Protein AF-A0A3Q0GU83-F1 (afdb_monomer_lite)

Secondary structure (DSSP, 8-state):
-------------------TT--B--GGGS----B-HHHHHHTT-S--BHHHHHHHHHHHHHHHHTTHHHHHHHHHHHTB-HHHHHHHHHHHHTTTTTS-TTSB-TTS-EETTTTEETTT--S--SSTTSHHHHHHHHHHHHHHHHHHHHH-TTS-HHHHHHHHHHHHHH-TTT--SSTTTTTTSGGG-HHHHHHHHHHHHHHTT----TT--GGGS----B-HHHHHHTT-S--BHHHHHHHHHHHHHHHHTTHHHHHHHHHHHT--HHHHHHHHHHHHTTTTT-BTTEEGGGTEETTTTEETTTS---S-TTSHHHHHHHHHHHHHHHHHHHHH-TTS-HHHHHHHHHHHHHH-TTT---STTTTTTSGGG-HHHHHHHHHHHHHHTT-

Foldseek 3Di:
DDDDDDPPPPPPPPPPPPPPPQAQADLVPADFQAADPVVLVVVVHPDTGLVSLLVLLVVLVVLLVVLLVLLLVLCVVLRYQSLLLSLQLSVPDSSPVQADPQAAHPVRQFGASNGDGCVVPVDADDDRSGSVNSNVLVVQLVVLLVLLCVVCVPDDSSLSSLLSQLCSFVNNVQQDDSVQSQPVGDNSRRSNNSSSSSVSVLLVPSRNLQQDDLVPADFQAADCVQLVVVVHNDTGLVSLLVLLVQLVVLCPVCQVLLVVLCSVPVHQSLLLSLLLSVPDSSPPNDDQQADPVRQFGASNGDGVVVDDADDGRRDSGRSNVSVVQLVVLLVLLCVVCVVDDSSLSNLLSQLCSFQNNVQQDDSVQSQPRGDNSRRSNSSSSSSVSVVVVPD

Structure (mmCIF, N/CA/C/O backbone):
data_AF-A0A3Q0GU83-F1
#
_entry.id   AF-A0A3Q0GU83-F1
#
loop_
_atom_site.group_PDB
_atom_site.id
_atom_site.type_symbol
_atom_site.label_atom_id
_atom_site.label_alt_id
_atom_site.label_comp_id
_atom_site.label_asym_id
_atom_site.label_entity_id
_atom_site.label_seq_id
_atom_site.pdbx_PDB_ins_code
_atom_site.Cartn_x
_atom_site.Cartn_y
_atom_site.Cartn_z
_atom_site.occupancy
_atom_site.B_iso_or_equiv
_atom_site.auth_seq_id
_atom_site.auth_comp_id
_atom_site.auth_asym_id
_atom_site.auth_atom_id
_atom_site.pdbx_PDB_model_num
ATOM 1 N N . MET A 1 1 ? 33.804 28.900 49.757 1.00 36.62 1 MET A N 1
ATOM 2 C CA . MET A 1 1 ? 33.780 28.721 48.289 1.00 36.62 1 MET A CA 1
ATOM 3 C C . MET A 1 1 ? 32.614 27.814 47.942 1.00 36.62 1 MET A C 1
ATOM 5 O O . MET A 1 1 ? 32.689 26.617 48.173 1.00 36.62 1 MET A O 1
ATOM 9 N N . HIS A 1 2 ? 31.513 28.407 47.489 1.00 36.62 2 HIS A N 1
ATOM 10 C CA . HIS A 1 2 ? 30.357 27.683 46.972 1.00 36.62 2 HIS A CA 1
ATOM 11 C C . HIS A 1 2 ? 30.648 27.256 45.532 1.00 36.62 2 HIS A C 1
ATOM 13 O O . HIS A 1 2 ? 30.889 28.121 44.693 1.00 36.62 2 HIS A O 1
ATOM 19 N N . LEU A 1 3 ? 30.616 25.952 45.252 1.00 28.83 3 LEU A N 1
ATOM 20 C CA . LEU A 1 3 ? 30.495 25.428 43.891 1.00 28.83 3 LEU A CA 1
ATOM 21 C C . LEU A 1 3 ? 29.237 24.549 43.795 1.00 28.83 3 LEU A C 1
ATOM 23 O O . LEU A 1 3 ? 28.904 23.871 44.769 1.00 28.83 3 LEU A O 1
ATOM 27 N N . PRO A 1 4 ? 28.505 24.608 42.671 1.00 35.31 4 PRO A N 1
ATOM 28 C CA . PRO A 1 4 ? 27.084 24.314 42.632 1.00 35.31 4 PRO A CA 1
ATOM 29 C C . PRO A 1 4 ? 26.775 22.853 42.298 1.00 35.31 4 PRO A C 1
ATOM 31 O O . PRO A 1 4 ? 27.493 22.172 41.569 1.00 35.31 4 PRO A O 1
ATOM 34 N N . LEU A 1 5 ? 25.634 22.421 42.829 1.00 29.20 5 LEU A N 1
ATOM 35 C CA . LEU A 1 5 ? 24.945 21.168 42.563 1.00 29.20 5 LEU A CA 1
ATOM 36 C C . LEU A 1 5 ? 24.522 21.120 41.079 1.00 29.20 5 LEU A C 1
ATOM 38 O O . LEU A 1 5 ? 23.601 21.829 40.673 1.00 29.20 5 LEU A O 1
ATOM 42 N N . ILE A 1 6 ? 25.182 20.297 40.260 1.00 32.16 6 ILE A N 1
ATOM 43 C CA . ILE A 1 6 ? 24.704 19.972 38.909 1.00 32.16 6 ILE A CA 1
ATOM 44 C C . ILE A 1 6 ? 23.710 18.821 39.046 1.00 32.16 6 ILE A C 1
ATOM 46 O O . ILE A 1 6 ? 24.081 17.666 39.247 1.00 32.16 6 ILE A O 1
ATOM 50 N N . ILE A 1 7 ? 22.426 19.159 38.958 1.00 33.97 7 ILE A N 1
ATOM 51 C CA . ILE A 1 7 ? 21.334 18.200 38.814 1.00 33.97 7 ILE A CA 1
ATOM 52 C C . ILE A 1 7 ? 21.464 17.588 37.415 1.00 33.97 7 ILE A C 1
ATOM 54 O O . ILE A 1 7 ? 21.115 18.217 36.416 1.00 33.97 7 ILE A O 1
ATOM 58 N N . LEU A 1 8 ? 21.991 16.362 37.336 1.00 29.77 8 LEU A N 1
ATOM 59 C CA . LEU A 1 8 ? 21.869 15.531 36.143 1.00 29.77 8 LEU A CA 1
ATOM 60 C C . LEU A 1 8 ? 20.382 15.215 35.938 1.00 29.77 8 LEU A C 1
ATOM 62 O O . LEU A 1 8 ? 19.797 14.394 36.644 1.00 29.77 8 LEU A O 1
ATOM 66 N N . GLY A 1 9 ? 19.769 15.892 34.968 1.00 28.72 9 GLY A N 1
ATOM 67 C CA . GLY A 1 9 ? 18.453 15.545 34.457 1.00 28.72 9 GLY A CA 1
ATOM 68 C C . GLY A 1 9 ? 18.495 14.146 33.852 1.00 28.72 9 GLY A C 1
ATOM 69 O O . GLY A 1 9 ? 19.067 13.941 32.782 1.00 28.72 9 GLY A O 1
ATOM 70 N N . LEU A 1 10 ? 17.886 13.190 34.553 1.00 27.75 10 LEU A N 1
ATOM 71 C CA . LEU A 1 10 ? 17.605 11.851 34.056 1.00 27.75 10 LEU A CA 1
ATOM 72 C C . LEU A 1 10 ? 16.634 11.988 32.871 1.00 27.75 10 LEU A C 1
ATOM 74 O O . LEU A 1 10 ? 15.417 12.060 33.032 1.00 27.75 10 LEU A O 1
ATOM 78 N N . THR A 1 11 ? 17.174 12.089 31.662 1.00 31.70 11 THR A N 1
ATOM 79 C CA . THR A 1 11 ? 16.395 11.925 30.439 1.00 31.70 11 THR A CA 1
ATOM 80 C C . THR A 1 11 ? 16.029 10.451 30.353 1.00 31.70 11 THR A C 1
ATOM 82 O O . THR A 1 11 ? 16.872 9.593 30.102 1.00 31.70 11 THR A O 1
ATOM 85 N N . ALA A 1 12 ? 14.763 10.142 30.628 1.00 31.53 12 ALA A N 1
ATOM 86 C CA . ALA A 1 12 ? 14.205 8.827 30.372 1.00 31.53 12 ALA A CA 1
ATOM 87 C C . ALA A 1 12 ? 14.222 8.592 28.855 1.00 31.53 12 ALA A C 1
ATOM 89 O O . ALA A 1 12 ? 13.297 8.973 28.137 1.00 31.53 12 ALA A O 1
ATOM 90 N N . PHE A 1 13 ? 15.303 7.989 28.362 1.00 28.41 13 PHE A N 1
ATOM 91 C CA . PHE A 1 13 ? 15.306 7.316 27.075 1.00 28.41 13 PHE A CA 1
ATOM 92 C C . PHE A 1 13 ? 14.261 6.207 27.163 1.00 28.41 13 PHE A C 1
ATOM 94 O O . PHE A 1 13 ? 14.474 5.174 27.793 1.00 28.41 13 PHE A O 1
ATOM 101 N N . ILE A 1 14 ? 13.086 6.453 26.581 1.00 34.22 14 ILE A N 1
ATOM 102 C CA . ILE A 1 14 ? 12.145 5.381 26.288 1.00 34.22 14 ILE A CA 1
ATOM 103 C C . ILE A 1 14 ? 12.858 4.502 25.272 1.00 34.22 14 ILE A C 1
ATOM 105 O O . ILE A 1 14 ? 13.074 4.898 24.129 1.00 34.22 14 ILE A O 1
ATOM 109 N N . ASP A 1 15 ? 13.271 3.338 25.742 1.00 25.53 15 ASP A N 1
ATOM 110 C CA . ASP A 1 15 ? 13.884 2.275 24.972 1.00 25.53 15 ASP A CA 1
ATOM 111 C C . ASP A 1 15 ? 12.887 1.832 23.881 1.00 25.53 15 ASP A C 1
ATOM 113 O O . ASP A 1 15 ? 11.950 1.068 24.122 1.00 25.53 15 ASP A O 1
ATOM 117 N N . ILE A 1 16 ? 13.012 2.390 22.670 1.00 32.50 16 ILE A N 1
ATOM 118 C CA . ILE A 1 16 ? 12.262 1.949 21.483 1.00 32.50 16 ILE A CA 1
ATOM 119 C C . ILE A 1 16 ? 12.977 0.715 20.924 1.00 32.50 16 ILE A C 1
ATOM 121 O O . ILE A 1 16 ? 13.447 0.685 19.791 1.00 32.50 16 ILE A O 1
ATOM 125 N N . SER A 1 17 ? 13.050 -0.335 21.728 1.00 32.62 17 SER A N 1
ATOM 126 C CA . SER A 1 17 ? 13.400 -1.684 21.293 1.00 32.62 17 SER A CA 1
ATOM 127 C C . SER A 1 17 ? 12.114 -2.492 21.069 1.00 32.62 17 SER A C 1
ATOM 129 O O . SER A 1 17 ? 11.954 -3.628 21.506 1.00 32.62 17 SER A O 1
ATOM 131 N N . PHE A 1 18 ? 11.153 -1.905 20.343 1.00 34.44 18 PHE A N 1
ATOM 132 C CA . PHE A 1 18 ? 10.028 -2.660 19.792 1.00 34.44 18 PHE A CA 1
ATOM 133 C C . PHE A 1 18 ? 10.505 -3.402 18.543 1.00 34.44 18 PHE A C 1
ATOM 135 O O . PHE A 1 18 ? 10.719 -2.809 17.486 1.00 34.44 18 PHE A O 1
ATOM 142 N N . SER A 1 19 ? 10.689 -4.715 18.698 1.00 31.80 19 SER A N 1
ATOM 143 C CA . SER A 1 19 ? 10.948 -5.682 17.629 1.00 31.80 19 SER A CA 1
ATOM 144 C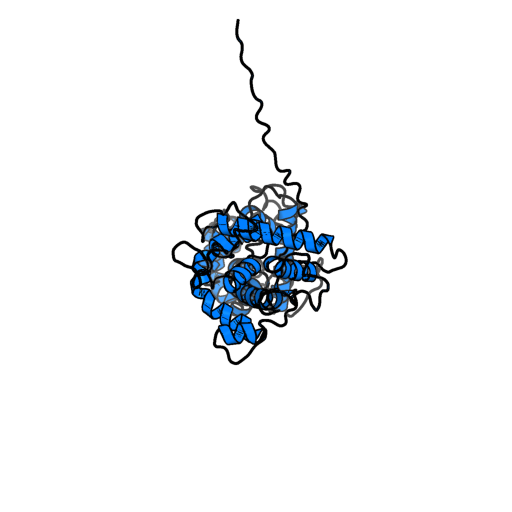 C . SER A 1 19 ? 10.196 -5.319 16.342 1.00 31.80 19 SER A C 1
ATOM 146 O O . SER A 1 19 ? 8.965 -5.283 16.311 1.00 31.80 19 SER A O 1
ATOM 148 N N . GLN A 1 20 ? 10.951 -5.097 15.265 1.00 34.88 20 GLN A N 1
ATOM 149 C CA . GLN A 1 20 ? 10.497 -4.764 13.907 1.00 34.88 20 GLN A CA 1
ATOM 150 C C . GLN A 1 20 ? 9.653 -5.874 13.224 1.00 34.88 20 GLN A C 1
ATOM 152 O O . GLN A 1 20 ? 9.520 -5.881 12.002 1.00 34.88 20 GLN A O 1
ATOM 157 N N . SER A 1 21 ? 9.070 -6.817 13.976 1.00 41.75 21 SER A N 1
ATOM 158 C CA . SER A 1 21 ? 8.361 -7.995 13.451 1.00 41.75 21 SER A CA 1
ATOM 159 C C . SER A 1 21 ? 6.828 -7.934 13.513 1.00 41.75 21 SER A C 1
ATOM 161 O O . SER A 1 21 ? 6.174 -8.848 13.018 1.00 41.75 21 SER A O 1
ATOM 163 N N . ILE A 1 22 ? 6.214 -6.885 14.072 1.00 52.38 22 ILE A N 1
ATOM 164 C CA . ILE A 1 22 ? 4.759 -6.876 14.314 1.00 52.38 22 ILE A CA 1
ATOM 165 C C . ILE A 1 22 ? 4.114 -5.648 13.687 1.00 52.38 22 ILE A C 1
ATOM 167 O O . ILE A 1 22 ? 3.727 -4.698 14.360 1.00 52.38 22 ILE A O 1
ATOM 171 N N . CYS A 1 23 ? 3.999 -5.660 12.368 1.00 67.19 23 CYS A N 1
ATOM 172 C CA . CYS A 1 23 ? 3.230 -4.641 11.680 1.00 67.19 23 CYS A CA 1
ATOM 173 C C . CYS A 1 23 ? 1.852 -5.179 11.301 1.00 67.19 23 CYS A C 1
ATOM 175 O O . CYS A 1 23 ? 1.740 -6.198 10.621 1.00 67.19 23 CYS A O 1
ATOM 177 N N . TYR A 1 24 ? 0.804 -4.465 11.696 1.00 68.81 24 TYR A N 1
ATOM 178 C CA . TYR A 1 24 ? -0.593 -4.841 11.479 1.00 68.81 24 TYR A CA 1
ATOM 179 C C . TYR A 1 24 ? -1.063 -4.315 10.122 1.00 68.81 24 TYR A C 1
ATOM 181 O O . TYR A 1 24 ? -1.753 -3.301 10.043 1.00 68.81 24 TYR A O 1
ATOM 189 N N . ARG A 1 25 ? -0.559 -4.924 9.041 1.00 65.19 25 ARG A N 1
ATOM 190 C CA . ARG A 1 25 ? -0.527 -4.300 7.701 1.00 65.19 25 ARG A CA 1
ATOM 191 C C . ARG A 1 25 ? -1.636 -4.717 6.739 1.00 65.19 25 ARG A C 1
ATOM 193 O O . ARG A 1 25 ? -1.795 -4.041 5.722 1.00 65.19 25 ARG A O 1
ATOM 200 N N . ASN A 1 26 ? -2.345 -5.812 7.011 1.00 74.50 26 ASN A N 1
ATOM 201 C CA . ASN A 1 26 ? -3.345 -6.339 6.087 1.00 74.50 26 ASN A CA 1
ATOM 202 C C . ASN A 1 26 ? -4.716 -6.499 6.749 1.00 74.50 26 ASN A C 1
ATOM 204 O O . ASN A 1 26 ? -5.043 -7.557 7.278 1.00 74.50 26 ASN A O 1
ATOM 208 N N . ILE A 1 27 ? -5.536 -5.452 6.670 1.00 88.38 27 ILE A N 1
ATOM 209 C CA . ILE A 1 27 ? -6.918 -5.495 7.161 1.00 88.38 27 ILE A CA 1
ATOM 210 C C . ILE A 1 27 ? -7.853 -6.370 6.305 1.00 88.38 27 ILE A C 1
ATOM 212 O O . ILE A 1 27 ? -8.900 -6.801 6.780 1.00 88.38 27 ILE A O 1
ATOM 216 N N . ASN A 1 28 ? -7.475 -6.686 5.059 1.00 85.00 28 ASN A N 1
ATOM 217 C CA . ASN A 1 28 ? -8.295 -7.523 4.174 1.00 85.00 28 ASN A CA 1
ATOM 218 C C . ASN A 1 28 ? -8.290 -9.005 4.584 1.00 85.00 28 ASN A C 1
ATOM 220 O O . ASN A 1 28 ? -9.145 -9.752 4.130 1.00 85.00 28 ASN A O 1
ATOM 224 N N . GLY 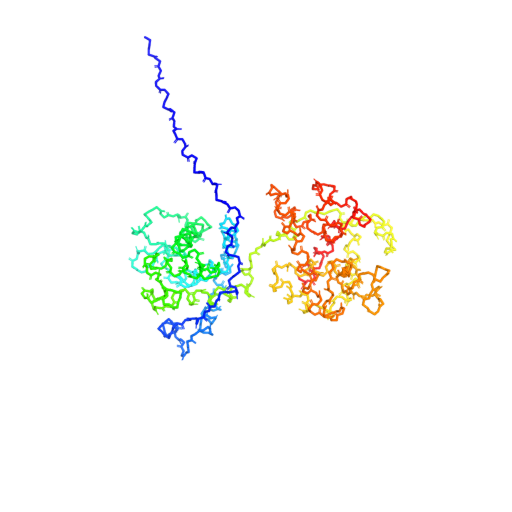A 1 29 ? -7.337 -9.430 5.423 1.00 83.75 29 GLY A N 1
ATOM 225 C CA . GLY A 1 29 ? -7.296 -10.788 5.976 1.00 83.75 29 GLY A CA 1
ATOM 226 C C . GLY A 1 29 ? -8.149 -10.978 7.235 1.00 83.75 29 GLY A C 1
ATOM 227 O O . GLY A 1 29 ? -8.221 -12.089 7.748 1.00 83.75 29 GLY A O 1
ATOM 228 N N . VAL A 1 30 ? -8.761 -9.911 7.757 1.00 93.19 30 VAL A N 1
ATOM 229 C CA . VAL A 1 30 ? -9.567 -9.957 8.983 1.00 93.19 30 VAL A CA 1
ATOM 230 C C . VAL A 1 30 ? -11.031 -10.186 8.615 1.00 93.19 30 VAL A C 1
ATOM 232 O O . VAL A 1 30 ? -11.614 -9.385 7.885 1.00 93.19 30 VAL A O 1
ATOM 235 N N . ASP A 1 31 ? -11.639 -11.261 9.118 1.00 95.94 31 ASP A N 1
ATOM 236 C CA . ASP A 1 31 ? -13.071 -11.499 8.931 1.00 95.94 31 ASP A CA 1
ATOM 237 C C . ASP A 1 31 ? -13.911 -10.445 9.658 1.00 95.94 31 ASP A C 1
ATOM 239 O O . ASP A 1 31 ? -13.510 -9.881 10.682 1.00 95.94 31 ASP A O 1
ATOM 243 N N . THR A 1 32 ? -15.106 -10.181 9.141 1.00 98.44 32 THR A N 1
ATOM 244 C CA . THR A 1 32 ? -16.036 -9.243 9.759 1.00 98.44 32 THR A CA 1
ATOM 245 C C . THR A 1 32 ? -17.476 -9.520 9.351 1.00 98.44 32 THR A C 1
ATOM 247 O O . THR A 1 32 ? -17.755 -9.867 8.204 1.00 98.44 32 THR A O 1
ATOM 250 N N . THR A 1 33 ? -18.397 -9.331 10.294 1.00 98.56 33 THR A N 1
ATOM 251 C CA . THR A 1 33 ? -19.840 -9.283 10.032 1.00 98.56 33 THR A CA 1
ATOM 252 C C . THR A 1 33 ? -20.326 -7.880 9.649 1.00 98.56 33 THR A C 1
ATOM 254 O O . THR A 1 33 ? -21.444 -7.743 9.162 1.00 98.56 33 THR A O 1
ATOM 257 N N . GLY A 1 34 ? -19.486 -6.850 9.794 1.00 98.56 34 GLY A N 1
ATOM 258 C CA . GLY A 1 34 ? -19.807 -5.439 9.569 1.00 98.56 34 GLY A CA 1
ATOM 259 C C . GLY A 1 34 ? -20.708 -4.834 10.647 1.00 98.56 34 GLY A C 1
ATOM 260 O O . GLY A 1 34 ? -20.784 -5.331 11.769 1.00 98.56 34 GLY A O 1
ATOM 261 N N . ALA A 1 35 ? -21.375 -3.732 10.308 1.00 98.75 35 ALA A N 1
ATOM 262 C CA . ALA A 1 35 ? -22.228 -2.989 11.227 1.00 98.75 35 ALA A CA 1
ATOM 263 C C . ALA A 1 35 ? -23.431 -3.818 11.692 1.00 98.75 35 ALA A C 1
ATOM 265 O O . ALA A 1 35 ? -24.166 -4.399 10.890 1.00 98.75 35 ALA A O 1
ATOM 266 N N . SER A 1 36 ? -23.708 -3.795 12.990 1.00 98.75 36 SER A N 1
ATOM 267 C CA . SER A 1 36 ? -24.995 -4.229 13.520 1.00 98.75 36 SER A CA 1
ATOM 268 C C . SER A 1 36 ? -26.122 -3.369 12.952 1.00 98.75 36 SER A C 1
ATOM 270 O O . SER A 1 36 ? -25.934 -2.242 12.485 1.00 98.75 36 SER A O 1
ATOM 272 N N . CYS A 1 37 ? -27.350 -3.864 13.073 1.00 98.50 37 CYS A N 1
ATOM 273 C CA . CYS A 1 37 ? -28.519 -3.077 12.706 1.00 98.50 37 CYS A CA 1
ATOM 274 C C . CYS A 1 37 ? -28.756 -1.894 13.663 1.00 98.50 37 CYS A C 1
ATOM 276 O O . CYS A 1 37 ? -29.507 -0.996 13.305 1.00 98.50 37 CYS A O 1
ATOM 278 N N . GLN A 1 38 ? -28.128 -1.850 14.847 1.00 98.44 38 GLN A N 1
ATOM 279 C CA . GLN A 1 38 ? -28.173 -0.664 15.711 1.00 98.44 38 GLN A CA 1
ATOM 280 C C . GLN A 1 38 ? -27.353 0.472 15.094 1.00 98.44 38 GLN A C 1
ATOM 282 O O . GLN A 1 38 ? -27.906 1.537 14.831 1.00 98.44 38 GLN A O 1
ATOM 287 N N . THR A 1 39 ? -26.086 0.201 14.763 1.00 98.44 39 THR A N 1
ATOM 288 C CA . THR A 1 39 ? -25.209 1.153 14.064 1.00 98.44 39 THR A CA 1
ATOM 289 C C . THR A 1 39 ? -25.797 1.573 12.721 1.00 98.44 39 THR A C 1
ATOM 291 O O . THR A 1 39 ? -25.885 2.758 12.427 1.00 98.44 39 THR A O 1
ATOM 294 N N . ALA A 1 40 ? -26.274 0.629 11.908 1.00 98.31 40 ALA A N 1
ATOM 295 C CA . ALA A 1 40 ? -26.821 0.975 10.600 1.00 98.31 40 ALA A CA 1
ATOM 296 C C . ALA A 1 40 ? -28.082 1.859 10.692 1.00 98.31 40 ALA A C 1
ATOM 298 O O . ALA A 1 40 ? -28.231 2.808 9.924 1.00 98.31 40 ALA A O 1
ATOM 299 N N . ARG A 1 41 ? -28.971 1.603 11.663 1.00 98.06 41 ARG A N 1
ATOM 300 C CA . ARG A 1 41 ? -30.176 2.425 11.866 1.00 98.06 41 ARG A CA 1
ATOM 301 C C . ARG A 1 41 ? -29.857 3.823 12.379 1.00 98.06 41 ARG A C 1
ATOM 303 O O . ARG A 1 41 ? -30.529 4.756 11.951 1.00 98.06 41 ARG A O 1
ATOM 310 N N . SER A 1 42 ? -28.851 3.992 13.246 1.00 96.38 42 SER A N 1
ATOM 311 C CA . SER A 1 42 ? -28.422 5.337 13.673 1.00 96.38 42 SER A CA 1
ATOM 312 C C . SER A 1 42 ? -27.909 6.192 12.511 1.00 96.38 42 SER A C 1
ATOM 314 O O . SER A 1 42 ? -27.937 7.412 12.593 1.00 96.38 42 SER A O 1
ATOM 316 N N . GLU A 1 43 ? -27.513 5.546 11.416 1.00 97.25 43 GLU A N 1
ATOM 317 C CA . GLU A 1 43 ? -27.004 6.163 10.186 1.00 97.25 43 GLU A CA 1
ATOM 318 C C . GLU A 1 43 ? -28.100 6.299 9.110 1.00 97.25 43 GLU A C 1
ATOM 320 O O . GLU A 1 43 ? -27.830 6.670 7.969 1.00 97.25 43 GLU A O 1
ATOM 325 N N . GLY A 1 44 ? -29.351 5.958 9.445 1.00 97.56 44 GLY A N 1
ATOM 326 C CA . GLY A 1 44 ? -30.493 6.030 8.531 1.00 97.56 44 GLY A CA 1
ATOM 327 C C . GLY A 1 44 ? -30.561 4.910 7.486 1.00 97.56 44 GLY A C 1
ATOM 328 O O . GLY A 1 44 ? -31.315 5.027 6.520 1.00 97.56 44 GLY A O 1
ATOM 329 N N . LEU A 1 45 ? -29.804 3.822 7.648 1.00 98.06 45 LEU A N 1
ATOM 330 C CA . LEU A 1 45 ? -29.818 2.686 6.724 1.00 98.06 45 LEU A CA 1
ATOM 331 C C . LEU A 1 45 ? -30.855 1.629 7.137 1.00 98.06 45 LEU A C 1
ATOM 333 O O . LEU A 1 45 ? -31.021 1.306 8.314 1.00 98.06 45 LEU A O 1
ATOM 337 N N . ILE A 1 46 ? -31.526 1.041 6.141 1.00 97.88 46 ILE A N 1
ATOM 338 C CA . ILE A 1 46 ? -32.538 -0.021 6.325 1.00 97.88 46 ILE A CA 1
ATOM 339 C C . ILE A 1 46 ? -31.958 -1.445 6.251 1.00 97.88 46 ILE A C 1
ATOM 341 O O . ILE A 1 46 ? -32.696 -2.423 6.328 1.00 97.88 46 ILE A O 1
ATOM 345 N N . TYR A 1 47 ? -30.642 -1.566 6.090 1.00 98.31 47 TYR A N 1
ATOM 346 C CA . TYR A 1 47 ? -29.901 -2.823 6.016 1.00 98.31 47 TYR A CA 1
ATOM 347 C C . TYR A 1 47 ? -28.660 -2.744 6.906 1.00 98.31 47 TYR A C 1
ATOM 349 O O . TYR A 1 47 ? -28.183 -1.656 7.209 1.00 98.31 47 TYR A O 1
ATOM 357 N N . CYS A 1 48 ? -28.147 -3.895 7.329 1.00 98.50 48 CYS A N 1
ATOM 358 C CA . CYS A 1 48 ? -26.984 -4.025 8.208 1.00 98.50 48 CYS A CA 1
ATOM 359 C C . CYS A 1 48 ? -25.899 -4.901 7.568 1.00 98.50 48 CYS A C 1
ATOM 361 O O . CYS A 1 48 ? -26.013 -5.338 6.421 1.00 98.50 48 CYS A O 1
ATOM 363 N N . GLY A 1 49 ? -24.834 -5.139 8.321 1.00 98.56 49 GLY A N 1
ATOM 364 C CA . GLY A 1 49 ? -23.689 -5.945 7.944 1.00 98.56 49 GLY A CA 1
ATOM 365 C C . GLY A 1 49 ? -22.637 -5.157 7.171 1.00 98.56 49 GLY A C 1
ATOM 366 O O . GLY A 1 49 ? -22.620 -3.924 7.172 1.00 98.56 49 GLY A O 1
ATOM 367 N N . VAL A 1 50 ? -21.752 -5.883 6.488 1.00 98.62 50 VAL A N 1
ATOM 368 C CA . VAL A 1 50 ? -20.650 -5.303 5.701 1.00 98.62 50 VAL A CA 1
ATOM 369 C C . VAL A 1 50 ? -21.119 -4.235 4.699 1.00 98.62 50 VAL A C 1
ATOM 371 O O . VAL A 1 50 ? -20.509 -3.164 4.692 1.00 98.62 50 VAL A O 1
ATOM 374 N N . PRO A 1 51 ? -22.210 -4.421 3.921 1.00 98.56 51 PRO A N 1
ATOM 375 C CA . PRO A 1 51 ? -22.663 -3.389 2.986 1.00 98.56 51 PRO A CA 1
ATOM 376 C C . PRO A 1 51 ? -23.016 -2.061 3.666 1.00 98.56 51 PRO A C 1
ATOM 378 O O . PRO A 1 51 ? -22.775 -0.997 3.101 1.00 98.56 51 PRO A O 1
ATOM 381 N N . ALA A 1 52 ? -23.565 -2.102 4.886 1.00 98.75 52 ALA A N 1
ATOM 382 C CA . ALA A 1 52 ? -23.896 -0.894 5.637 1.00 98.75 52 ALA A CA 1
ATOM 383 C C . ALA A 1 52 ? -22.627 -0.155 6.079 1.00 98.75 52 ALA A C 1
ATOM 385 O O . ALA A 1 52 ? -22.513 1.048 5.855 1.00 98.75 52 ALA A O 1
ATOM 386 N N . SER A 1 53 ? -21.637 -0.875 6.614 1.00 98.88 53 SER A N 1
ATOM 387 C CA . SER A 1 53 ? -20.324 -0.308 6.948 1.00 98.88 53 SER A CA 1
ATOM 388 C C . SER A 1 53 ? -19.648 0.340 5.741 1.00 98.88 53 SER A C 1
ATOM 390 O O . SER A 1 53 ? -19.157 1.464 5.841 1.00 98.88 53 SER A O 1
ATOM 392 N N . GLU A 1 54 ? -19.635 -0.339 4.587 1.00 98.50 54 GLU A N 1
ATOM 393 C CA . GLU A 1 54 ? -19.061 0.216 3.357 1.00 98.50 54 GLU A CA 1
ATOM 394 C C . GLU A 1 54 ? -19.815 1.483 2.918 1.00 98.50 54 GLU A C 1
ATOM 396 O O . GLU A 1 54 ? -19.172 2.470 2.559 1.00 98.50 54 GLU A O 1
ATOM 401 N N . LYS A 1 55 ? -21.153 1.508 3.025 1.00 98.56 55 LYS A N 1
ATOM 402 C CA . LYS A 1 55 ? -21.958 2.690 2.684 1.00 98.56 55 LYS A CA 1
ATOM 403 C C . LYS A 1 55 ? -21.674 3.887 3.590 1.00 98.56 55 LYS A C 1
ATOM 405 O O . LYS A 1 55 ? -21.580 5.015 3.105 1.00 98.56 55 LYS A O 1
ATOM 410 N N . ILE A 1 56 ? -21.519 3.656 4.891 1.00 98.75 56 ILE A N 1
ATOM 411 C CA . ILE A 1 56 ? -21.178 4.714 5.851 1.00 98.75 56 ILE A CA 1
ATOM 412 C C . ILE A 1 56 ? -19.773 5.256 5.551 1.00 98.75 56 ILE A C 1
ATOM 414 O O . ILE A 1 56 ? -19.578 6.467 5.426 1.00 98.75 56 ILE A O 1
ATOM 418 N N . ALA A 1 57 ? -18.798 4.363 5.348 1.00 98.62 57 ALA A N 1
ATOM 419 C CA . ALA A 1 57 ? -17.427 4.743 5.012 1.00 98.62 57 ALA A CA 1
ATOM 420 C C . ALA A 1 57 ? -17.334 5.513 3.680 1.00 98.62 57 ALA A C 1
ATOM 422 O O . ALA A 1 57 ? -16.531 6.447 3.563 1.00 98.62 57 ALA A O 1
ATOM 423 N N . GLU A 1 58 ? -18.168 5.159 2.697 1.00 97.88 58 GLU A N 1
ATOM 424 C CA . GLU A 1 58 ? -18.334 5.891 1.439 1.00 97.88 58 GLU A CA 1
ATOM 425 C C . GLU A 1 58 ? -18.829 7.321 1.683 1.00 97.88 58 GLU A C 1
ATOM 427 O O . GLU A 1 58 ? -18.224 8.267 1.173 1.00 97.88 58 GLU A O 1
ATOM 432 N N . GLY A 1 59 ? -19.863 7.501 2.512 1.00 98.06 59 GLY A N 1
ATOM 433 C CA . GLY A 1 59 ? -20.380 8.824 2.885 1.00 98.06 59 GLY A CA 1
ATOM 434 C C . GLY A 1 59 ? -19.344 9.714 3.585 1.00 98.06 59 GLY A C 1
ATOM 435 O O . GLY A 1 59 ? -19.350 10.939 3.431 1.00 98.06 59 GLY A O 1
ATOM 436 N N . ASP A 1 60 ? -18.403 9.103 4.303 1.00 98.62 60 ASP A N 1
ATOM 437 C CA . ASP A 1 60 ? -17.298 9.789 4.973 1.00 98.62 60 ASP A CA 1
ATOM 438 C C . ASP A 1 60 ? -16.102 10.090 4.056 1.00 98.62 60 ASP A C 1
ATOM 440 O O . ASP A 1 60 ? -15.272 10.941 4.392 1.00 98.62 60 ASP A O 1
ATOM 444 N N . LEU A 1 61 ? -15.975 9.425 2.902 1.00 96.31 61 LEU A N 1
ATOM 445 C CA . LEU A 1 61 ? -14.741 9.392 2.105 1.00 96.31 61 LEU A CA 1
ATOM 446 C C . LEU A 1 61 ? -14.235 10.786 1.707 1.00 96.31 61 LEU A C 1
ATOM 448 O O . LEU A 1 61 ? -13.041 11.070 1.829 1.00 96.31 61 LEU A O 1
ATOM 452 N N . THR A 1 62 ? -15.126 11.682 1.281 1.00 94.44 62 THR A N 1
ATOM 453 C CA . THR A 1 62 ? -14.756 13.055 0.899 1.00 94.44 62 THR A CA 1
ATOM 454 C C . THR A 1 62 ? -14.172 13.837 2.078 1.00 94.44 62 THR A C 1
ATOM 456 O O . THR A 1 62 ? -13.165 14.530 1.917 1.00 94.44 62 THR A O 1
ATOM 459 N N . ARG A 1 63 ? -14.748 13.709 3.282 1.00 98.25 63 ARG A N 1
ATOM 460 C CA . ARG A 1 63 ? -14.198 14.340 4.496 1.00 98.25 63 ARG A CA 1
ATOM 461 C C . ARG A 1 63 ? -12.896 13.672 4.915 1.00 98.25 63 ARG A C 1
ATOM 463 O O . ARG A 1 63 ? -11.916 14.368 5.172 1.00 98.25 63 ARG A O 1
ATOM 470 N N . MET A 1 64 ? -12.861 12.342 4.904 1.00 98.44 64 MET A N 1
ATOM 471 C CA . MET A 1 64 ? -11.688 11.546 5.260 1.00 98.44 64 MET A CA 1
ATOM 472 C C . MET A 1 64 ? -10.473 11.898 4.391 1.00 98.44 64 MET A C 1
ATOM 474 O O . MET A 1 64 ? -9.344 11.946 4.890 1.00 98.44 64 MET A O 1
ATOM 478 N N . ASN A 1 65 ? -10.683 12.194 3.101 1.00 90.81 65 ASN A N 1
ATOM 479 C CA . ASN A 1 65 ? -9.609 12.537 2.166 1.00 90.81 65 ASN A CA 1
ATOM 480 C C . ASN A 1 65 ? -8.830 13.801 2.575 1.00 90.81 65 ASN A C 1
ATOM 482 O O . ASN A 1 65 ? -7.639 13.885 2.274 1.00 90.81 65 ASN A O 1
ATOM 486 N N . LYS A 1 66 ? -9.430 14.721 3.348 1.00 95.19 66 LYS A N 1
ATOM 487 C CA . LYS A 1 66 ? -8.730 15.887 3.927 1.00 95.19 66 LYS A CA 1
ATOM 488 C C . LYS A 1 66 ? -7.587 15.480 4.864 1.00 95.19 66 LYS A C 1
ATOM 490 O O . LYS A 1 66 ? -6.591 16.188 4.966 1.00 95.19 66 LYS A O 1
ATOM 495 N N . TYR A 1 67 ? -7.706 14.320 5.511 1.00 97.50 67 TYR A N 1
ATOM 496 C CA . TYR A 1 67 ? -6.737 13.797 6.480 1.00 97.50 67 TYR A CA 1
ATOM 497 C C . TYR A 1 67 ? -5.892 12.646 5.920 1.00 97.50 67 TYR A C 1
ATOM 499 O O . TYR A 1 67 ? -5.060 12.083 6.630 1.00 97.50 67 TYR A O 1
ATOM 507 N N . LYS A 1 68 ? -6.064 12.283 4.642 1.00 89.88 68 LYS A N 1
ATOM 508 C CA . LYS A 1 68 ? -5.429 11.101 4.035 1.00 89.88 68 LYS A CA 1
ATOM 509 C C . LYS A 1 68 ? -3.914 11.081 4.209 1.00 89.88 68 LYS A C 1
ATOM 511 O O . LYS A 1 68 ? -3.359 10.057 4.597 1.00 89.88 68 LYS A O 1
ATOM 516 N N . GLY A 1 69 ? -3.250 12.212 3.963 1.00 83.50 69 GLY A N 1
ATOM 517 C CA . GLY A 1 69 ? -1.796 12.326 4.096 1.00 83.50 69 GLY A CA 1
ATOM 518 C C . GLY A 1 69 ? -1.307 12.043 5.519 1.00 83.50 69 GLY A C 1
ATOM 519 O O . GLY A 1 69 ? -0.412 11.219 5.715 1.00 83.50 69 GLY A O 1
ATOM 520 N N . ILE A 1 70 ? -1.937 12.666 6.519 1.00 92.88 70 ILE A N 1
ATOM 521 C CA . ILE A 1 70 ? -1.554 12.507 7.929 1.00 92.88 70 ILE A CA 1
ATOM 522 C C . ILE A 1 70 ? -1.950 11.136 8.496 1.00 92.88 70 ILE A C 1
ATOM 524 O O . ILE A 1 70 ? -1.182 10.564 9.263 1.00 92.88 70 ILE A O 1
ATOM 528 N N . ILE A 1 71 ? -3.066 10.543 8.050 1.00 96.38 71 ILE A N 1
ATOM 529 C CA . ILE A 1 71 ? -3.462 9.166 8.395 1.00 96.38 71 ILE A CA 1
ATOM 530 C C . ILE A 1 71 ? -2.430 8.162 7.867 1.00 96.38 71 ILE A C 1
ATOM 532 O O . ILE A 1 71 ? -1.955 7.301 8.610 1.00 96.38 71 ILE A O 1
ATOM 536 N N . LYS A 1 72 ? -2.024 8.296 6.597 1.00 86.19 72 LYS A N 1
ATOM 537 C CA . LYS A 1 72 ? -0.982 7.444 5.999 1.00 86.19 72 LYS A CA 1
ATOM 538 C C . LYS A 1 72 ? 0.354 7.603 6.715 1.00 86.19 72 LYS A C 1
ATOM 540 O O . LYS A 1 72 ? 1.041 6.608 6.954 1.00 86.19 72 LYS A O 1
ATOM 545 N N . SER A 1 73 ? 0.705 8.830 7.094 1.00 81.25 73 SER A N 1
ATOM 546 C CA . SER A 1 73 ? 1.936 9.103 7.834 1.00 81.25 73 SER A CA 1
ATOM 547 C C . SER A 1 73 ? 1.922 8.507 9.247 1.00 81.25 73 SER A C 1
ATOM 549 O O . SER A 1 73 ? 2.886 7.836 9.620 1.00 81.25 73 SER A O 1
ATOM 551 N N . ALA A 1 74 ? 0.825 8.650 9.998 1.00 90.62 74 ALA A N 1
ATOM 552 C CA . ALA A 1 74 ? 0.665 8.044 11.322 1.00 90.62 74 ALA A CA 1
ATOM 553 C C . ALA A 1 74 ? 0.735 6.508 11.261 1.00 90.62 74 ALA A C 1
ATOM 555 O O . ALA A 1 74 ? 1.506 5.896 12.003 1.00 90.62 74 ALA A O 1
ATOM 556 N N . GLY A 1 75 ? 0.019 5.891 10.313 1.00 90.00 75 GLY A N 1
ATOM 557 C CA . GLY A 1 75 ? 0.065 4.442 10.097 1.00 90.00 75 GLY A CA 1
ATOM 558 C C . GLY A 1 75 ? 1.471 3.941 9.771 1.00 90.00 75 GLY A C 1
ATOM 559 O O . GLY A 1 75 ? 1.936 2.958 10.347 1.00 90.00 75 GLY A O 1
ATOM 560 N N . ARG A 1 76 ? 2.217 4.671 8.932 1.00 82.25 76 ARG A N 1
ATOM 561 C CA . ARG A 1 76 ? 3.627 4.368 8.645 1.00 82.25 76 ARG A CA 1
ATOM 562 C C . ARG A 1 76 ? 4.509 4.462 9.892 1.00 82.25 76 ARG A C 1
ATOM 564 O O . ARG A 1 76 ? 5.290 3.544 10.126 1.00 82.25 76 ARG A O 1
ATOM 571 N N . LYS A 1 77 ? 4.399 5.542 10.674 1.00 82.12 77 LYS A N 1
ATOM 572 C CA . LYS A 1 77 ? 5.222 5.778 11.879 1.00 82.12 77 LYS A CA 1
ATOM 573 C C . LYS A 1 77 ? 5.016 4.706 12.952 1.00 82.12 77 LYS A C 1
ATOM 575 O O . LYS A 1 77 ? 5.952 4.398 13.679 1.00 82.12 77 LYS A O 1
ATOM 580 N N . LEU A 1 78 ? 3.815 4.136 13.037 1.00 87.69 78 LEU A N 1
ATOM 581 C CA . LEU A 1 78 ? 3.433 3.182 14.088 1.00 87.69 78 LEU A CA 1
ATOM 582 C C . LEU A 1 78 ? 3.211 1.754 13.575 1.00 87.69 78 LEU A C 1
ATOM 584 O O . LEU A 1 78 ? 2.755 0.890 14.315 1.00 87.69 78 LEU A O 1
ATOM 588 N N . CYS A 1 79 ? 3.548 1.498 12.312 1.00 84.12 79 CYS A N 1
ATOM 589 C CA . CYS A 1 79 ? 3.373 0.212 11.644 1.00 84.12 79 CYS A CA 1
ATOM 590 C C . CYS A 1 79 ? 1.944 -0.370 11.687 1.00 84.12 79 CYS A C 1
ATOM 592 O O . CYS A 1 79 ? 1.757 -1.589 11.759 1.00 84.12 79 CYS A O 1
ATOM 594 N N . VAL A 1 80 ? 0.938 0.499 11.581 1.00 89.69 80 VAL A N 1
ATOM 595 C CA . VAL A 1 80 ? -0.488 0.153 11.487 1.00 89.69 80 VAL A CA 1
ATOM 596 C C . VAL A 1 80 ? -0.991 0.482 10.083 1.00 89.69 80 VAL A C 1
ATOM 598 O O . VAL A 1 80 ? -0.629 1.511 9.511 1.00 89.69 80 VAL A O 1
ATOM 601 N N . ASP A 1 81 ? -1.817 -0.388 9.505 1.00 89.94 81 ASP A N 1
ATOM 602 C CA . ASP A 1 81 ? -2.481 -0.121 8.230 1.00 89.94 81 ASP A CA 1
ATOM 603 C C . ASP A 1 81 ? -3.265 1.211 8.295 1.00 89.94 81 ASP A C 1
ATOM 605 O O . ASP A 1 81 ? -4.173 1.333 9.121 1.00 89.94 81 ASP A O 1
ATOM 609 N N . PRO A 1 82 ? -2.965 2.220 7.449 1.00 93.06 82 PRO A N 1
ATOM 610 C CA . PRO A 1 82 ? -3.689 3.493 7.451 1.00 93.06 82 PRO A CA 1
ATOM 611 C C . PRO A 1 82 ? -5.198 3.332 7.272 1.00 93.06 82 PRO A C 1
ATOM 613 O O . PRO A 1 82 ? -5.967 4.160 7.754 1.00 93.06 82 PRO A O 1
ATOM 616 N N . ALA A 1 83 ? -5.622 2.259 6.605 1.00 95.69 83 ALA A N 1
ATOM 617 C CA . ALA A 1 83 ? -7.021 1.905 6.463 1.00 95.69 83 ALA A CA 1
ATOM 618 C C . ALA A 1 83 ? -7.703 1.607 7.811 1.00 95.69 83 ALA A C 1
ATOM 620 O O . ALA A 1 83 ? -8.852 1.995 7.995 1.00 95.69 83 ALA A O 1
ATOM 621 N N . VAL A 1 84 ? -7.001 0.994 8.774 1.00 97.88 84 VAL A N 1
ATOM 622 C CA . VAL A 1 84 ? -7.523 0.752 10.135 1.00 97.88 84 VAL A CA 1
ATOM 623 C C . VAL A 1 84 ? -7.728 2.072 10.867 1.00 97.88 84 VAL A C 1
ATOM 625 O O . VAL A 1 84 ? -8.778 2.286 11.464 1.00 97.88 84 VAL A O 1
ATOM 628 N N . ILE A 1 85 ? -6.761 2.989 10.763 1.00 98.31 85 ILE A N 1
ATOM 629 C CA . ILE A 1 85 ? -6.877 4.331 11.348 1.00 98.31 85 ILE A CA 1
ATOM 630 C C . ILE A 1 85 ? -8.074 5.064 10.728 1.00 98.31 85 ILE A C 1
ATOM 632 O O . ILE A 1 85 ? -8.887 5.616 11.459 1.00 98.31 85 ILE A O 1
ATOM 636 N N . ALA A 1 86 ? -8.229 5.027 9.400 1.00 98.56 86 ALA A N 1
ATOM 637 C CA . ALA A 1 86 ? -9.382 5.620 8.722 1.00 98.56 86 ALA A CA 1
ATOM 638 C C . ALA A 1 86 ? -10.716 4.975 9.147 1.00 98.56 86 ALA A C 1
ATOM 640 O O . ALA A 1 86 ? -11.683 5.692 9.387 1.00 98.56 86 ALA A O 1
ATOM 641 N N . GLY A 1 87 ? -10.764 3.647 9.303 1.00 98.75 87 GLY A N 1
ATOM 642 C CA . GLY A 1 87 ? -11.942 2.932 9.805 1.00 98.75 87 GLY A CA 1
ATOM 643 C C . GLY A 1 87 ? -12.359 3.400 11.201 1.00 98.75 87 GLY A C 1
ATOM 644 O O . GLY A 1 87 ? -13.532 3.703 11.412 1.00 98.75 87 GLY A O 1
ATOM 645 N N . ILE A 1 88 ? -11.397 3.553 12.118 1.00 98.88 88 ILE A N 1
ATOM 646 C CA . ILE A 1 88 ? -11.637 4.105 13.462 1.00 98.88 88 ILE A CA 1
ATOM 647 C C . ILE A 1 88 ? -12.099 5.560 13.369 1.00 98.88 88 ILE A C 1
ATOM 649 O O . ILE A 1 88 ? -13.107 5.912 13.961 1.00 98.88 88 ILE A O 1
ATOM 653 N N . VAL A 1 89 ? -11.420 6.411 12.593 1.00 98.88 89 VAL A N 1
ATOM 654 C CA . VAL A 1 89 ? -11.800 7.830 12.449 1.00 98.88 89 VAL A CA 1
ATOM 655 C C . VAL A 1 89 ? -13.218 7.993 11.886 1.00 98.88 89 VAL A C 1
ATOM 657 O O . VAL A 1 89 ? -13.942 8.903 12.292 1.00 98.88 89 VAL A O 1
ATOM 660 N N . SER A 1 90 ? -13.629 7.119 10.963 1.00 98.81 90 SER A N 1
ATOM 661 C CA . SER A 1 90 ? -14.998 7.091 10.439 1.00 98.81 90 SER A CA 1
ATOM 662 C C . SER A 1 90 ? -15.981 6.712 11.538 1.00 98.81 90 SER A C 1
ATOM 664 O O . SER A 1 90 ? -16.925 7.457 11.779 1.00 98.81 90 SER A O 1
ATOM 666 N N . ARG A 1 91 ? -15.722 5.610 12.252 1.00 98.81 91 ARG A N 1
ATOM 667 C CA . ARG A 1 91 ? -16.597 5.131 13.329 1.00 98.81 91 ARG A CA 1
ATOM 668 C C . ARG A 1 91 ? -16.711 6.109 14.499 1.00 98.81 91 ARG A C 1
ATOM 670 O O . ARG A 1 91 ? -17.781 6.227 15.078 1.00 98.81 91 ARG A O 1
ATOM 677 N N . GLU A 1 92 ? -15.623 6.780 14.853 1.00 98.56 92 GLU A N 1
ATOM 678 C CA . GLU A 1 92 ? -15.558 7.643 16.034 1.00 98.56 92 GLU A CA 1
ATOM 679 C C . GLU A 1 92 ? -16.118 9.043 15.792 1.00 98.56 92 GLU A C 1
ATOM 681 O O . GLU A 1 92 ? -16.639 9.672 16.706 1.00 98.56 92 GLU A O 1
ATOM 686 N N . SER A 1 93 ? -15.967 9.585 14.582 1.00 98.56 93 SER A N 1
ATOM 687 C CA . SER A 1 93 ? -16.252 11.007 14.369 1.00 98.56 93 SER A CA 1
ATOM 688 C C . SER A 1 93 ? -16.805 11.368 13.000 1.00 98.56 93 SER A C 1
ATOM 690 O O . SER A 1 93 ? -16.961 12.560 12.725 1.00 98.56 93 SER A O 1
ATOM 692 N N . HIS A 1 94 ? -17.055 10.401 12.112 1.00 98.56 94 HIS A N 1
ATOM 693 C CA . HIS A 1 94 ? -17.382 10.676 10.708 1.00 98.56 94 HIS A CA 1
ATOM 694 C C . HIS A 1 94 ? -16.363 11.603 10.034 1.00 98.56 94 HIS A C 1
ATOM 696 O O . HIS A 1 94 ? -16.711 12.566 9.335 1.00 98.56 94 HIS A O 1
ATOM 702 N N . ALA A 1 95 ? -15.076 11.353 10.309 1.00 98.38 95 ALA A N 1
ATOM 703 C CA . ALA A 1 95 ? -13.972 12.236 9.935 1.00 98.38 95 ALA A CA 1
ATOM 704 C C . ALA A 1 95 ? -14.183 13.688 10.412 1.00 98.38 95 ALA A C 1
ATOM 706 O O . ALA A 1 95 ? -14.000 14.643 9.654 1.00 98.38 95 ALA A O 1
ATOM 707 N N . GLY A 1 96 ? -14.577 13.840 11.677 1.00 98.12 96 GLY A N 1
ATOM 708 C CA . GLY A 1 96 ? -14.790 15.119 12.352 1.00 98.12 96 GLY A CA 1
ATOM 709 C C . GLY A 1 96 ? -16.183 15.734 12.201 1.00 98.12 96 GLY A C 1
ATOM 710 O O . GLY A 1 96 ? -16.436 16.752 12.833 1.00 98.12 96 GLY A O 1
ATOM 711 N N . ALA A 1 97 ? -17.086 15.161 11.399 1.00 97.94 97 ALA A N 1
ATOM 712 C CA . ALA A 1 97 ? -18.433 15.714 11.220 1.00 97.94 97 ALA A CA 1
ATOM 713 C C . ALA A 1 97 ? -19.322 15.602 12.466 1.00 97.94 97 ALA A C 1
ATOM 715 O O . ALA A 1 97 ? -20.210 16.429 12.637 1.00 97.94 97 ALA A O 1
ATOM 716 N N . ALA A 1 98 ? -19.074 14.619 13.333 1.00 96.00 98 ALA A N 1
ATOM 717 C CA . ALA A 1 98 ? -19.811 14.446 14.585 1.00 96.00 98 ALA A CA 1
ATOM 718 C C . ALA A 1 98 ? -19.222 15.252 15.762 1.00 96.00 98 ALA A C 1
ATOM 720 O O . ALA A 1 98 ? -19.649 15.074 16.900 1.00 96.00 98 ALA A O 1
ATOM 721 N N . LEU A 1 99 ? -18.212 16.097 15.518 1.00 98.00 99 LEU A N 1
ATOM 722 C CA . LEU A 1 99 ? -17.503 16.824 16.573 1.00 98.00 99 LEU A CA 1
ATOM 723 C C . LEU A 1 99 ? -17.935 18.285 16.654 1.00 98.00 99 LEU A C 1
ATOM 725 O O . LEU A 1 99 ? -18.247 18.929 15.651 1.00 98.00 99 LEU A O 1
ATOM 729 N N . THR A 1 100 ? -17.851 18.844 17.857 1.00 97.44 100 THR A N 1
ATOM 730 C CA . THR A 1 100 ? -17.892 20.292 18.062 1.00 97.44 100 THR A CA 1
ATOM 731 C C . THR A 1 100 ? -16.706 20.970 17.367 1.00 97.44 100 THR A C 1
ATOM 733 O O . THR A 1 100 ? -15.680 20.349 17.079 1.00 97.44 100 THR A O 1
ATOM 736 N N . HIS A 1 101 ? -16.801 22.284 17.138 1.00 95.31 101 HIS A N 1
ATOM 737 C CA . HIS A 1 101 ? -15.744 23.058 16.469 1.00 95.31 101 HIS A CA 1
ATOM 738 C C . HIS A 1 101 ? -14.361 22.951 17.152 1.00 95.31 101 HIS A C 1
ATOM 740 O O . HIS A 1 101 ? -13.328 23.033 16.485 1.00 95.31 101 HIS A O 1
ATOM 746 N N . ASP A 1 102 ? -14.333 22.743 18.473 1.00 95.44 102 ASP A N 1
ATOM 747 C CA . ASP A 1 102 ? -13.121 22.562 19.278 1.00 95.44 102 ASP A CA 1
ATOM 748 C C . ASP A 1 102 ? -12.660 21.094 19.390 1.00 95.44 102 ASP A C 1
ATOM 750 O O . ASP A 1 102 ? -11.657 20.822 20.058 1.00 95.44 102 ASP A O 1
ATOM 754 N N . GLY A 1 103 ? -13.334 20.169 18.695 1.00 97.19 103 GLY A N 1
ATOM 755 C CA . GLY A 1 103 ? -12.916 18.782 18.501 1.00 97.19 103 GLY A CA 1
ATOM 756 C C . GLY A 1 103 ? -13.416 17.784 19.539 1.00 97.19 103 GLY A C 1
ATOM 757 O O . GLY A 1 103 ? -12.780 16.747 19.702 1.00 97.19 103 GLY A O 1
ATOM 758 N N . TRP A 1 104 ? -14.494 18.076 20.262 1.00 98.25 104 TRP A N 1
ATOM 759 C CA . TRP A 1 104 ? -15.060 17.171 21.268 1.00 98.25 104 TRP A CA 1
ATOM 760 C C . TRP A 1 104 ? -16.312 16.465 20.757 1.00 98.25 104 TRP A C 1
ATOM 762 O O . TRP A 1 104 ? -17.006 16.989 19.886 1.00 98.25 104 TRP A O 1
ATOM 772 N N . ASP A 1 105 ? -16.629 15.307 21.335 1.00 95.94 105 ASP A N 1
ATOM 773 C CA . ASP A 1 105 ? -18.009 14.819 21.322 1.00 95.94 105 ASP A CA 1
ATOM 774 C C . ASP A 1 105 ? -18.934 15.739 22.137 1.00 95.94 105 ASP A C 1
ATOM 776 O O . ASP A 1 105 ? -18.504 16.562 22.954 1.00 95.94 105 ASP A O 1
ATOM 780 N N . GLU A 1 106 ? -20.241 15.555 21.963 1.00 93.62 106 GLU A N 1
ATOM 781 C CA . GLU A 1 106 ? -21.270 16.305 22.693 1.00 93.62 106 GLU A CA 1
ATOM 782 C C . GLU A 1 106 ? -21.135 16.172 24.218 1.00 93.62 106 GLU A C 1
ATOM 784 O O . GLU A 1 106 ? -21.422 17.107 24.965 1.00 93.62 106 GLU A O 1
ATOM 789 N N . ARG A 1 107 ? -20.650 15.017 24.697 1.00 94.50 107 ARG A N 1
ATOM 790 C CA . ARG A 1 107 ? -20.456 14.733 26.129 1.00 94.50 107 ARG A CA 1
ATOM 791 C C . ARG A 1 107 ? -19.130 15.261 26.680 1.00 94.50 107 ARG A C 1
ATOM 793 O O . ARG A 1 107 ? -18.892 15.154 27.885 1.00 94.50 107 ARG A O 1
ATOM 800 N N . ARG A 1 108 ? -18.271 15.821 25.826 1.00 95.00 108 ARG A N 1
ATOM 801 C CA . ARG A 1 108 ? -16.923 16.319 26.140 1.00 95.00 108 ARG A CA 1
ATOM 802 C C . ARG A 1 108 ? -16.030 15.296 26.845 1.00 95.00 108 ARG A C 1
ATOM 804 O O . ARG A 1 108 ? -15.231 15.668 27.706 1.00 95.00 108 ARG A O 1
ATOM 811 N N . ASN A 1 109 ? -16.161 14.020 26.503 1.00 95.44 109 ASN A N 1
ATOM 812 C CA . ASN A 1 109 ? -15.303 12.945 26.996 1.00 95.44 109 ASN A CA 1
ATOM 813 C C . ASN A 1 109 ? -14.305 12.489 25.932 1.00 95.44 109 ASN A C 1
ATOM 815 O O . ASN A 1 109 ? -13.133 12.308 26.262 1.00 95.44 109 ASN A O 1
ATOM 819 N N . GLY A 1 110 ? -14.747 12.346 24.684 1.00 97.62 110 GLY A N 1
ATOM 820 C CA . GLY A 1 110 ? -13.903 11.969 23.558 1.00 97.62 110 GLY A CA 1
ATOM 821 C C . GLY A 1 110 ? -13.333 13.190 22.839 1.00 97.62 110 GLY A C 1
ATOM 822 O O . GLY A 1 110 ? -14.032 14.171 22.577 1.00 97.62 110 GLY A O 1
ATOM 823 N N . PHE A 1 111 ? -12.038 13.144 22.526 1.00 98.56 111 PHE A N 1
ATOM 824 C CA . PHE A 1 111 ? -11.344 14.231 21.839 1.00 98.56 111 PHE A CA 1
ATOM 825 C C . PHE A 1 111 ? -10.767 13.808 20.483 1.00 98.56 111 PHE A C 1
ATOM 827 O O . PHE A 1 111 ? -10.080 12.792 20.353 1.00 98.56 111 PHE A O 1
ATOM 834 N N . GLY A 1 112 ? -11.003 14.651 19.481 1.00 98.56 112 GLY A N 1
ATOM 835 C CA . GLY A 1 112 ? -10.450 14.614 18.135 1.00 98.56 112 GLY A CA 1
ATOM 836 C C . GLY A 1 112 ? -10.904 13.464 17.250 1.00 98.56 112 GLY A C 1
ATOM 837 O O . GLY A 1 112 ? -11.830 12.729 17.573 1.00 98.56 112 GLY A O 1
ATOM 838 N N . LEU A 1 113 ? -10.249 13.321 16.095 1.00 98.75 113 LEU A N 1
ATOM 839 C CA . LEU A 1 113 ? -10.688 12.421 15.014 1.00 98.75 113 LEU A CA 1
ATOM 840 C C . LEU A 1 113 ? -10.863 10.953 15.444 1.00 98.75 113 LEU A C 1
ATOM 842 O O . LEU A 1 113 ? -11.721 10.260 14.913 1.00 98.75 113 LEU A O 1
ATOM 846 N N . MET A 1 114 ? -10.043 10.487 16.390 1.00 98.75 114 MET A N 1
ATOM 847 C CA . MET A 1 114 ? -10.085 9.128 16.952 1.00 98.75 114 MET A CA 1
ATOM 848 C C . MET A 1 114 ? -10.726 9.054 18.353 1.00 98.75 114 MET A C 1
ATOM 850 O O . MET A 1 114 ? -10.553 8.043 19.026 1.00 98.75 114 MET A O 1
ATOM 854 N N . GLN A 1 115 ? -11.379 10.131 18.809 1.00 98.38 115 GLN A N 1
ATOM 855 C CA . GLN A 1 115 ? -12.123 10.213 20.077 1.00 98.38 115 GLN A CA 1
ATOM 856 C C . GLN A 1 115 ? -11.399 9.613 21.289 1.00 98.38 115 GLN A C 1
ATOM 858 O O . GLN A 1 115 ? -11.883 8.719 21.976 1.00 98.38 115 GLN A O 1
ATOM 863 N N . ILE A 1 116 ? -10.208 10.137 21.580 1.00 98.25 116 ILE A N 1
ATOM 864 C CA . ILE A 1 116 ? -9.433 9.704 22.745 1.00 98.25 116 ILE A CA 1
ATOM 865 C C . ILE A 1 116 ? -10.164 10.144 24.019 1.00 98.25 116 ILE A C 1
ATOM 867 O O . ILE A 1 116 ? -10.390 11.340 24.213 1.00 98.25 116 ILE A O 1
ATOM 871 N N . ASP A 1 117 ? -10.508 9.192 24.889 1.00 96.62 117 ASP A N 1
ATOM 872 C CA . ASP A 1 117 ? -11.214 9.471 26.142 1.00 96.62 117 ASP A CA 1
ATOM 873 C C . ASP A 1 117 ? -10.302 10.184 27.151 1.00 96.62 117 ASP A C 1
ATOM 875 O O . ASP A 1 117 ? -9.337 9.608 27.671 1.00 96.62 117 ASP A O 1
ATOM 879 N N . ARG A 1 118 ? -10.640 11.433 27.484 1.00 95.88 118 ARG A N 1
ATOM 880 C CA . ARG A 1 118 ? -9.885 12.266 28.434 1.00 95.88 118 ARG A CA 1
ATOM 881 C C . ARG A 1 118 ? -9.792 11.666 29.839 1.00 95.88 118 ARG A C 1
ATOM 883 O O . ARG A 1 118 ? -8.872 11.999 30.580 1.00 95.88 118 ARG A O 1
ATOM 890 N N . ARG A 1 119 ? -10.752 10.821 30.230 1.00 95.50 119 ARG A N 1
ATOM 891 C CA . ARG A 1 119 ? -10.812 10.191 31.561 1.00 95.50 119 ARG A CA 1
ATOM 892 C C . ARG A 1 119 ? -9.741 9.116 31.697 1.00 95.50 119 ARG A C 1
ATOM 894 O O . ARG A 1 119 ? -9.214 8.908 32.785 1.00 95.50 119 ARG A O 1
ATOM 901 N N . SER A 1 120 ? -9.411 8.453 30.590 1.00 94.94 120 SER A N 1
ATOM 902 C CA . SER A 1 120 ? -8.349 7.446 30.518 1.00 94.94 120 SER A CA 1
ATOM 903 C C . SER A 1 120 ? -7.002 8.044 30.107 1.00 94.94 120 SER A C 1
ATOM 905 O O . SER A 1 120 ? -5.959 7.548 30.531 1.00 94.94 120 SER A O 1
ATOM 907 N N . TYR A 1 121 ? -7.013 9.113 29.306 1.00 93.94 121 TYR A N 1
ATOM 908 C CA . TYR A 1 121 ? -5.821 9.753 28.751 1.00 93.94 121 TYR A CA 1
ATOM 909 C C . TYR A 1 121 ? -5.866 11.277 28.964 1.00 93.94 121 TYR A C 1
ATOM 911 O O . TYR A 1 121 ? -6.263 12.016 28.065 1.00 93.94 121 TYR A O 1
ATOM 919 N N . PRO A 1 122 ? -5.432 11.781 30.136 1.00 88.69 122 PRO A N 1
ATOM 920 C CA . PRO A 1 122 ? -5.595 13.194 30.491 1.00 88.69 122 PRO A CA 1
ATOM 921 C C . PRO A 1 122 ? -4.716 14.153 29.670 1.00 88.69 122 PRO A C 1
ATOM 923 O O . PRO A 1 122 ? -5.033 15.335 29.551 1.00 88.69 122 PRO A O 1
ATOM 926 N N . GLN A 1 123 ? -3.615 13.669 29.088 1.00 94.44 123 GLN A N 1
ATOM 927 C CA . GLN A 1 123 ? -2.709 14.475 28.265 1.00 94.44 123 GLN A CA 1
ATOM 928 C C . GLN A 1 123 ? -3.082 14.361 26.786 1.00 94.44 123 GLN A C 1
ATOM 930 O O . GLN A 1 123 ? -2.539 13.525 26.070 1.00 94.44 123 GLN A O 1
ATOM 935 N N . LEU A 1 124 ? -4.024 15.182 26.326 1.00 95.25 124 LEU A N 1
ATOM 936 C CA . LEU A 1 124 ? -4.501 15.167 24.940 1.00 95.25 124 LEU A CA 1
ATOM 937 C C . LEU A 1 124 ? -3.652 16.057 24.026 1.00 95.25 124 LEU A C 1
ATOM 939 O O . LEU A 1 124 ? -3.397 17.225 24.327 1.00 95.25 124 LEU A O 1
ATOM 943 N N . THR A 1 125 ? -3.260 15.514 22.877 1.00 94.44 125 THR A N 1
ATOM 944 C CA . THR A 1 125 ? -2.437 16.204 21.881 1.00 94.44 125 THR A CA 1
ATOM 945 C C . THR A 1 125 ? -3.305 17.062 20.968 1.00 94.44 125 THR A C 1
ATOM 947 O O . THR A 1 125 ? -4.252 16.577 20.357 1.00 94.44 125 THR A O 1
ATOM 950 N N . ARG A 1 126 ? -2.973 18.349 20.842 1.00 93.69 126 ARG A N 1
ATOM 951 C CA . ARG A 1 126 ? -3.692 19.317 20.000 1.00 93.69 126 ARG A CA 1
ATOM 952 C C . ARG A 1 126 ? -2.916 19.634 18.709 1.00 93.69 126 ARG A C 1
ATOM 954 O O . ARG A 1 126 ? -1.693 19.523 18.709 1.00 93.69 126 ARG A O 1
ATOM 961 N N . PRO A 1 127 ? -3.591 20.105 17.642 1.00 97.38 127 PRO A N 1
ATOM 962 C CA . PRO A 1 127 ? -5.045 20.206 17.498 1.00 97.38 127 PRO A CA 1
ATOM 963 C C . PRO A 1 127 ? -5.707 18.843 17.240 1.00 97.38 127 PRO A C 1
ATOM 965 O O . PRO A 1 127 ? -5.047 17.878 16.856 1.00 97.38 127 PRO A O 1
ATOM 968 N N . TRP A 1 128 ? -7.025 18.790 17.445 1.00 98.25 128 TRP A N 1
ATOM 969 C CA . TRP A 1 128 ? -7.874 17.585 17.442 1.00 98.25 128 TRP A CA 1
ATOM 970 C C . TRP A 1 128 ? -7.867 16.787 16.122 1.00 98.25 128 TRP A C 1
ATOM 972 O O . TRP A 1 128 ? -8.247 15.618 16.076 1.00 98.25 128 TRP A O 1
ATOM 982 N N . ASN A 1 129 ? -7.428 17.425 15.038 1.00 98.12 129 ASN A N 1
ATOM 983 C CA . ASN A 1 129 ? -7.359 16.897 13.678 1.00 98.12 129 ASN A CA 1
ATOM 984 C C . ASN A 1 129 ? -5.921 16.823 13.123 1.00 98.12 129 ASN A C 1
ATOM 986 O O . ASN A 1 129 ? -5.731 16.718 11.912 1.00 98.12 129 ASN A O 1
ATOM 990 N N . SER A 1 130 ? -4.904 16.911 13.985 1.00 97.94 130 SER A N 1
ATOM 991 C CA . SER A 1 130 ? -3.493 16.869 13.580 1.00 97.94 130 SER A CA 1
ATOM 992 C C . SER A 1 130 ? -2.951 15.455 13.384 1.00 97.94 130 SER A C 1
ATOM 994 O O . SER A 1 130 ? -3.477 14.478 13.915 1.00 97.94 130 SER A O 1
ATOM 996 N N . GLU A 1 131 ? -1.809 15.354 12.694 1.00 97.38 131 GLU A N 1
ATOM 997 C CA . GLU A 1 131 ? -1.026 14.115 12.664 1.00 97.38 131 GLU A CA 1
ATOM 998 C C . GLU A 1 131 ? -0.624 13.673 14.078 1.00 97.38 131 GLU A C 1
ATOM 1000 O O . GLU A 1 131 ? -0.670 12.487 14.384 1.00 97.38 131 GLU A O 1
ATOM 1005 N N . ALA A 1 132 ? -0.266 14.618 14.951 1.00 97.31 132 ALA A N 1
ATOM 1006 C CA . ALA A 1 132 ? 0.143 14.321 16.318 1.00 97.31 132 ALA A CA 1
ATOM 1007 C C . ALA A 1 132 ? -1.005 13.689 17.133 1.00 97.31 132 ALA A C 1
ATOM 1009 O O . ALA A 1 132 ? -0.781 12.707 17.840 1.00 97.31 132 ALA A O 1
ATOM 1010 N N . HIS A 1 133 ? -2.245 14.164 16.949 1.00 98.50 133 HIS A N 1
ATOM 1011 C CA . HIS A 1 133 ? -3.446 13.525 17.505 1.00 98.50 133 HIS A CA 1
ATOM 1012 C C . HIS A 1 133 ? -3.647 12.101 16.971 1.00 98.50 133 HIS A C 1
ATOM 1014 O O . HIS A 1 133 ? -3.847 11.163 17.741 1.00 98.50 133 HIS A O 1
ATOM 1020 N N . LEU A 1 134 ? -3.541 11.911 15.651 1.00 98.50 134 LEU A N 1
ATOM 1021 C CA . LEU A 1 134 ? -3.669 10.584 15.035 1.00 98.50 134 LEU A CA 1
ATOM 1022 C C . LEU A 1 134 ? -2.581 9.614 15.515 1.00 98.50 134 LEU A C 1
ATOM 1024 O O . LEU A 1 134 ? -2.865 8.439 15.745 1.00 98.50 134 LEU A O 1
ATOM 1028 N N . ILE A 1 135 ? -1.348 10.091 15.703 1.00 97.75 135 ILE A N 1
ATOM 1029 C CA . ILE A 1 135 ? -0.249 9.315 16.290 1.00 97.75 135 ILE A CA 1
ATOM 1030 C C . ILE A 1 135 ? -0.609 8.905 17.718 1.00 97.75 135 ILE A C 1
ATOM 1032 O O . ILE A 1 135 ? -0.455 7.733 18.053 1.00 97.75 135 ILE A O 1
ATOM 1036 N N . GLN A 1 136 ? -1.136 9.817 18.538 1.00 98.38 136 GLN A N 1
ATOM 1037 C CA . GLN A 1 136 ? -1.542 9.499 19.906 1.00 98.38 136 GLN A CA 1
ATOM 1038 C C . GLN A 1 136 ? -2.632 8.415 19.946 1.00 98.38 136 GLN A C 1
ATOM 1040 O O . GLN A 1 136 ? -2.476 7.410 20.643 1.00 98.38 136 GLN A O 1
ATOM 1045 N N . GLY A 1 137 ? -3.709 8.578 19.172 1.00 98.56 137 GLY A N 1
ATOM 1046 C CA . GLY A 1 137 ? -4.789 7.585 19.096 1.00 98.56 137 GLY A CA 1
ATOM 1047 C C . GLY A 1 137 ? -4.287 6.234 18.583 1.00 98.56 137 GLY A C 1
ATOM 1048 O O . GLY A 1 137 ? -4.576 5.182 19.149 1.00 98.56 137 GLY A O 1
ATOM 1049 N N . THR A 1 138 ? -3.422 6.248 17.571 1.00 98.00 138 THR A N 1
ATOM 1050 C CA . THR A 1 138 ? -2.834 5.020 17.020 1.00 98.00 138 THR A CA 1
ATOM 1051 C C . THR A 1 138 ? -1.873 4.344 18.009 1.00 98.00 138 THR A C 1
ATOM 1053 O O . THR A 1 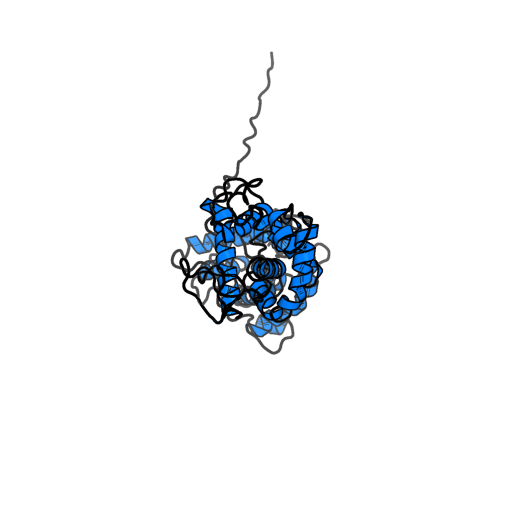138 ? -1.832 3.118 18.075 1.00 98.00 138 THR A O 1
ATOM 1056 N N . GLN A 1 139 ? -1.134 5.088 18.838 1.00 97.50 139 GLN A N 1
ATOM 1057 C CA . GLN A 1 139 ? -0.323 4.506 19.918 1.00 97.50 139 GLN A CA 1
ATOM 1058 C C . GLN A 1 139 ? -1.194 3.797 20.959 1.00 97.50 139 GLN A C 1
ATOM 1060 O O . GLN A 1 139 ? -0.809 2.740 21.463 1.00 97.50 139 GLN A O 1
ATOM 1065 N N . ILE A 1 140 ? -2.366 4.352 21.278 1.00 98.38 140 ILE A N 1
ATOM 1066 C CA . ILE A 1 140 ? -3.344 3.705 22.160 1.00 98.38 140 ILE A CA 1
ATOM 1067 C C . ILE A 1 140 ? -3.831 2.398 21.529 1.00 98.38 140 ILE A C 1
ATOM 1069 O O . ILE A 1 140 ? -3.772 1.359 22.184 1.00 98.38 140 ILE A O 1
ATOM 1073 N N . LEU A 1 141 ? -4.197 2.408 20.244 1.00 98.19 141 LEU A N 1
ATOM 1074 C CA . LEU A 1 141 ? -4.549 1.190 19.509 1.00 98.19 141 LEU A CA 1
ATOM 1075 C C . LEU A 1 141 ? -3.425 0.143 19.556 1.00 98.19 141 LEU A C 1
ATOM 1077 O O . LEU A 1 141 ? -3.680 -1.013 19.882 1.00 98.19 141 LEU A O 1
ATOM 1081 N N . VAL A 1 142 ? -2.172 0.527 19.300 1.00 96.25 142 VAL A N 1
ATOM 1082 C CA . VAL A 1 142 ? -1.020 -0.393 19.373 1.00 96.25 142 VAL A CA 1
ATOM 1083 C C . VAL A 1 142 ? -0.868 -0.991 20.775 1.00 96.25 142 VAL A C 1
ATOM 1085 O O . VAL A 1 142 ? -0.595 -2.190 20.898 1.00 96.25 142 VAL A O 1
ATOM 1088 N N . LYS A 1 143 ? -1.093 -0.205 21.838 1.00 97.12 143 LYS A N 1
ATOM 1089 C CA . LYS A 1 143 ? -1.121 -0.717 23.220 1.00 97.12 143 LYS A CA 1
ATOM 1090 C C . LYS A 1 143 ? -2.228 -1.757 23.408 1.00 97.12 143 LYS A C 1
ATOM 1092 O O . LYS A 1 143 ? -1.962 -2.797 24.009 1.00 97.12 143 LYS A O 1
ATOM 1097 N N . MET A 1 144 ? -3.423 -1.522 22.861 1.00 98.25 144 MET A N 1
ATOM 1098 C CA . MET A 1 144 ? -4.533 -2.480 22.929 1.00 98.25 144 MET A CA 1
ATOM 1099 C C . MET A 1 144 ? -4.224 -3.767 22.175 1.00 98.25 144 MET A C 1
ATOM 1101 O O . MET A 1 144 ? -4.365 -4.848 22.744 1.00 98.25 144 MET A O 1
ATOM 1105 N N . ILE A 1 145 ? -3.709 -3.676 20.947 1.00 96.38 145 ILE A N 1
ATOM 1106 C CA . ILE A 1 145 ? -3.329 -4.869 20.185 1.00 96.38 145 ILE A CA 1
ATOM 1107 C C . ILE A 1 145 ? -2.247 -5.654 20.937 1.00 96.38 145 ILE A C 1
ATOM 1109 O O . ILE A 1 145 ? -2.375 -6.861 21.109 1.00 96.38 145 ILE A O 1
ATOM 1113 N N . THR A 1 146 ? -1.231 -4.979 21.479 1.00 95.81 146 THR A N 1
ATOM 1114 C CA . THR A 1 146 ? -0.173 -5.629 22.273 1.00 95.81 146 THR A CA 1
ATOM 1115 C C . THR A 1 146 ? -0.736 -6.341 23.509 1.00 95.81 146 THR A C 1
ATOM 1117 O O . THR A 1 146 ? -0.304 -7.447 23.838 1.00 95.81 146 THR A O 1
ATOM 1120 N N . ALA A 1 147 ? -1.720 -5.749 24.191 1.00 97.81 147 ALA A N 1
ATOM 1121 C CA . ALA A 1 147 ? -2.395 -6.391 25.318 1.00 97.81 147 ALA A CA 1
ATOM 1122 C C . ALA A 1 147 ? -3.143 -7.664 24.885 1.00 97.81 147 ALA A C 1
ATOM 1124 O O . ALA A 1 147 ? -3.031 -8.695 25.551 1.00 97.81 147 ALA A O 1
ATOM 1125 N N . ILE A 1 148 ? -3.835 -7.628 23.744 1.00 98.06 148 ILE A N 1
ATOM 1126 C CA . ILE A 1 148 ? -4.531 -8.792 23.176 1.00 98.06 148 ILE A CA 1
ATOM 1127 C C . ILE A 1 148 ? -3.552 -9.879 22.735 1.00 98.06 148 ILE A C 1
ATOM 1129 O O . ILE A 1 148 ? -3.795 -11.049 23.010 1.00 98.06 148 ILE A O 1
ATOM 1133 N N . GLN A 1 149 ? -2.415 -9.525 22.138 1.00 95.94 149 GLN A N 1
ATOM 1134 C CA . GLN A 1 149 ? -1.371 -10.492 21.779 1.00 95.94 149 GLN A CA 1
ATOM 1135 C C . GLN A 1 149 ? -0.841 -11.257 22.989 1.00 95.94 149 GLN A C 1
ATOM 1137 O O . GLN A 1 149 ? -0.643 -12.467 22.916 1.00 95.94 149 GLN A O 1
ATOM 1142 N N . ARG A 1 150 ? -0.628 -10.556 24.109 1.00 97.19 150 ARG A N 1
ATOM 1143 C CA . ARG A 1 150 ? -0.194 -11.179 25.367 1.00 97.19 150 ARG A CA 1
ATOM 1144 C C . ARG A 1 150 ? -1.285 -12.060 25.968 1.00 97.19 150 ARG A C 1
ATOM 1146 O O . ARG A 1 150 ? -0.974 -13.130 26.476 1.00 97.19 150 ARG A O 1
ATOM 1153 N N . LYS A 1 151 ? -2.546 -11.618 25.910 1.00 98.25 151 LYS A N 1
ATOM 1154 C CA . LYS A 1 151 ? -3.694 -12.359 26.452 1.00 98.25 151 LYS A CA 1
ATOM 1155 C C . LYS A 1 151 ? -4.024 -13.609 25.625 1.00 98.25 151 LYS A C 1
ATOM 1157 O O . LYS A 1 151 ? -4.358 -14.641 26.196 1.00 98.25 151 LYS A O 1
ATOM 1162 N N . PHE A 1 152 ? -3.880 -13.534 24.302 1.00 97.69 152 PHE A N 1
ATOM 1163 C CA . PHE A 1 152 ? -4.214 -14.601 23.355 1.00 97.69 152 PHE A CA 1
ATOM 1164 C C . PHE A 1 152 ? -3.054 -14.886 22.385 1.00 97.69 152 PHE A C 1
ATOM 1166 O O . PHE A 1 152 ? -3.147 -14.614 21.182 1.00 97.69 152 PHE A O 1
ATOM 1173 N N . PRO A 1 153 ? -1.947 -15.479 22.866 1.00 96.81 153 PRO A N 1
ATOM 1174 C CA . PRO A 1 153 ? -0.763 -15.720 22.039 1.00 96.81 153 PRO A CA 1
ATOM 1175 C C . PRO A 1 153 ? -0.994 -16.754 20.927 1.00 96.81 153 PRO A C 1
ATOM 1177 O O . PRO A 1 153 ? -0.240 -16.779 19.960 1.00 96.81 153 PRO A O 1
ATOM 1180 N N . ARG A 1 154 ? -2.036 -17.591 21.048 1.00 96.88 154 ARG A N 1
ATOM 1181 C CA . ARG A 1 154 ? -2.417 -18.605 20.047 1.00 96.88 154 ARG A CA 1
ATOM 1182 C C . ARG A 1 154 ? -3.321 -18.077 18.928 1.00 96.88 154 ARG A C 1
ATOM 1184 O O . ARG A 1 154 ? -3.558 -18.803 17.972 1.00 96.88 154 ARG A O 1
ATOM 1191 N N . TRP A 1 155 ? -3.851 -16.860 19.051 1.00 96.12 155 TRP A N 1
ATOM 1192 C CA . TRP A 1 155 ? -4.620 -16.235 17.973 1.00 96.12 155 TRP A CA 1
ATOM 1193 C C . TRP A 1 155 ? -3.712 -15.857 16.804 1.00 96.12 155 TRP A C 1
ATOM 1195 O O . TRP A 1 155 ? -2.540 -15.517 17.003 1.00 96.12 155 TRP A O 1
ATOM 1205 N N . THR A 1 156 ? -4.262 -15.864 15.590 1.00 92.69 156 THR A N 1
ATOM 1206 C CA . THR A 1 156 ? -3.548 -15.330 14.423 1.00 92.69 156 THR A CA 1
ATOM 1207 C C . THR A 1 156 ? -3.317 -13.824 14.575 1.00 92.69 156 THR A C 1
ATOM 1209 O O . THR A 1 156 ? -3.907 -13.157 15.433 1.00 92.69 156 THR A O 1
ATOM 1212 N N . LYS A 1 157 ? -2.453 -13.247 13.736 1.00 88.69 157 LYS A N 1
ATOM 1213 C CA . LYS A 1 157 ? -2.171 -11.804 13.785 1.00 88.69 157 LYS A CA 1
ATOM 1214 C C . LYS A 1 157 ? -3.395 -10.972 13.402 1.00 88.69 157 LYS A C 1
ATOM 1216 O O . LYS A 1 157 ? -3.611 -9.914 13.988 1.00 88.69 157 LYS A O 1
ATOM 1221 N N . GLU A 1 158 ? -4.212 -11.479 12.489 1.00 91.62 158 GLU A N 1
ATOM 1222 C CA . GLU A 1 158 ? -5.492 -10.918 12.058 1.00 91.62 158 GLU A CA 1
ATOM 1223 C C . GLU A 1 158 ? -6.493 -10.921 13.216 1.00 91.62 158 GLU A C 1
ATOM 1225 O O . GLU A 1 158 ? -7.098 -9.892 13.521 1.00 91.62 158 GLU A O 1
ATOM 1230 N N . GLN A 1 159 ? -6.585 -12.042 13.938 1.00 96.19 159 GLN A N 1
ATOM 1231 C CA . GLN A 1 159 ? -7.452 -12.157 15.107 1.00 96.19 159 GLN A CA 1
ATOM 1232 C C . GLN A 1 159 ? -7.016 -11.217 16.240 1.00 96.19 159 GLN A C 1
ATOM 1234 O O . GLN A 1 159 ? -7.841 -10.545 16.862 1.00 96.19 159 GLN A O 1
ATOM 1239 N N . GLN A 1 160 ? -5.705 -11.123 16.489 1.00 96.50 160 GLN A N 1
ATOM 1240 C CA . GLN A 1 160 ? -5.124 -10.204 17.473 1.00 96.50 160 GLN A CA 1
ATOM 1241 C C . GLN A 1 160 ? -5.380 -8.738 17.104 1.00 96.50 160 GLN A C 1
ATOM 1243 O O . GLN A 1 160 ? -5.683 -7.935 17.986 1.00 96.50 160 GLN A O 1
ATOM 1248 N N . LEU A 1 161 ? -5.294 -8.387 15.816 1.00 96.31 161 LEU A N 1
ATOM 1249 C CA . LEU A 1 161 ? -5.629 -7.052 15.321 1.00 96.31 161 LEU A CA 1
ATOM 1250 C C . LEU A 1 161 ? -7.103 -6.721 15.576 1.00 96.31 161 LEU A C 1
ATOM 1252 O O . LEU A 1 161 ? -7.381 -5.683 16.175 1.00 96.31 161 LEU A O 1
ATOM 1256 N N . LYS A 1 162 ? -8.031 -7.609 15.196 1.00 98.25 162 LYS A N 1
ATOM 1257 C CA . LYS A 1 162 ? -9.473 -7.422 15.437 1.00 98.25 162 LYS A CA 1
ATOM 1258 C C . LYS A 1 162 ? -9.774 -7.240 16.924 1.00 98.25 162 LYS A C 1
ATOM 1260 O O . LYS A 1 162 ? -10.425 -6.271 17.307 1.00 98.25 162 LYS A O 1
ATOM 1265 N N . GLY A 1 163 ? -9.198 -8.095 17.773 1.00 98.50 163 GLY A N 1
ATOM 1266 C CA . GLY A 1 163 ? -9.319 -7.970 19.225 1.00 98.50 163 GLY A CA 1
ATOM 1267 C C . GLY A 1 163 ? -8.764 -6.647 19.752 1.00 98.50 163 GLY A C 1
ATOM 1268 O O . GLY A 1 163 ? -9.363 -6.038 20.631 1.00 98.50 163 GLY A O 1
ATOM 1269 N N . GLY A 1 164 ? -7.643 -6.163 19.213 1.00 98.31 164 GLY A N 1
ATOM 1270 C CA . GLY A 1 164 ? -7.079 -4.867 19.592 1.00 98.31 164 GLY A CA 1
ATOM 1271 C C . GLY A 1 164 ? -7.959 -3.678 19.196 1.00 98.31 164 GLY A C 1
ATOM 1272 O O . GLY A 1 164 ? -8.047 -2.723 19.962 1.00 98.31 164 GLY A O 1
ATOM 1273 N N . ILE A 1 165 ? -8.642 -3.754 18.048 1.00 98.69 165 ILE A N 1
ATOM 1274 C CA . ILE A 1 165 ? -9.646 -2.762 17.627 1.00 98.69 165 ILE A CA 1
ATOM 1275 C C . ILE A 1 165 ? -10.851 -2.796 18.577 1.00 98.69 165 ILE A C 1
ATOM 1277 O O . ILE A 1 165 ? -11.284 -1.748 19.038 1.00 98.69 165 ILE A O 1
ATOM 1281 N N . SER A 1 166 ? -11.344 -3.980 18.945 1.00 98.81 166 SER A N 1
ATOM 1282 C CA . SER A 1 166 ? -12.442 -4.124 19.916 1.00 98.81 166 SER A CA 1
ATOM 1283 C C . SER A 1 166 ? -12.064 -3.544 21.290 1.00 98.81 166 SER A C 1
ATOM 1285 O O . SER A 1 166 ? -12.784 -2.744 21.892 1.00 98.81 166 SER A O 1
ATOM 1287 N N . ALA A 1 167 ? -10.848 -3.854 21.747 1.00 98.69 167 ALA A N 1
ATOM 1288 C CA . ALA A 1 167 ? -10.281 -3.337 22.986 1.00 98.69 167 ALA A CA 1
ATOM 1289 C C . ALA A 1 167 ? -9.985 -1.828 22.954 1.00 98.69 167 ALA A C 1
ATOM 1291 O O . ALA A 1 167 ? -9.854 -1.234 24.021 1.00 98.69 167 ALA A O 1
ATOM 1292 N N . TYR A 1 168 ? -9.888 -1.189 21.785 1.00 98.62 168 TYR A N 1
ATOM 1293 C CA . TYR A 1 168 ? -9.794 0.272 21.698 1.00 98.62 168 TYR A CA 1
ATOM 1294 C C . TYR A 1 168 ? -11.046 0.946 22.276 1.00 98.62 168 TYR A C 1
ATOM 1296 O O . TYR A 1 168 ? -10.926 1.951 22.970 1.00 98.62 168 TYR A O 1
ATOM 1304 N N . ASN A 1 169 ? -12.221 0.346 22.063 1.00 98.62 169 ASN A N 1
ATOM 1305 C CA . ASN A 1 169 ? -13.494 0.845 22.576 1.00 98.62 169 ASN A CA 1
ATOM 1306 C C . ASN A 1 169 ? -13.775 0.400 24.022 1.00 98.62 169 ASN A C 1
ATOM 1308 O O . ASN A 1 169 ? -14.115 1.228 24.862 1.00 98.62 169 ASN A O 1
ATOM 1312 N N . ALA A 1 170 ? -13.620 -0.894 24.325 1.00 98.00 170 ALA A N 1
ATOM 1313 C CA . ALA A 1 170 ? -14.070 -1.475 25.601 1.00 98.00 170 ALA A CA 1
ATOM 1314 C C . ALA A 1 170 ? -12.933 -1.962 26.525 1.00 98.00 170 ALA A C 1
ATOM 1316 O O . ALA A 1 170 ? -13.168 -2.518 27.602 1.00 98.00 170 ALA A O 1
ATOM 1317 N N . GLY A 1 171 ? -11.677 -1.765 26.127 1.00 98.19 171 GLY A N 1
ATOM 1318 C CA . GLY A 1 171 ? -10.503 -2.247 26.848 1.00 98.19 171 GLY A CA 1
ATOM 1319 C C . GLY A 1 171 ? -10.246 -3.758 26.690 1.00 98.19 171 GLY A C 1
ATOM 1320 O O . GLY A 1 171 ? -11.134 -4.545 26.357 1.00 98.19 171 GLY A O 1
ATOM 1321 N N . PRO A 1 172 ? -9.022 -4.231 26.992 1.00 98.12 172 PRO A N 1
ATOM 1322 C CA . PRO A 1 172 ? -8.618 -5.628 26.776 1.00 98.12 172 PRO A CA 1
ATOM 1323 C C . PRO A 1 172 ? -9.289 -6.626 27.735 1.00 98.12 172 PRO A C 1
ATOM 1325 O O . PRO A 1 172 ? -9.219 -7.842 27.536 1.00 98.12 172 PRO A O 1
ATOM 1328 N N . ARG A 1 173 ? -9.933 -6.135 28.804 1.00 98.19 173 ARG A N 1
ATOM 1329 C CA . ARG A 1 173 ? -10.740 -6.971 29.703 1.00 98.19 173 ARG A CA 1
ATOM 1330 C C . ARG A 1 173 ? -12.064 -7.389 29.066 1.00 98.19 173 ARG A C 1
ATOM 1332 O O . ARG A 1 173 ? -12.560 -8.438 29.446 1.00 98.19 173 ARG A O 1
ATOM 1339 N N . ASN A 1 174 ? -12.602 -6.631 28.110 1.00 98.62 174 ASN A N 1
ATOM 1340 C CA . ASN A 1 174 ? -13.834 -7.012 27.420 1.00 98.62 174 ASN A CA 1
ATOM 1341 C C . ASN A 1 174 ? -13.619 -8.214 26.488 1.00 98.62 174 ASN A C 1
ATOM 1343 O O . ASN A 1 174 ? -14.429 -9.127 26.430 1.00 98.62 174 ASN A O 1
ATOM 1347 N N . VAL A 1 175 ? -12.472 -8.254 25.809 1.00 98.62 175 VAL A N 1
ATOM 1348 C CA . VAL A 1 175 ? -12.160 -9.280 24.807 1.00 98.62 175 VAL A CA 1
ATOM 1349 C C . VAL A 1 175 ? -11.846 -10.616 25.484 1.00 98.62 175 VAL A C 1
ATOM 1351 O O . VAL A 1 175 ? -10.747 -10.789 26.013 1.00 98.62 175 VAL A O 1
ATOM 1354 N N . GLN A 1 176 ? -12.793 -11.557 25.496 1.00 98.38 176 GLN A N 1
ATOM 1355 C CA . GLN A 1 176 ? -12.636 -12.881 26.129 1.00 98.38 176 GLN A CA 1
ATOM 1356 C C . GLN A 1 176 ? -12.504 -14.029 25.122 1.00 98.38 176 GLN A C 1
ATOM 1358 O O . GLN A 1 176 ? -11.689 -14.928 25.319 1.00 98.38 176 GLN A O 1
ATOM 1363 N N . THR A 1 177 ? -13.264 -13.984 24.030 1.00 98.44 177 THR A N 1
ATOM 1364 C CA . THR A 1 177 ? -13.222 -14.964 22.937 1.00 98.44 177 THR A CA 1
ATOM 1365 C C . THR A 1 177 ? -13.099 -14.230 21.605 1.00 98.44 177 THR A C 1
ATOM 1367 O O . THR A 1 177 ? -13.294 -13.017 21.537 1.00 98.44 177 THR A O 1
ATOM 1370 N N . TYR A 1 178 ? -12.742 -14.951 20.540 1.00 98.06 178 TYR A N 1
ATOM 1371 C CA . TYR A 1 178 ? -12.674 -14.348 19.210 1.00 98.06 178 TYR A CA 1
ATOM 1372 C C . TYR A 1 178 ? -14.073 -14.022 18.668 1.00 98.06 178 TYR A C 1
ATOM 1374 O O . TYR A 1 178 ? -14.293 -12.933 18.149 1.00 98.06 178 TYR A O 1
ATOM 1382 N N . ALA A 1 179 ? -15.017 -14.955 18.830 1.00 97.75 179 ALA A N 1
ATOM 1383 C CA . ALA A 1 179 ? -16.377 -14.833 18.310 1.00 97.75 179 ALA A CA 1
ATOM 1384 C C . ALA A 1 179 ? -17.171 -13.697 18.976 1.00 97.75 179 ALA A C 1
ATOM 1386 O O . ALA A 1 179 ? -17.890 -12.977 18.291 1.00 97.75 179 ALA A O 1
ATOM 1387 N N . ASP A 1 180 ? -16.978 -13.493 20.282 1.00 97.88 180 ASP A N 1
ATOM 1388 C CA . ASP A 1 180 ? -17.814 -12.598 21.089 1.00 97.88 180 ASP A CA 1
ATOM 1389 C C . ASP A 1 180 ? -17.072 -11.338 21.552 1.00 97.88 180 ASP A C 1
ATOM 1391 O O . ASP A 1 180 ? -17.529 -10.653 22.464 1.00 97.88 180 ASP A O 1
ATOM 1395 N N . MET A 1 181 ? -15.913 -11.015 20.958 1.00 98.31 181 MET A N 1
ATOM 1396 C CA . MET A 1 181 ? -15.062 -9.909 21.430 1.00 98.31 181 MET A CA 1
ATOM 1397 C C . MET A 1 181 ? -15.777 -8.557 21.490 1.00 98.31 181 MET A C 1
ATOM 1399 O O . 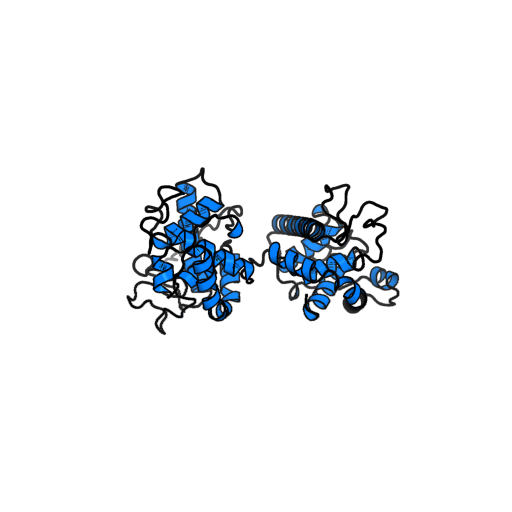MET A 1 181 ? -15.459 -7.742 22.355 1.00 98.31 181 MET A O 1
ATOM 1403 N N . ASP A 1 182 ? -16.725 -8.342 20.574 1.00 98.62 182 ASP A N 1
ATOM 1404 C CA . ASP A 1 182 ? -17.464 -7.093 20.460 1.00 98.62 182 ASP A CA 1
ATOM 1405 C C . ASP A 1 182 ? -18.673 -7.027 21.391 1.00 98.62 182 ASP A C 1
ATOM 1407 O O . ASP A 1 182 ? -19.182 -5.930 21.601 1.00 98.62 182 ASP A O 1
ATOM 1411 N N . ILE A 1 183 ? -19.120 -8.129 22.004 1.00 98.12 183 ILE A N 1
ATOM 1412 C CA . ILE A 1 183 ? -20.191 -8.061 23.005 1.00 98.12 183 ILE A CA 1
ATOM 1413 C C . ILE A 1 183 ? -19.693 -7.202 24.176 1.00 98.12 183 ILE A C 1
ATOM 1415 O O . ILE A 1 183 ? -18.669 -7.503 24.784 1.00 98.12 183 ILE A O 1
ATOM 1419 N N . GLY A 1 184 ? -20.395 -6.105 24.467 1.00 97.50 184 GLY A N 1
ATOM 1420 C CA . GLY A 1 184 ? -20.002 -5.090 25.452 1.00 97.50 184 GLY A CA 1
ATOM 1421 C C . GLY A 1 184 ? -19.335 -3.841 24.862 1.00 97.50 184 GLY A C 1
ATOM 1422 O O . GLY A 1 184 ? -19.203 -2.841 25.566 1.00 97.50 184 GLY A O 1
ATOM 1423 N N . THR A 1 185 ? -18.963 -3.851 23.579 1.00 98.50 185 THR A N 1
ATOM 1424 C CA . THR A 1 185 ? -18.565 -2.630 22.856 1.00 98.50 185 THR A CA 1
ATOM 1425 C C . THR A 1 185 ? -19.787 -1.793 22.471 1.00 98.50 185 THR A C 1
ATOM 1427 O O . THR A 1 185 ? -20.925 -2.270 22.510 1.00 98.50 185 THR A O 1
ATOM 1430 N N . THR A 1 186 ? -19.578 -0.538 22.066 1.00 97.00 186 THR A N 1
ATOM 1431 C CA . THR A 1 186 ? -20.654 0.305 21.521 1.00 97.00 186 THR A CA 1
ATOM 1432 C C . THR A 1 186 ? -21.391 -0.433 20.397 1.00 97.00 186 THR A C 1
ATOM 1434 O O . THR A 1 186 ? -20.782 -0.803 19.398 1.00 97.00 186 THR A O 1
ATOM 1437 N N . HIS A 1 187 ? -22.703 -0.635 20.571 1.00 98.12 187 HIS A N 1
ATOM 1438 C CA . HIS A 1 187 ? -23.592 -1.384 19.663 1.00 98.12 187 HIS A CA 1
ATOM 1439 C C . HIS A 1 187 ? -23.220 -2.861 19.426 1.00 98.12 187 HIS A C 1
ATOM 1441 O O . HIS A 1 187 ? -23.759 -3.496 18.521 1.00 98.12 187 HIS A O 1
ATOM 1447 N N . ASN A 1 188 ? -22.344 -3.433 20.256 1.00 98.50 188 ASN A N 1
ATOM 1448 C CA . ASN A 1 188 ? -21.858 -4.810 20.161 1.00 98.50 188 ASN A CA 1
ATOM 1449 C C . ASN A 1 188 ? -21.233 -5.187 18.804 1.00 98.50 188 ASN A C 1
ATOM 1451 O O . ASN A 1 188 ? -21.304 -6.343 18.389 1.00 98.50 188 ASN A O 1
ATOM 1455 N N . ASP A 1 189 ? -20.654 -4.221 18.088 1.00 98.69 189 ASP A N 1
ATOM 1456 C CA . ASP A 1 189 ? -20.154 -4.423 16.721 1.00 98.69 189 ASP A CA 1
ATOM 1457 C C . ASP A 1 189 ? -18.880 -3.642 16.394 1.00 98.69 189 ASP A C 1
ATOM 1459 O O . ASP A 1 189 ? -18.523 -3.531 15.220 1.00 98.69 189 ASP A O 1
ATOM 1463 N N . TYR A 1 190 ? -18.231 -3.042 17.396 1.00 98.81 190 TYR A N 1
ATOM 1464 C CA . TYR A 1 190 ? -17.245 -1.995 17.154 1.00 98.81 190 TYR A CA 1
ATOM 1465 C C . TYR A 1 190 ? -16.114 -2.460 16.231 1.00 98.81 190 TYR A C 1
ATOM 1467 O O . TYR A 1 190 ? -15.843 -1.813 15.217 1.00 98.81 190 TYR A O 1
ATOM 1475 N N . ALA A 1 191 ? -15.470 -3.594 16.525 1.00 98.75 191 ALA A N 1
ATOM 1476 C CA . ALA A 1 191 ? -14.400 -4.096 15.672 1.00 98.75 191 ALA A CA 1
ATOM 1477 C C . ALA A 1 191 ? -14.920 -4.602 14.330 1.00 98.75 191 ALA A C 1
ATOM 1479 O O . ALA A 1 191 ? -14.282 -4.341 13.312 1.00 98.75 191 ALA A O 1
ATOM 1480 N N . ASN A 1 192 ? -16.057 -5.298 14.297 1.00 98.81 192 ASN A N 1
ATOM 1481 C CA . ASN A 1 192 ? -16.641 -5.772 13.042 1.00 98.81 192 ASN A CA 1
ATOM 1482 C C . ASN A 1 192 ? -16.925 -4.605 12.078 1.00 98.81 192 ASN A C 1
ATOM 1484 O O . ASN A 1 192 ? -16.425 -4.591 10.949 1.00 98.81 192 ASN A O 1
ATOM 1488 N N . ASP A 1 193 ? -17.637 -3.577 12.522 1.00 98.88 193 ASP A N 1
ATOM 1489 C CA . ASP A 1 193 ? -17.910 -2.400 11.701 1.00 98.88 193 ASP A CA 1
ATOM 1490 C C . ASP A 1 193 ? -16.617 -1.681 11.286 1.00 98.88 193 ASP A C 1
ATOM 1492 O O . ASP A 1 193 ? -16.396 -1.451 10.097 1.00 98.88 193 ASP A O 1
ATOM 1496 N N . VAL A 1 194 ? -15.703 -1.405 12.226 1.00 98.88 194 VAL A N 1
ATOM 1497 C CA . VAL A 1 194 ? -14.422 -0.742 11.918 1.00 98.88 194 VAL A CA 1
ATOM 1498 C C . VAL A 1 194 ? -13.606 -1.527 10.891 1.00 98.88 194 VAL A C 1
ATOM 1500 O O . VAL A 1 194 ? -13.048 -0.915 9.979 1.00 98.88 194 VAL A O 1
ATOM 1503 N N . VAL A 1 195 ? -13.538 -2.859 10.992 1.00 98.75 195 VAL A N 1
ATOM 1504 C CA . VAL A 1 195 ? -12.838 -3.706 10.012 1.00 98.75 195 VAL A CA 1
ATOM 1505 C C . VAL A 1 195 ? -13.470 -3.559 8.628 1.00 98.75 195 VAL A C 1
ATOM 1507 O O . VAL A 1 195 ? -12.740 -3.350 7.659 1.00 98.75 195 VAL A O 1
ATOM 1510 N N . ALA A 1 196 ? -14.800 -3.594 8.518 1.00 98.69 196 ALA A N 1
ATOM 1511 C CA . ALA A 1 196 ? -15.490 -3.448 7.235 1.00 98.69 196 ALA A CA 1
ATOM 1512 C C . ALA A 1 196 ? -15.274 -2.050 6.620 1.00 98.69 196 ALA A C 1
ATOM 1514 O O . ALA A 1 196 ? -14.921 -1.928 5.443 1.00 98.69 196 ALA A O 1
ATOM 1515 N N . ARG A 1 197 ? -15.367 -0.982 7.427 1.00 98.75 197 ARG A N 1
ATOM 1516 C CA . ARG A 1 197 ? -15.039 0.390 6.991 1.00 98.75 197 ARG A CA 1
ATOM 1517 C C . ARG A 1 197 ? -13.576 0.510 6.555 1.00 98.75 197 ARG A C 1
ATOM 1519 O O . ARG A 1 197 ? -13.267 1.123 5.534 1.00 98.75 197 ARG A O 1
ATOM 1526 N N . ALA A 1 198 ? -12.654 -0.100 7.295 1.00 98.12 198 ALA A N 1
ATOM 1527 C CA . ALA A 1 198 ? -11.237 -0.105 6.957 1.00 98.12 198 ALA A CA 1
ATOM 1528 C C . ALA A 1 198 ? -10.967 -0.842 5.636 1.00 98.12 198 ALA A C 1
ATOM 1530 O O . ALA A 1 198 ? -10.228 -0.333 4.796 1.00 98.12 198 ALA A O 1
ATOM 1531 N N . GLN A 1 199 ? -11.605 -1.986 5.386 1.00 95.12 199 GLN A N 1
ATOM 1532 C CA . GLN A 1 199 ? -11.511 -2.687 4.100 1.00 95.12 199 GLN A CA 1
ATOM 1533 C C . GLN A 1 199 ? -11.990 -1.804 2.937 1.00 95.12 199 GLN A C 1
ATOM 1535 O O . GLN A 1 199 ? -11.320 -1.739 1.901 1.00 95.12 199 GLN A O 1
ATOM 1540 N N . PHE A 1 200 ? -13.069 -1.036 3.120 1.00 96.75 200 PHE A N 1
ATOM 1541 C CA . PHE A 1 200 ? -13.481 -0.015 2.153 1.00 96.75 200 PHE A CA 1
ATOM 1542 C C . PHE A 1 200 ? -12.391 1.047 1.934 1.00 96.75 200 PHE A C 1
ATOM 1544 O O . PHE A 1 200 ? -12.008 1.316 0.792 1.00 96.75 200 PHE A O 1
ATOM 1551 N N . TYR A 1 201 ? -11.827 1.634 2.993 1.00 96.06 201 TYR A N 1
ATOM 1552 C CA . TYR A 1 201 ? -10.775 2.649 2.850 1.00 96.06 201 TYR A CA 1
ATOM 1553 C C . TYR A 1 201 ? -9.505 2.103 2.200 1.00 96.06 201 TYR A C 1
ATOM 1555 O O . TYR A 1 201 ? -8.877 2.800 1.392 1.00 96.06 201 TYR A O 1
ATOM 1563 N N . LYS A 1 202 ? -9.149 0.846 2.477 1.00 89.12 202 LYS A N 1
ATOM 1564 C CA . LYS A 1 202 ? -8.039 0.148 1.819 1.00 89.12 202 LYS A CA 1
ATOM 1565 C C . LYS A 1 202 ? -8.249 0.132 0.304 1.00 89.12 202 LYS A C 1
ATOM 1567 O O . LYS A 1 202 ? -7.374 0.585 -0.434 1.00 89.12 202 LYS A O 1
ATOM 1572 N N . LYS A 1 203 ? -9.445 -0.264 -0.155 1.00 85.19 203 LYS A N 1
ATOM 1573 C CA . LYS A 1 203 ? -9.856 -0.224 -1.574 1.00 85.19 203 LYS A CA 1
ATOM 1574 C C . LYS A 1 203 ? -9.906 1.204 -2.149 1.00 85.19 203 LYS A C 1
ATOM 1576 O O . LYS A 1 203 ? -9.916 1.351 -3.366 1.00 85.19 203 LYS A O 1
ATOM 1581 N N . ASN A 1 204 ? -9.901 2.250 -1.322 1.00 85.19 204 ASN A N 1
ATOM 1582 C CA . ASN A 1 204 ? -10.021 3.658 -1.732 1.00 85.19 204 ASN A CA 1
ATOM 1583 C C . ASN A 1 204 ? -8.755 4.492 -1.442 1.00 85.19 204 ASN A C 1
ATOM 1585 O O . ASN A 1 204 ? -8.783 5.708 -1.212 1.00 85.19 204 ASN A O 1
ATOM 1589 N N . GLY A 1 205 ? -7.589 3.844 -1.494 1.00 78.69 205 GLY A N 1
ATOM 1590 C CA . GLY A 1 205 ? -6.291 4.520 -1.506 1.00 78.69 205 GLY A CA 1
ATOM 1591 C C . GLY A 1 205 ? -5.739 4.873 -0.124 1.00 78.69 205 GLY A C 1
ATOM 1592 O O . GLY A 1 205 ? -4.754 5.609 -0.043 1.00 78.69 205 GLY A O 1
ATOM 1593 N N . TYR A 1 206 ? -6.308 4.324 0.952 1.00 86.12 206 TYR A N 1
ATOM 1594 C CA . TYR A 1 206 ? -5.663 4.253 2.274 1.00 86.12 206 TYR A CA 1
ATOM 1595 C C . TYR A 1 206 ? -4.751 3.027 2.362 1.00 86.12 206 TYR A C 1
ATOM 1597 O O . TYR A 1 206 ? -4.654 2.349 3.381 1.00 86.12 206 TYR A O 1
ATOM 1605 N N . LEU A 1 207 ? -4.066 2.743 1.256 1.00 72.75 207 LEU A N 1
ATOM 1606 C CA . LEU A 1 207 ? -2.997 1.769 1.209 1.00 72.75 207 LEU A CA 1
ATOM 1607 C C . LEU A 1 207 ? -1.840 2.334 2.024 1.00 72.75 207 LEU A C 1
ATOM 1609 O O . LEU A 1 207 ? -1.495 3.514 1.933 1.00 72.75 207 LEU A O 1
ATOM 1613 N N . SER A 1 208 ? -1.236 1.487 2.837 1.00 64.25 208 SER A N 1
ATOM 1614 C CA . SER A 1 208 ? 0.062 1.791 3.402 1.00 64.25 208 SER A CA 1
ATOM 1615 C C . SER A 1 208 ? 1.035 2.003 2.232 1.00 64.25 208 SER A C 1
ATOM 1617 O O . SER A 1 208 ? 1.124 1.155 1.348 1.00 64.25 208 SER A O 1
ATOM 1619 N N . GLU A 1 209 ? 1.691 3.170 2.167 1.00 60.34 209 GLU A N 1
ATOM 1620 C CA . GLU A 1 209 ? 2.762 3.462 1.195 1.00 60.34 209 GLU A CA 1
ATOM 1621 C C . GLU A 1 209 ? 3.978 2.603 1.555 1.00 60.34 209 GLU A C 1
ATOM 1623 O O . GLU A 1 209 ? 4.975 3.078 2.099 1.00 60.34 209 GLU A O 1
ATOM 1628 N N . HIS A 1 210 ? 3.842 1.296 1.341 1.00 62.59 210 HIS A N 1
ATOM 1629 C CA . HIS A 1 210 ? 4.783 0.277 1.778 1.00 62.59 210 HIS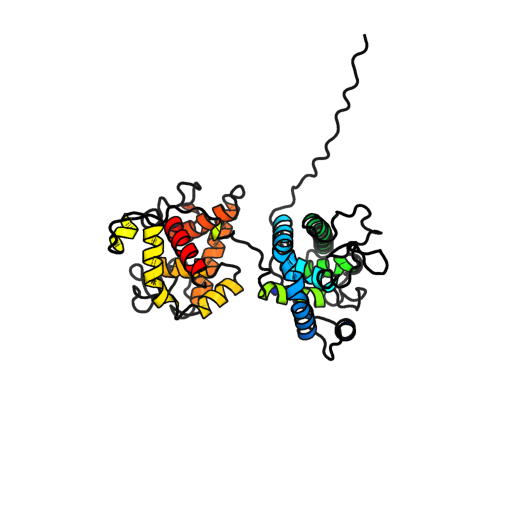 A CA 1
ATOM 1630 C C . HIS A 1 210 ? 6.135 0.423 1.100 1.00 62.59 210 HIS A C 1
ATOM 1632 O O . HIS A 1 210 ? 7.142 0.008 1.670 1.00 62.59 210 HIS A O 1
ATOM 1638 N N . TYR A 1 211 ? 6.141 0.996 -0.099 1.00 74.44 211 TYR A N 1
ATOM 1639 C CA . TYR A 1 211 ? 7.261 0.907 -1.014 1.00 74.44 211 TYR A CA 1
ATOM 1640 C C . TYR A 1 211 ? 7.891 2.255 -1.349 1.00 74.44 211 TYR A C 1
ATOM 1642 O O . TYR A 1 211 ? 8.861 2.244 -2.072 1.00 74.44 211 TYR A O 1
ATOM 1650 N N . GLY A 1 212 ? 7.413 3.381 -0.806 1.00 79.75 212 GLY A N 1
ATOM 1651 C CA . GLY A 1 212 ? 7.933 4.723 -1.118 1.00 79.75 212 GLY A CA 1
ATOM 1652 C C . GLY A 1 212 ? 7.131 5.459 -2.192 1.00 79.75 212 GLY A C 1
ATOM 1653 O O . GLY A 1 212 ? 6.313 4.866 -2.900 1.00 79.75 212 GLY A O 1
ATOM 1654 N N . LYS A 1 213 ? 7.323 6.777 -2.281 1.00 85.38 213 LYS A N 1
ATOM 1655 C CA . LYS A 1 213 ? 6.646 7.640 -3.255 1.00 85.38 213 LYS A CA 1
ATOM 1656 C C . LYS A 1 213 ? 7.445 7.716 -4.548 1.00 85.38 213 LYS A C 1
ATOM 1658 O O . LYS A 1 213 ? 8.493 8.348 -4.595 1.00 85.38 213 LYS A O 1
ATOM 1663 N N . LEU A 1 214 ? 6.910 7.135 -5.621 1.00 91.75 214 LEU A N 1
ATOM 1664 C CA . LEU A 1 214 ? 7.576 7.060 -6.927 1.00 91.75 214 LEU A CA 1
ATOM 1665 C C . LEU A 1 214 ? 8.119 8.413 -7.428 1.00 91.75 214 LEU A C 1
ATOM 1667 O O . LEU A 1 214 ? 9.234 8.487 -7.940 1.00 91.75 214 LEU A O 1
ATOM 1671 N N . MET A 1 215 ? 7.341 9.488 -7.278 1.00 93.69 215 MET A N 1
ATOM 1672 C CA . MET A 1 215 ? 7.729 10.810 -7.785 1.00 93.69 215 MET A CA 1
ATOM 1673 C C . MET A 1 215 ? 8.930 11.415 -7.048 1.00 93.69 215 MET A C 1
ATOM 1675 O O . MET A 1 215 ? 9.668 12.195 -7.655 1.00 93.69 215 MET A O 1
ATOM 1679 N N . ASP A 1 216 ? 9.173 10.979 -5.813 1.00 93.44 216 ASP A N 1
ATOM 1680 C CA . ASP A 1 216 ? 10.234 11.480 -4.936 1.00 93.44 216 ASP A CA 1
ATOM 1681 C C . ASP A 1 216 ? 11.545 10.678 -5.098 1.00 93.44 216 ASP A C 1
ATOM 1683 O O . ASP A 1 216 ? 12.578 11.065 -4.558 1.00 93.44 216 ASP A O 1
ATOM 1687 N N . VAL A 1 217 ? 11.539 9.581 -5.869 1.00 97.31 217 VAL A N 1
ATOM 1688 C CA . VAL A 1 217 ? 12.739 8.775 -6.161 1.00 97.31 217 VAL A CA 1
ATOM 1689 C C . VAL A 1 217 ? 13.625 9.494 -7.181 1.00 97.31 217 VAL A C 1
ATOM 1691 O O . VAL A 1 217 ? 13.164 9.808 -8.279 1.00 97.31 217 VAL A O 1
ATOM 1694 N N . ASP A 1 218 ? 14.897 9.751 -6.879 1.00 97.81 218 ASP A N 1
ATOM 1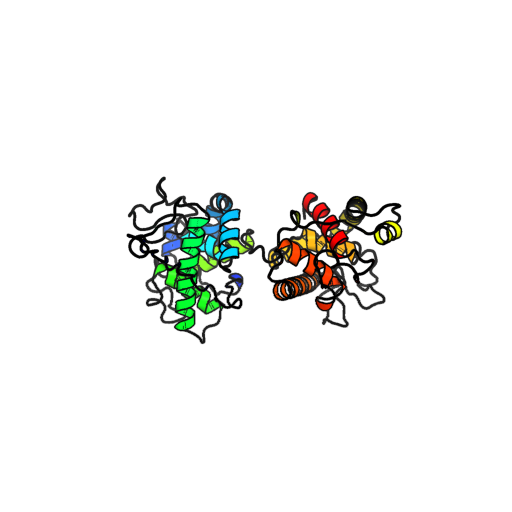695 C CA . ASP A 1 218 ? 15.831 10.317 -7.862 1.00 97.81 218 ASP A CA 1
ATOM 1696 C C . ASP A 1 218 ? 16.145 9.330 -8.996 1.00 97.81 218 ASP A C 1
ATOM 1698 O O . ASP A 1 218 ? 16.084 8.109 -8.836 1.00 97.81 218 ASP A O 1
ATOM 1702 N N . THR A 1 219 ? 16.497 9.852 -10.168 1.00 98.62 219 THR A N 1
ATOM 1703 C CA . THR A 1 219 ? 16.905 9.029 -11.308 1.00 98.62 219 THR A CA 1
ATOM 1704 C C . THR A 1 219 ? 17.780 9.809 -12.282 1.00 98.62 219 THR A C 1
ATOM 1706 O O . THR A 1 219 ? 17.538 10.989 -12.536 1.00 98.62 219 THR A O 1
ATOM 1709 N N . THR A 1 220 ? 18.775 9.130 -12.852 1.00 98.62 220 THR A N 1
ATOM 1710 C CA . THR A 1 220 ? 19.564 9.608 -13.995 1.00 98.62 220 THR A CA 1
ATOM 1711 C C . THR A 1 220 ? 18.984 9.171 -15.346 1.00 98.62 220 THR A C 1
ATOM 1713 O O . THR A 1 220 ? 19.427 9.666 -16.379 1.00 98.62 220 THR A O 1
ATOM 1716 N N . GLY A 1 221 ? 17.967 8.305 -15.357 1.00 98.56 221 GLY A N 1
ATOM 1717 C CA . GLY A 1 221 ? 17.364 7.716 -16.552 1.00 98.56 221 GLY A CA 1
ATOM 1718 C C . GLY A 1 221 ? 18.243 6.670 -17.239 1.00 98.56 221 GLY A C 1
ATOM 1719 O O . GLY A 1 221 ? 19.133 6.079 -16.631 1.00 98.56 221 GLY A O 1
ATOM 1720 N N . ALA A 1 222 ? 17.961 6.429 -18.515 1.00 98.75 222 ALA A N 1
ATOM 1721 C CA . ALA A 1 222 ? 18.637 5.435 -19.335 1.00 98.75 222 ALA A CA 1
ATOM 1722 C C . ALA A 1 222 ? 20.129 5.749 -19.524 1.00 98.75 222 ALA A C 1
ATOM 1724 O O . ALA A 1 222 ? 20.530 6.890 -19.741 1.00 98.75 222 ALA A O 1
ATOM 1725 N N . SER A 1 223 ? 20.969 4.722 -19.539 1.00 98.56 223 SER A N 1
ATOM 1726 C CA . SER A 1 223 ? 22.333 4.825 -20.051 1.00 98.56 223 SER A CA 1
ATOM 1727 C C . SER A 1 223 ? 22.329 5.157 -21.546 1.00 98.56 223 SER A C 1
ATOM 1729 O O . SER A 1 223 ? 21.337 4.973 -22.261 1.00 98.56 223 SER A O 1
ATOM 1731 N N . ILE A 1 224 ? 23.480 5.598 -22.057 1.00 98.06 224 ILE A N 1
ATOM 1732 C CA . ILE A 1 224 ? 23.669 5.775 -23.500 1.00 98.06 224 ILE A CA 1
ATOM 1733 C C . ILE A 1 224 ? 23.534 4.449 -24.268 1.00 98.06 224 ILE A C 1
ATOM 1735 O O . ILE A 1 224 ? 23.114 4.453 -25.420 1.00 98.06 224 ILE A O 1
ATOM 1739 N N . GLU A 1 225 ? 23.857 3.313 -23.644 1.00 98.00 225 GLU A N 1
ATOM 1740 C CA . GLU A 1 225 ? 23.704 1.981 -24.243 1.00 98.00 225 GLU A CA 1
ATOM 1741 C C . GLU A 1 225 ? 22.228 1.608 -24.404 1.00 98.00 225 GLU A C 1
ATOM 1743 O O . GLU A 1 225 ? 21.825 1.094 -25.450 1.00 98.00 225 GLU A O 1
ATOM 1748 N N . THR A 1 226 ? 21.399 1.923 -23.403 1.00 98.06 226 THR A N 1
ATOM 1749 C CA . THR A 1 226 ? 19.942 1.792 -23.514 1.00 98.06 226 THR A CA 1
ATOM 1750 C C . THR A 1 226 ? 19.402 2.693 -24.611 1.00 98.06 226 THR A C 1
ATOM 1752 O O . THR A 1 226 ? 18.736 2.189 -25.509 1.00 98.06 226 THR A O 1
ATOM 1755 N N . GLY A 1 227 ? 19.762 3.980 -24.616 1.00 97.88 227 GLY A N 1
ATOM 1756 C CA . GLY A 1 227 ? 19.340 4.910 -25.668 1.00 97.88 227 GLY A CA 1
ATOM 1757 C C . GLY A 1 227 ? 19.706 4.431 -27.078 1.00 97.88 227 GLY A C 1
ATOM 1758 O O . GLY A 1 227 ? 18.847 4.389 -27.957 1.00 97.88 227 GLY A O 1
ATOM 1759 N N . LYS A 1 228 ? 20.951 3.988 -27.288 1.00 97.75 228 LYS A N 1
ATOM 1760 C CA . LYS A 1 228 ? 21.429 3.501 -28.593 1.00 97.75 228 LYS A CA 1
ATOM 1761 C C . LYS A 1 228 ? 20.695 2.259 -29.084 1.00 97.75 228 LYS A C 1
ATOM 1763 O O . LYS A 1 228 ? 20.387 2.195 -30.272 1.00 97.75 228 LYS A O 1
ATOM 1768 N N . GLN A 1 229 ? 20.392 1.297 -28.206 1.00 96.12 229 GLN A N 1
ATOM 1769 C CA . GLN A 1 229 ? 19.607 0.116 -28.594 1.00 96.12 229 GLN A CA 1
ATOM 1770 C C . GLN A 1 229 ? 18.218 0.508 -29.122 1.00 96.12 229 GLN A C 1
ATOM 1772 O O . GLN A 1 229 ? 17.699 -0.133 -30.028 1.00 96.12 229 GLN A O 1
ATOM 1777 N N . GLU A 1 230 ? 17.661 1.600 -28.606 1.00 96.69 230 GLU A N 1
ATOM 1778 C CA . GLU A 1 230 ? 16.359 2.146 -28.997 1.00 96.69 230 GLU A CA 1
ATOM 1779 C C . GLU A 1 230 ? 16.444 3.119 -30.188 1.00 96.69 230 GLU A C 1
ATOM 1781 O O . GLU A 1 230 ? 15.491 3.847 -30.494 1.00 96.69 230 GLU A O 1
ATOM 1786 N N . GLY A 1 231 ? 17.599 3.187 -30.857 1.00 97.56 231 GLY A N 1
ATOM 1787 C CA . GLY A 1 231 ? 17.836 4.089 -31.984 1.00 97.56 231 GLY A CA 1
ATOM 1788 C C . GLY A 1 231 ? 17.911 5.568 -31.592 1.00 97.56 231 GLY A C 1
ATOM 1789 O O . GLY A 1 231 ? 17.647 6.435 -32.424 1.00 97.56 231 GLY A O 1
ATOM 1790 N N . LEU A 1 232 ? 18.231 5.880 -30.334 1.00 98.12 232 LEU A N 1
ATOM 1791 C CA . LEU A 1 232 ? 18.470 7.242 -29.856 1.00 98.12 232 LEU A CA 1
ATOM 1792 C C . LEU A 1 232 ? 19.976 7.527 -29.796 1.00 98.12 232 LEU A C 1
ATOM 1794 O O . LEU A 1 232 ? 20.779 6.678 -29.415 1.00 98.12 232 LEU A O 1
ATOM 1798 N N . SER A 1 233 ? 20.374 8.754 -30.129 1.00 97.75 233 SER A N 1
ATOM 1799 C CA . SER A 1 233 ? 21.769 9.210 -30.022 1.00 97.75 233 SER A CA 1
ATOM 1800 C C . SER A 1 233 ? 22.152 9.694 -28.616 1.00 97.75 233 SER A C 1
ATOM 1802 O O . SER A 1 233 ? 23.287 10.118 -28.404 1.00 97.75 233 SER A O 1
ATOM 1804 N N . TYR A 1 234 ? 21.223 9.637 -27.659 1.00 98.38 234 TYR A N 1
ATOM 1805 C CA . TYR A 1 234 ? 21.358 10.179 -26.308 1.00 98.38 234 TYR A CA 1
ATOM 1806 C C . TYR A 1 234 ? 20.823 9.201 -25.252 1.00 98.38 234 TYR A C 1
ATOM 1808 O O . TYR A 1 234 ? 19.992 8.344 -25.548 1.00 98.38 234 TYR A O 1
ATOM 1816 N N . GLY A 1 235 ? 21.321 9.338 -24.021 1.00 98.38 235 GLY A N 1
ATOM 1817 C CA . GLY A 1 235 ? 20.786 8.684 -22.823 1.00 98.38 235 GLY A CA 1
ATOM 1818 C C . GLY A 1 235 ? 20.065 9.690 -21.919 1.00 98.38 235 GLY A C 1
ATOM 1819 O O . GLY A 1 235 ? 19.593 10.734 -22.368 1.00 98.38 235 GLY A O 1
ATOM 1820 N N . GLY A 1 236 ? 20.026 9.400 -20.628 1.00 98.62 236 GLY A N 1
ATOM 1821 C CA . GLY A 1 236 ? 19.414 10.224 -19.597 1.00 98.62 236 GLY A CA 1
ATOM 1822 C C . GLY A 1 236 ? 17.904 10.024 -19.464 1.00 98.62 236 GLY A C 1
ATOM 1823 O O . GLY A 1 236 ? 17.286 9.202 -20.143 1.00 98.62 236 GLY A O 1
ATOM 1824 N N . VAL A 1 237 ? 17.294 10.834 -18.596 1.00 98.75 237 VAL A N 1
ATOM 1825 C CA . VAL A 1 237 ? 15.839 10.850 -18.362 1.00 98.75 237 VAL A CA 1
ATOM 1826 C C . VAL A 1 237 ? 15.069 11.069 -19.665 1.00 98.75 237 VAL A C 1
ATOM 1828 O O . VAL A 1 237 ? 14.116 10.347 -19.933 1.00 98.75 237 VAL A O 1
ATOM 1831 N N . THR A 1 238 ? 15.523 11.984 -20.526 1.00 98.56 238 THR A N 1
ATOM 1832 C CA . THR A 1 238 ? 14.877 12.263 -21.818 1.00 98.56 238 THR A CA 1
ATOM 1833 C C . THR A 1 238 ? 14.785 11.020 -22.706 1.00 98.56 238 THR A C 1
ATOM 1835 O O . THR A 1 238 ? 13.772 10.821 -23.373 1.00 98.56 238 THR A O 1
ATOM 1838 N N . ALA A 1 239 ? 15.812 10.162 -22.710 1.00 98.69 239 ALA A N 1
ATOM 1839 C CA . ALA A 1 239 ? 15.777 8.919 -23.478 1.00 98.69 239 ALA A CA 1
ATOM 1840 C C . ALA A 1 239 ? 14.739 7.950 -22.903 1.00 98.69 239 ALA A C 1
ATOM 1842 O O . ALA A 1 239 ? 13.898 7.456 -23.651 1.00 98.69 239 ALA A O 1
ATOM 1843 N N . SER A 1 240 ? 14.730 7.749 -21.582 1.00 98.88 240 SER A N 1
ATOM 1844 C CA . SER A 1 240 ? 13.721 6.928 -20.899 1.00 98.88 240 SER A CA 1
ATOM 1845 C C . SER A 1 240 ? 12.297 7.386 -21.202 1.00 98.88 240 SER A C 1
ATOM 1847 O O . SER A 1 240 ? 11.449 6.568 -21.547 1.00 98.88 240 SER A O 1
ATOM 1849 N N . GLU A 1 241 ? 12.026 8.690 -21.117 1.00 98.69 241 GLU A N 1
ATOM 1850 C CA . GLU A 1 241 ? 10.701 9.241 -21.411 1.00 98.69 241 GLU A CA 1
ATOM 1851 C C . GLU A 1 241 ? 10.319 9.044 -22.879 1.00 98.69 241 GLU A C 1
ATOM 1853 O O . GLU A 1 241 ? 9.182 8.672 -23.161 1.00 98.69 241 GLU A O 1
ATOM 1858 N N . LYS A 1 242 ? 11.265 9.199 -23.816 1.00 98.69 242 LYS A N 1
ATOM 1859 C CA . LYS A 1 242 ? 11.004 8.954 -25.240 1.00 98.69 242 LYS A CA 1
ATOM 1860 C C . LYS A 1 242 ? 10.683 7.489 -25.534 1.00 98.69 242 LYS A C 1
ATOM 1862 O O . LYS A 1 242 ? 9.839 7.203 -26.381 1.00 98.69 242 LYS A O 1
ATOM 1867 N N . ILE A 1 243 ? 11.352 6.563 -24.851 1.00 98.50 243 ILE A N 1
ATOM 1868 C CA . ILE A 1 243 ? 11.080 5.126 -24.970 1.00 98.50 243 ILE A CA 1
ATOM 1869 C C . ILE A 1 243 ? 9.707 4.809 -24.365 1.00 98.50 243 ILE A C 1
ATOM 1871 O O . ILE A 1 243 ? 8.883 4.170 -25.015 1.00 98.50 243 ILE A O 1
ATOM 1875 N N . ALA A 1 244 ? 9.417 5.331 -23.170 1.00 98.56 244 ALA A N 1
ATOM 1876 C CA . ALA A 1 244 ? 8.120 5.158 -22.519 1.00 98.56 244 ALA A CA 1
ATOM 1877 C C . ALA A 1 244 ? 6.957 5.729 -23.350 1.00 98.56 244 ALA A C 1
ATOM 1879 O O . ALA A 1 244 ? 5.890 5.125 -23.437 1.00 98.56 244 ALA A O 1
ATOM 1880 N N . GLU A 1 245 ? 7.163 6.865 -24.016 1.00 98.31 245 GLU A N 1
ATOM 1881 C CA . GLU A 1 245 ? 6.190 7.449 -24.942 1.00 98.31 245 GLU A CA 1
ATOM 1882 C C . GLU A 1 245 ? 5.866 6.497 -26.105 1.00 98.31 245 GLU A C 1
ATOM 1884 O O . GLU A 1 245 ? 4.696 6.328 -26.455 1.00 98.31 245 GLU A O 1
ATOM 1889 N N . ARG A 1 246 ? 6.881 5.847 -26.693 1.00 97.69 246 ARG A N 1
ATOM 1890 C CA . ARG A 1 246 ? 6.689 4.866 -27.779 1.00 97.69 246 ARG A CA 1
ATOM 1891 C C . ARG A 1 246 ? 5.898 3.648 -27.301 1.00 97.69 246 ARG A C 1
ATOM 1893 O O . ARG A 1 246 ? 5.008 3.183 -28.011 1.00 97.69 246 ARG A O 1
ATOM 1900 N N . ASP A 1 247 ? 6.189 3.181 -26.092 1.00 98.44 247 ASP A N 1
ATOM 1901 C CA . ASP A 1 247 ? 5.556 2.004 -25.494 1.00 98.44 247 ASP A CA 1
ATOM 1902 C C . ASP A 1 247 ? 4.141 2.274 -24.962 1.00 98.44 247 ASP A C 1
ATOM 1904 O O . ASP A 1 247 ? 3.365 1.331 -24.785 1.00 98.44 247 ASP A O 1
ATOM 1908 N N . LEU A 1 248 ? 3.762 3.539 -24.742 1.00 97.00 248 LEU A N 1
ATOM 1909 C CA . LEU A 1 248 ? 2.467 3.917 -24.167 1.00 97.00 248 LEU A CA 1
ATOM 1910 C C . LEU A 1 248 ? 1.288 3.284 -24.920 1.00 97.00 248 LEU A C 1
ATOM 1912 O O . LEU A 1 248 ? 0.378 2.742 -24.297 1.00 97.00 248 LEU A O 1
ATOM 1916 N N . LYS A 1 249 ? 1.331 3.274 -26.258 1.00 94.12 249 LYS A N 1
ATOM 1917 C CA . LYS A 1 249 ? 0.292 2.637 -27.091 1.00 94.12 249 LYS A CA 1
ATOM 1918 C C . LYS A 1 249 ? 0.209 1.124 -26.869 1.00 94.12 249 LYS A C 1
ATOM 1920 O O . LYS A 1 249 ? -0.883 0.564 -26.855 1.00 94.12 249 LYS A O 1
ATOM 1925 N N . ASN A 1 250 ? 1.345 0.461 -26.654 1.00 95.44 250 ASN A N 1
ATOM 1926 C CA . ASN A 1 250 ? 1.394 -0.984 -26.419 1.00 95.44 250 ASN A CA 1
ATOM 1927 C C . ASN A 1 250 ? 0.834 -1.354 -25.040 1.00 95.44 250 ASN A C 1
ATOM 1929 O O . ASN A 1 250 ? 0.306 -2.452 -24.863 1.00 95.44 250 ASN A O 1
ATOM 1933 N N . LEU A 1 251 ? 0.933 -0.442 -24.071 1.00 97.19 251 LEU A N 1
ATOM 1934 C CA . LEU A 1 251 ? 0.479 -0.647 -22.697 1.00 97.19 251 LEU A CA 1
ATOM 1935 C C . LEU A 1 251 ? -1.012 -0.355 -22.486 1.00 97.19 251 LEU A C 1
ATOM 1937 O O . LEU A 1 251 ? -1.584 -0.877 -21.527 1.00 97.19 251 LEU A O 1
ATOM 1941 N N . GLN A 1 252 ? -1.657 0.422 -23.364 1.00 94.44 252 GLN A N 1
ATOM 1942 C CA . GLN A 1 252 ? -3.081 0.782 -23.242 1.00 94.44 252 GLN A CA 1
ATOM 1943 C C . GLN A 1 252 ? -3.993 -0.448 -23.114 1.00 94.44 252 GLN A C 1
ATOM 1945 O O . GLN A 1 252 ? -4.872 -0.486 -22.257 1.00 94.44 252 GLN A O 1
ATOM 1950 N N . LYS A 1 253 ? -3.731 -1.515 -23.881 1.00 95.75 253 LYS A N 1
ATOM 1951 C CA . LYS A 1 253 ? -4.496 -2.779 -23.806 1.00 95.75 253 LYS A CA 1
ATOM 1952 C C . LYS A 1 253 ? -4.411 -3.499 -22.452 1.00 95.75 253 LYS A C 1
ATOM 1954 O O . LYS A 1 253 ? -5.228 -4.375 -22.179 1.00 95.75 253 LYS A O 1
ATOM 1959 N N . TYR A 1 254 ? -3.442 -3.154 -21.605 1.00 98.19 254 TYR A N 1
ATOM 1960 C CA . TYR A 1 254 ? -3.247 -3.758 -20.284 1.00 98.19 254 TYR A CA 1
ATOM 1961 C C . TYR A 1 254 ? -3.522 -2.787 -19.135 1.00 98.19 254 TYR A C 1
ATOM 1963 O O . TYR A 1 254 ? -3.384 -3.174 -17.977 1.00 98.19 254 TYR A O 1
ATOM 1971 N N . GLU A 1 255 ? -3.919 -1.546 -19.427 1.00 97.06 255 GLU A N 1
ATOM 1972 C CA . GLU A 1 255 ? -4.058 -0.473 -18.439 1.00 97.06 255 GLU A CA 1
ATOM 1973 C C . GLU A 1 255 ? -4.958 -0.878 -17.266 1.00 97.06 255 GLU A C 1
ATOM 1975 O O . GLU A 1 255 ? -4.568 -0.732 -16.108 1.00 97.06 255 GLU A O 1
ATOM 1980 N N . THR A 1 256 ? -6.125 -1.464 -17.549 1.00 96.81 256 THR A N 1
ATOM 1981 C CA . THR A 1 256 ? -7.049 -1.943 -16.512 1.00 96.81 256 THR A CA 1
ATOM 1982 C C . THR A 1 256 ? -6.408 -3.011 -15.625 1.00 96.81 256 THR A C 1
ATOM 1984 O O . THR A 1 256 ? -6.454 -2.878 -14.405 1.00 96.81 256 THR A O 1
ATOM 1987 N N . LYS A 1 257 ? -5.751 -4.024 -16.212 1.00 98.38 257 LYS A N 1
ATOM 1988 C CA . LYS A 1 257 ? -5.072 -5.095 -15.458 1.00 98.38 257 LYS A CA 1
ATOM 1989 C C . LYS A 1 257 ? -3.955 -4.516 -14.581 1.00 98.38 257 LYS A C 1
ATOM 1991 O O . LYS A 1 257 ? -3.874 -4.816 -13.395 1.00 98.38 257 LYS A O 1
ATOM 1996 N N . ILE A 1 258 ? -3.135 -3.622 -15.138 1.00 98.44 258 ILE A N 1
ATOM 1997 C CA . ILE A 1 258 ? -2.039 -2.947 -14.427 1.00 98.44 258 ILE A CA 1
ATOM 1998 C C . ILE A 1 258 ? -2.576 -2.135 -13.238 1.00 98.44 258 ILE A C 1
ATOM 2000 O O . ILE A 1 258 ? -2.063 -2.256 -12.123 1.00 98.44 258 ILE A O 1
ATOM 2004 N N . LYS A 1 259 ? -3.640 -1.349 -13.440 1.00 91.88 259 LYS A N 1
ATOM 2005 C CA . LYS A 1 259 ? -4.285 -0.562 -12.375 1.00 91.88 259 LYS A CA 1
ATOM 2006 C C . LYS A 1 259 ? -4.909 -1.444 -11.299 1.00 91.88 259 LYS A C 1
ATOM 2008 O O . LYS A 1 259 ? -4.753 -1.144 -10.113 1.00 91.88 259 LYS A O 1
ATOM 2013 N N . ASN A 1 260 ? -5.567 -2.535 -11.688 1.00 83.94 260 ASN A N 1
ATOM 2014 C CA . ASN A 1 260 ? -6.135 -3.508 -10.756 1.00 83.94 260 ASN A CA 1
ATOM 2015 C C . ASN A 1 260 ? -5.050 -4.122 -9.869 1.00 83.94 260 ASN A C 1
ATOM 2017 O O . ASN A 1 260 ? -5.184 -4.105 -8.644 1.00 83.94 260 ASN A O 1
ATOM 2021 N N . VAL A 1 261 ? -3.947 -4.588 -10.461 1.00 85.12 261 VAL A N 1
ATOM 2022 C CA . VAL A 1 261 ? -2.831 -5.187 -9.716 1.00 85.12 261 VAL A CA 1
ATOM 2023 C C . VAL A 1 261 ? -2.147 -4.165 -8.815 1.00 85.12 261 VAL A C 1
ATOM 2025 O O . VAL A 1 261 ? -1.945 -4.437 -7.630 1.00 85.12 261 VAL A O 1
ATOM 2028 N N . GLY A 1 262 ? -1.853 -2.965 -9.321 1.00 86.06 262 GLY A N 1
ATOM 2029 C CA . GLY A 1 262 ? -1.254 -1.899 -8.515 1.00 86.06 262 GLY A CA 1
ATOM 2030 C C . GLY A 1 262 ? -2.115 -1.544 -7.302 1.00 86.06 262 GLY A C 1
ATOM 2031 O O . GLY A 1 262 ? -1.627 -1.489 -6.170 1.00 86.06 262 GLY A O 1
ATOM 2032 N N . LYS A 1 263 ? -3.434 -1.426 -7.500 1.00 79.56 263 LYS A N 1
ATOM 2033 C CA . LYS A 1 263 ? -4.406 -1.226 -6.418 1.00 79.56 263 LYS A CA 1
ATOM 2034 C C . LYS A 1 263 ? -4.418 -2.393 -5.426 1.00 79.56 263 LYS A C 1
ATOM 2036 O O . LYS A 1 263 ? -4.413 -2.153 -4.219 1.00 79.56 263 LYS A O 1
ATOM 2041 N N . LYS A 1 264 ? -4.437 -3.633 -5.922 1.00 75.56 264 LYS A N 1
ATOM 2042 C CA . LYS A 1 264 ? -4.470 -4.864 -5.115 1.00 75.56 264 LYS A CA 1
ATOM 2043 C C . LYS A 1 264 ? -3.234 -4.992 -4.223 1.00 75.56 264 LYS A C 1
ATOM 2045 O O . LYS A 1 264 ? -3.370 -5.331 -3.050 1.00 75.56 264 LYS A O 1
ATOM 2050 N N . LEU A 1 265 ? -2.050 -4.694 -4.758 1.00 75.12 265 LEU A N 1
ATOM 2051 C CA . LEU A 1 265 ? -0.765 -4.923 -4.087 1.00 75.12 265 LEU A CA 1
ATOM 2052 C C . LEU A 1 265 ? -0.170 -3.670 -3.426 1.00 75.12 265 LEU A C 1
ATOM 2054 O O . LEU A 1 265 ? 0.842 -3.760 -2.729 1.00 75.12 265 LEU A O 1
ATOM 2058 N N . GLY A 1 266 ? -0.791 -2.502 -3.603 1.00 76.44 266 GLY A N 1
ATOM 2059 C CA . GLY A 1 266 ? -0.278 -1.238 -3.070 1.00 76.44 266 GLY A CA 1
ATOM 2060 C C . GLY A 1 266 ? 0.996 -0.757 -3.756 1.00 76.44 266 GLY A C 1
ATOM 2061 O O . GLY A 1 266 ? 1.824 -0.111 -3.114 1.00 76.44 266 GLY A O 1
ATOM 2062 N N . VAL A 1 267 ? 1.145 -1.069 -5.043 1.00 87.12 267 VAL A N 1
ATOM 2063 C CA . VAL A 1 267 ? 2.238 -0.614 -5.911 1.00 87.12 267 VAL A CA 1
ATOM 2064 C C . VAL A 1 267 ? 1.683 0.423 -6.884 1.00 87.12 267 VAL A C 1
ATOM 2066 O O . VAL A 1 267 ? 0.571 0.272 -7.385 1.00 87.12 267 VAL A O 1
ATOM 2069 N N . ASP A 1 268 ? 2.436 1.493 -7.142 1.00 92.38 268 ASP A N 1
ATOM 2070 C CA . ASP A 1 268 ? 2.024 2.501 -8.120 1.00 92.38 268 ASP A CA 1
ATOM 2071 C C . ASP A 1 268 ? 1.884 1.845 -9.512 1.00 92.38 268 ASP A C 1
ATOM 2073 O O . ASP A 1 268 ? 2.869 1.277 -9.995 1.00 92.38 268 ASP A O 1
ATOM 2077 N N . PRO A 1 269 ? 0.709 1.886 -10.174 1.00 95.56 269 PRO A N 1
ATOM 2078 C CA . PRO A 1 269 ? 0.539 1.228 -11.469 1.00 95.56 269 PRO A CA 1
ATOM 2079 C C . PRO A 1 269 ? 1.503 1.763 -12.537 1.00 95.56 269 PRO A C 1
ATOM 2081 O O . PRO A 1 269 ? 1.900 1.014 -13.431 1.00 95.56 269 PRO A O 1
ATOM 2084 N N . ALA A 1 270 ? 1.961 3.013 -12.411 1.00 98.06 270 ALA A N 1
ATOM 2085 C CA . ALA A 1 270 ? 2.976 3.583 -13.290 1.00 98.06 270 ALA A CA 1
ATOM 2086 C C . ALA A 1 270 ? 4.336 2.871 -13.180 1.00 98.06 270 ALA A C 1
ATOM 2088 O O . ALA A 1 270 ? 5.058 2.765 -14.171 1.00 98.06 270 ALA A O 1
ATOM 2089 N N . LEU A 1 271 ? 4.679 2.336 -12.001 1.00 98.56 271 LEU A N 1
ATOM 2090 C CA . LEU A 1 271 ? 5.888 1.530 -11.819 1.00 98.56 271 LEU A CA 1
ATOM 2091 C C . LEU A 1 271 ? 5.756 0.160 -12.495 1.00 98.56 271 LEU A C 1
ATOM 2093 O O . LEU A 1 271 ? 6.691 -0.291 -13.151 1.00 98.56 271 LEU A O 1
ATOM 2097 N N . ILE A 1 272 ? 4.589 -0.476 -12.384 1.00 98.62 272 ILE A N 1
ATOM 2098 C CA . ILE A 1 272 ? 4.311 -1.753 -13.058 1.00 98.62 272 ILE A CA 1
ATOM 2099 C C . ILE A 1 272 ? 4.394 -1.561 -14.580 1.00 98.62 272 ILE A C 1
ATOM 2101 O O . ILE A 1 272 ? 5.091 -2.311 -15.260 1.00 98.62 272 ILE A O 1
ATOM 2105 N N . ALA A 1 273 ? 3.757 -0.512 -15.111 1.00 98.75 273 ALA A N 1
ATOM 2106 C CA . ALA A 1 273 ? 3.826 -0.149 -16.527 1.00 98.75 273 ALA A CA 1
ATOM 2107 C C . ALA A 1 273 ? 5.270 0.090 -17.006 1.00 98.75 273 ALA A C 1
ATOM 2109 O O . ALA A 1 273 ? 5.654 -0.366 -18.082 1.00 98.75 273 ALA A O 1
ATOM 2110 N N . ALA A 1 274 ? 6.093 0.753 -16.190 1.00 98.81 274 ALA A N 1
ATOM 2111 C CA . ALA A 1 274 ? 7.497 0.999 -16.501 1.00 98.81 274 ALA A CA 1
ATOM 2112 C C . ALA A 1 274 ? 8.353 -0.263 -16.546 1.00 98.81 274 ALA A C 1
ATOM 2114 O O . ALA A 1 274 ? 9.186 -0.385 -17.444 1.00 98.81 274 ALA A O 1
ATOM 2115 N N . ILE A 1 275 ? 8.133 -1.202 -15.625 1.00 98.81 275 ILE A N 1
ATOM 2116 C CA . ILE A 1 275 ? 8.804 -2.505 -15.660 1.00 98.81 275 ILE A CA 1
ATOM 2117 C C . ILE A 1 275 ? 8.379 -3.266 -16.916 1.00 98.81 275 ILE A C 1
ATOM 2119 O O . ILE A 1 275 ? 9.241 -3.730 -17.646 1.00 98.81 275 ILE A O 1
ATOM 2123 N N . ILE A 1 276 ? 7.085 -3.305 -17.254 1.00 98.81 276 ILE A N 1
ATOM 2124 C CA . ILE A 1 276 ? 6.616 -3.957 -18.492 1.00 98.81 276 ILE A CA 1
ATOM 2125 C C . ILE A 1 276 ? 7.243 -3.315 -19.740 1.00 98.81 276 ILE A C 1
ATOM 2127 O O . ILE A 1 276 ? 7.641 -4.016 -20.669 1.00 98.81 276 ILE A O 1
ATOM 2131 N N . SER A 1 277 ? 7.349 -1.985 -19.775 1.00 98.75 277 SER A N 1
ATOM 2132 C CA . SER A 1 277 ? 8.032 -1.259 -20.852 1.00 98.75 277 SER A CA 1
ATOM 2133 C C . SER A 1 277 ? 9.503 -1.662 -20.954 1.00 98.75 277 SER A C 1
ATOM 2135 O O . SER A 1 277 ? 9.972 -1.977 -22.043 1.00 98.75 277 SER A O 1
ATOM 2137 N N . ARG A 1 278 ? 10.225 -1.708 -19.831 1.00 98.50 278 ARG A N 1
ATOM 2138 C CA . ARG A 1 278 ? 11.645 -2.081 -19.807 1.00 98.50 278 ARG A CA 1
ATOM 2139 C C . ARG A 1 278 ? 11.887 -3.550 -20.159 1.00 98.50 278 ARG A C 1
ATOM 2141 O O . ARG A 1 278 ? 12.868 -3.838 -20.835 1.00 98.50 278 ARG A O 1
ATOM 2148 N N . GLU A 1 279 ? 11.022 -4.445 -19.702 1.00 98.12 279 GLU A N 1
ATOM 2149 C CA . GLU A 1 279 ? 11.183 -5.894 -19.849 1.00 98.12 279 GLU A CA 1
ATOM 2150 C C . GLU A 1 279 ? 10.711 -6.411 -21.211 1.00 98.12 279 GLU A C 1
ATOM 2152 O O . GLU A 1 279 ? 11.270 -7.365 -21.747 1.00 98.12 279 GLU A O 1
ATOM 2157 N N . SER A 1 280 ? 9.666 -5.809 -21.789 1.00 98.06 280 SER A N 1
ATOM 2158 C CA . SER A 1 280 ? 9.020 -6.387 -22.972 1.00 98.06 280 SER A CA 1
ATOM 2159 C C . SER A 1 280 ? 8.456 -5.392 -23.984 1.00 98.06 280 SER A C 1
ATOM 2161 O O . SER A 1 280 ? 7.818 -5.826 -24.947 1.00 98.06 280 SER A O 1
ATOM 2163 N N . HIS A 1 281 ? 8.633 -4.078 -23.802 1.00 98.00 281 HIS A N 1
ATOM 2164 C CA . HIS A 1 281 ? 7.985 -3.055 -24.640 1.00 98.00 281 HIS A CA 1
ATOM 2165 C C . HIS A 1 281 ? 6.462 -3.261 -24.771 1.00 98.00 281 HIS A C 1
ATOM 2167 O O . HIS A 1 281 ? 5.878 -3.123 -25.849 1.00 98.00 281 HIS A O 1
ATOM 2173 N N . GLY A 1 282 ? 5.795 -3.674 -23.685 1.00 97.25 282 GLY A N 1
ATOM 2174 C CA . GLY A 1 282 ? 4.369 -4.031 -23.732 1.00 97.25 282 GLY A CA 1
ATOM 2175 C C . GLY A 1 282 ? 4.089 -5.336 -24.491 1.00 97.25 282 GLY A C 1
ATOM 2176 O O . GLY A 1 282 ? 3.023 -5.499 -25.094 1.00 97.25 282 GLY A O 1
ATOM 2177 N N . GLY A 1 283 ? 5.043 -6.266 -24.478 1.00 97.00 283 GLY A N 1
ATOM 2178 C CA . GLY A 1 283 ? 4.956 -7.577 -25.117 1.00 97.00 283 GLY A CA 1
ATOM 2179 C C . GLY A 1 283 ? 5.417 -7.642 -26.573 1.00 97.00 283 GLY A C 1
ATOM 2180 O O . GLY A 1 283 ? 5.388 -8.726 -27.145 1.00 97.00 283 GLY A O 1
ATOM 2181 N N . ILE A 1 284 ? 5.829 -6.529 -27.187 1.00 96.31 284 ILE A N 1
ATOM 2182 C CA . ILE A 1 284 ? 6.174 -6.478 -28.621 1.00 96.31 284 ILE A CA 1
ATOM 2183 C C . ILE A 1 284 ? 7.395 -7.333 -28.961 1.00 96.31 284 ILE A C 1
ATOM 2185 O O . ILE A 1 284 ? 7.458 -7.908 -30.043 1.00 96.31 284 ILE A O 1
ATOM 2189 N N . VAL A 1 285 ? 8.355 -7.436 -28.041 1.00 94.12 285 VAL A N 1
ATOM 2190 C CA . VAL A 1 285 ? 9.595 -8.197 -28.267 1.00 94.12 285 VAL A CA 1
ATOM 2191 C C . VAL A 1 285 ? 9.477 -9.678 -27.888 1.00 94.12 285 VAL A C 1
ATOM 2193 O O . VAL A 1 285 ? 10.456 -10.413 -27.998 1.00 94.12 285 VAL A O 1
ATOM 2196 N N . LEU A 1 286 ? 8.305 -10.124 -27.421 1.00 96.56 286 LEU A N 1
ATOM 2197 C CA . LEU A 1 286 ? 8.090 -11.495 -26.959 1.00 96.56 286 LEU A CA 1
ATOM 2198 C C . LEU A 1 286 ? 7.653 -12.411 -28.104 1.00 96.56 286 LEU A C 1
ATOM 2200 O O . LEU A 1 286 ? 6.885 -12.016 -28.979 1.00 96.56 286 LEU A O 1
ATOM 2204 N N . LYS A 1 287 ? 8.072 -13.676 -28.039 1.00 96.31 287 LYS A N 1
ATOM 2205 C CA . LYS A 1 287 ? 7.583 -14.751 -28.909 1.00 96.31 287 LYS A CA 1
ATOM 2206 C C . LYS A 1 287 ? 6.814 -15.762 -28.068 1.00 96.31 287 LYS A C 1
ATOM 2208 O O . LYS A 1 287 ? 7.398 -16.390 -27.192 1.00 96.31 287 LYS A O 1
ATOM 2213 N N . ASP A 1 288 ? 5.508 -15.882 -28.301 1.00 94.06 288 ASP A N 1
ATOM 2214 C CA . ASP A 1 288 ? 4.603 -16.745 -27.520 1.00 94.06 288 ASP A CA 1
ATOM 2215 C C . ASP A 1 288 ? 4.698 -16.501 -26.000 1.00 94.06 288 ASP A C 1
ATOM 2217 O O . ASP A 1 288 ? 4.644 -17.420 -25.187 1.00 94.06 288 ASP A O 1
ATOM 2221 N N . GLY A 1 289 ? 4.893 -15.234 -25.615 1.00 95.88 289 GLY A N 1
ATOM 2222 C CA . GLY A 1 289 ? 5.083 -14.822 -24.225 1.00 95.88 289 GLY A CA 1
ATOM 2223 C C . GLY A 1 289 ? 6.508 -14.976 -23.691 1.00 95.88 289 GLY A C 1
ATOM 2224 O O . GLY A 1 289 ? 6.774 -14.537 -22.579 1.00 95.88 289 GLY A O 1
ATOM 2225 N N . TRP A 1 290 ? 7.442 -15.538 -24.454 1.00 97.38 290 TRP A N 1
ATOM 2226 C CA . TRP A 1 290 ? 8.816 -15.766 -24.010 1.00 97.38 290 TRP A CA 1
ATOM 2227 C C . TRP A 1 290 ? 9.785 -14.703 -24.534 1.00 97.38 290 TRP A C 1
ATOM 2229 O O . TRP A 1 290 ? 9.760 -14.338 -25.712 1.00 97.38 290 TRP A O 1
ATOM 2239 N N . GLY A 1 291 ? 10.665 -14.241 -23.647 1.00 94.06 291 GLY A N 1
ATOM 2240 C CA . GLY A 1 291 ? 11.826 -13.400 -23.934 1.00 94.06 291 GLY A CA 1
ATOM 2241 C C . GLY A 1 291 ? 13.086 -13.985 -23.285 1.00 94.06 291 GLY A C 1
ATOM 2242 O O . GLY A 1 291 ? 13.115 -15.168 -22.941 1.00 94.06 291 GLY A O 1
ATOM 2243 N N . ASP A 1 292 ? 14.161 -13.197 -23.201 1.00 82.62 292 ASP A N 1
ATOM 2244 C CA . ASP A 1 292 ? 15.468 -13.585 -22.633 1.00 82.62 292 ASP A CA 1
ATOM 2245 C C . ASP A 1 292 ? 15.916 -15.023 -22.973 1.00 82.62 292 ASP A C 1
ATOM 2247 O O . ASP A 1 292 ? 16.093 -15.889 -22.111 1.00 82.62 292 ASP A O 1
ATOM 2251 N N . ARG A 1 293 ? 16.020 -15.321 -24.275 1.00 88.69 293 ARG A N 1
ATOM 2252 C CA . ARG A 1 293 ? 16.433 -16.647 -24.782 1.00 88.69 293 ARG A CA 1
ATOM 2253 C C . ARG A 1 293 ? 15.573 -17.808 -24.243 1.00 88.69 293 ARG A C 1
ATOM 2255 O O . ARG A 1 293 ? 16.050 -18.934 -24.132 1.00 88.69 293 ARG A O 1
ATOM 2262 N N . GLY A 1 294 ? 14.305 -17.540 -23.929 1.00 90.00 294 GLY A N 1
ATOM 2263 C CA . GLY A 1 294 ? 13.334 -18.517 -23.443 1.00 90.00 294 GLY A CA 1
ATOM 2264 C C . GLY A 1 294 ? 13.296 -18.698 -21.924 1.00 90.00 294 GLY A C 1
ATOM 2265 O O . GLY A 1 294 ? 12.700 -19.677 -21.471 1.00 90.00 294 GLY A O 1
ATOM 2266 N N . ASN A 1 295 ? 13.929 -17.821 -21.136 1.00 93.62 295 ASN A N 1
ATOM 2267 C CA . ASN A 1 295 ? 13.895 -17.885 -19.667 1.00 93.62 295 ASN A CA 1
ATOM 2268 C C . ASN A 1 295 ? 12.852 -16.952 -19.048 1.00 93.62 295 ASN A C 1
ATOM 2270 O O . ASN A 1 295 ? 12.164 -17.359 -18.112 1.00 93.62 295 ASN A O 1
ATOM 2274 N N . GLY A 1 296 ? 12.721 -15.735 -19.578 1.00 96.44 296 GLY A N 1
ATOM 2275 C CA . GLY A 1 296 ? 11.752 -14.753 -19.105 1.00 96.44 296 GLY A CA 1
ATOM 2276 C C . GLY A 1 296 ? 10.371 -14.989 -19.711 1.00 96.44 296 GLY A C 1
ATOM 2277 O O . GLY A 1 296 ? 10.226 -15.095 -20.933 1.00 96.44 296 GLY A O 1
ATOM 2278 N N . PHE A 1 297 ? 9.347 -15.055 -18.864 1.00 98.31 297 PHE A N 1
ATOM 2279 C CA . PHE A 1 297 ? 7.960 -15.246 -19.276 1.00 98.31 297 PHE A CA 1
ATOM 2280 C C . PHE A 1 297 ? 7.099 -13.998 -19.051 1.00 98.31 297 PHE A C 1
ATOM 2282 O O . PHE A 1 297 ? 7.147 -13.344 -18.008 1.00 98.31 297 PHE A O 1
ATOM 2289 N N . GLY A 1 298 ? 6.272 -13.696 -20.045 1.00 98.44 298 GLY A N 1
ATOM 2290 C CA . GLY A 1 298 ? 5.223 -12.689 -20.055 1.00 98.44 298 GLY A CA 1
ATOM 2291 C C . GLY A 1 298 ? 5.672 -11.241 -19.921 1.00 98.44 298 GLY A C 1
ATOM 2292 O O . GLY A 1 298 ? 6.855 -10.914 -20.008 1.00 98.44 298 GLY A O 1
ATOM 2293 N N . LEU A 1 299 ? 4.693 -10.354 -19.730 1.00 98.56 299 LEU A N 1
ATOM 2294 C CA . LEU A 1 299 ? 4.867 -8.895 -19.786 1.00 98.56 299 LEU A CA 1
ATOM 2295 C C . LEU A 1 299 ? 5.952 -8.357 -18.843 1.00 98.56 299 LEU A C 1
ATOM 2297 O O . LEU A 1 299 ? 6.665 -7.428 -19.209 1.00 98.56 299 LEU A O 1
ATOM 2301 N N . MET A 1 300 ? 6.069 -8.940 -17.648 1.00 98.62 300 MET A N 1
ATOM 2302 C CA . MET A 1 300 ? 7.066 -8.572 -16.633 1.00 98.62 300 MET A CA 1
ATOM 2303 C C . MET A 1 300 ? 8.298 -9.498 -16.603 1.00 98.62 300 MET A C 1
ATOM 2305 O O . MET A 1 300 ? 9.076 -9.410 -15.660 1.00 98.62 300 MET A O 1
ATOM 2309 N N . GLN A 1 301 ? 8.452 -10.391 -17.592 1.00 98.25 301 GLN A N 1
ATOM 2310 C CA . GLN A 1 301 ? 9.596 -11.305 -17.751 1.00 98.25 301 GLN A CA 1
ATOM 2311 C C . GLN A 1 301 ? 9.988 -12.074 -16.475 1.00 98.25 301 GLN A C 1
ATOM 2313 O O . GLN A 1 301 ? 11.139 -12.073 -16.050 1.00 98.25 301 GLN A O 1
ATOM 2318 N N . VAL A 1 302 ? 9.025 -12.779 -15.874 1.00 97.44 302 VAL A N 1
ATOM 2319 C CA . VAL A 1 302 ? 9.289 -13.651 -14.717 1.00 97.44 302 VAL A CA 1
ATOM 2320 C C . VAL A 1 302 ? 10.205 -14.799 -15.143 1.00 97.44 302 VAL A C 1
ATOM 2322 O O . VAL A 1 302 ? 9.910 -15.510 -16.103 1.00 97.44 302 VAL A O 1
ATOM 2325 N N . ASP A 1 303 ? 11.319 -14.983 -14.435 1.00 95.06 303 ASP A N 1
ATOM 2326 C CA . ASP A 1 303 ? 12.318 -15.998 -14.767 1.00 95.06 303 ASP A CA 1
ATOM 2327 C C . ASP A 1 303 ? 11.903 -17.392 -14.277 1.00 95.06 303 ASP A C 1
ATOM 2329 O O . ASP A 1 303 ? 11.875 -17.673 -13.071 1.00 95.06 303 ASP A O 1
ATOM 2333 N N . LYS A 1 304 ? 11.654 -18.303 -15.224 1.00 94.38 304 LYS A N 1
ATOM 2334 C CA . LYS A 1 304 ? 11.245 -19.689 -14.940 1.00 94.38 304 LYS A CA 1
ATOM 2335 C C . LYS A 1 304 ? 12.278 -20.505 -14.155 1.00 94.38 304 LYS A C 1
ATOM 2337 O O . LYS A 1 304 ? 11.955 -21.562 -13.625 1.00 94.38 304 LYS A O 1
ATOM 2342 N N . ARG A 1 305 ? 13.544 -20.072 -14.118 1.00 93.44 305 ARG A N 1
ATOM 2343 C CA . ARG A 1 305 ? 14.619 -20.752 -13.370 1.00 93.44 305 ARG A CA 1
ATOM 2344 C C . ARG A 1 305 ? 14.494 -20.528 -11.865 1.00 93.44 305 ARG A C 1
ATOM 2346 O O . ARG A 1 305 ? 15.078 -21.279 -11.087 1.00 93.44 305 ARG A O 1
ATOM 2353 N N . HIS A 1 306 ? 13.763 -19.489 -11.468 1.00 91.56 306 HIS A N 1
ATOM 2354 C CA . HIS A 1 306 ? 13.611 -19.062 -10.080 1.00 91.56 306 HIS A CA 1
ATOM 2355 C C . HIS A 1 306 ? 12.164 -19.133 -9.585 1.00 91.56 306 HIS A C 1
ATOM 2357 O O . HIS A 1 306 ? 11.945 -19.169 -8.374 1.00 91.56 306 HIS A O 1
ATOM 2363 N N . HIS A 1 307 ? 11.190 -19.177 -10.497 1.00 91.75 307 HIS A N 1
ATOM 2364 C CA . HIS A 1 307 ? 9.769 -19.130 -10.172 1.00 91.75 307 HIS A CA 1
ATOM 2365 C C . HIS A 1 307 ? 8.957 -20.118 -11.016 1.00 91.75 307 HIS A C 1
ATOM 2367 O O . HIS A 1 307 ? 9.221 -20.307 -12.202 1.00 91.75 307 HIS A O 1
ATOM 2373 N N . GLU A 1 308 ? 7.931 -20.711 -10.407 1.00 94.00 308 GLU A N 1
ATOM 2374 C CA . GLU A 1 308 ? 6.883 -21.427 -11.136 1.00 94.00 308 GLU A CA 1
ATOM 2375 C C . GLU A 1 308 ? 5.981 -20.412 -11.840 1.00 94.00 308 GLU A C 1
ATOM 2377 O O . GLU A 1 308 ? 5.494 -19.482 -11.208 1.00 94.00 308 GLU A O 1
ATOM 2382 N N . ILE A 1 309 ? 5.781 -20.558 -13.146 1.00 96.25 309 ILE A N 1
ATOM 2383 C CA . ILE A 1 309 ? 5.029 -19.598 -13.959 1.00 96.25 309 ILE A CA 1
ATOM 2384 C C . ILE A 1 309 ? 3.520 -19.791 -13.782 1.00 96.25 309 ILE A C 1
ATOM 2386 O O . ILE A 1 309 ? 3.039 -20.922 -13.842 1.00 96.25 309 ILE A O 1
ATOM 2390 N N . VAL A 1 310 ? 2.774 -18.690 -13.636 1.00 88.44 310 VAL A N 1
ATOM 2391 C CA . VAL A 1 310 ? 1.307 -18.711 -13.506 1.00 88.44 310 VAL A CA 1
ATOM 2392 C C . VAL A 1 310 ? 0.609 -17.840 -14.554 1.00 88.44 310 VAL A C 1
ATOM 2394 O O . VAL A 1 310 ? 1.145 -16.830 -15.013 1.00 88.44 310 VAL A O 1
ATOM 2397 N N . GLY A 1 311 ? -0.618 -18.228 -14.911 1.00 95.31 311 GLY A N 1
ATOM 2398 C CA . GLY A 1 311 ? -1.464 -17.521 -15.873 1.00 95.31 311 GLY A CA 1
ATOM 2399 C C . GLY A 1 311 ? -0.939 -17.503 -17.317 1.00 95.31 311 GLY A C 1
ATOM 2400 O O . GLY A 1 311 ? 0.089 -18.087 -17.661 1.00 95.31 311 GLY A O 1
ATOM 2401 N N . THR A 1 312 ? -1.667 -16.815 -18.206 1.00 98.06 312 THR A N 1
ATOM 2402 C CA . THR A 1 312 ? -1.151 -16.482 -19.546 1.00 98.06 312 THR A CA 1
ATOM 2403 C C . THR A 1 312 ? -0.170 -15.315 -19.468 1.00 98.06 312 THR A C 1
ATOM 2405 O O . THR A 1 312 ? -0.241 -14.489 -18.555 1.00 98.06 312 THR A O 1
ATOM 2408 N N . TRP A 1 313 ? 0.710 -15.213 -20.466 1.00 98.19 313 TRP A N 1
ATOM 2409 C CA . TRP A 1 313 ? 1.827 -14.259 -20.536 1.00 98.19 313 TRP A CA 1
ATOM 2410 C C . TRP A 1 313 ? 1.432 -12.775 -20.369 1.00 98.19 313 TRP A C 1
ATOM 2412 O O . TRP A 1 313 ? 2.265 -11.938 -20.015 1.00 98.19 313 TRP A O 1
ATOM 2422 N N . ASP A 1 314 ? 0.165 -12.440 -20.613 1.00 98.12 314 ASP A N 1
ATOM 2423 C CA . ASP A 1 314 ? -0.420 -11.100 -20.540 1.00 98.12 314 ASP A CA 1
ATOM 2424 C C . ASP A 1 314 ? -1.599 -10.989 -19.547 1.00 98.12 314 ASP A C 1
ATOM 2426 O O . ASP A 1 314 ? -2.350 -10.002 -19.550 1.00 98.12 314 ASP A O 1
ATOM 2430 N N . SER A 1 315 ? -1.820 -12.014 -18.724 1.00 98.19 315 SER A N 1
ATOM 2431 C CA . SER A 1 315 ? -2.946 -12.075 -17.787 1.00 98.19 315 SER A CA 1
ATOM 2432 C C . SER A 1 315 ? -2.750 -11.163 -16.571 1.00 98.19 315 SER A C 1
ATOM 2434 O O . SER A 1 315 ? -1.636 -10.772 -16.222 1.00 98.19 315 SER A O 1
ATOM 2436 N N . GLU A 1 316 ? -3.851 -10.837 -15.883 1.00 96.94 316 GLU A N 1
ATOM 2437 C CA . GLU A 1 316 ? -3.780 -10.144 -14.587 1.00 96.94 316 GLU A CA 1
ATOM 2438 C C . GLU A 1 316 ? -3.072 -11.006 -13.523 1.00 96.94 316 GLU A C 1
ATOM 2440 O O . GLU A 1 316 ? -2.401 -10.472 -12.643 1.00 96.94 316 GLU A O 1
ATOM 2445 N N . GLU A 1 317 ? -3.169 -12.334 -13.634 1.00 90.44 317 GLU A N 1
ATOM 2446 C CA . GLU A 1 317 ? -2.477 -13.293 -12.769 1.00 90.44 317 GLU A CA 1
ATOM 2447 C C . GLU A 1 317 ? -0.954 -13.207 -12.947 1.00 90.44 317 GLU A C 1
ATOM 2449 O O . GLU A 1 317 ? -0.233 -13.065 -11.960 1.00 90.44 317 GLU A O 1
ATOM 2454 N N . HIS A 1 318 ? -0.469 -13.145 -14.192 1.00 98.19 318 HIS A N 1
ATOM 2455 C CA . HIS A 1 318 ? 0.957 -12.957 -14.489 1.00 98.19 318 HIS A CA 1
ATOM 2456 C C . HIS A 1 318 ? 1.486 -11.608 -13.988 1.00 98.19 318 HIS A C 1
ATOM 2458 O O . HIS A 1 318 ? 2.535 -11.527 -13.348 1.00 98.19 318 HIS A O 1
ATOM 2464 N N . ILE A 1 319 ? 0.740 -10.523 -14.228 1.00 98.62 319 ILE A N 1
ATOM 2465 C CA . ILE A 1 319 ? 1.114 -9.187 -13.731 1.00 98.62 319 ILE A CA 1
ATOM 2466 C C . ILE A 1 319 ? 1.108 -9.169 -12.192 1.00 98.62 319 ILE A C 1
ATOM 2468 O O . ILE A 1 319 ? 1.986 -8.553 -11.582 1.00 98.62 319 ILE A O 1
ATOM 2472 N N . THR A 1 320 ? 0.161 -9.869 -11.553 1.00 89.81 320 THR A N 1
ATOM 2473 C CA . THR A 1 320 ? 0.139 -10.057 -10.093 1.00 89.81 320 THR A CA 1
ATOM 2474 C C . THR A 1 320 ? 1.418 -10.745 -9.630 1.00 89.81 320 THR A C 1
ATOM 2476 O O . THR A 1 320 ? 2.093 -10.200 -8.760 1.00 89.81 320 THR A O 1
ATOM 2479 N N . GLN A 1 321 ? 1.799 -11.866 -10.249 1.00 96.06 321 GLN A N 1
ATOM 2480 C CA . GLN A 1 321 ? 3.014 -12.604 -9.901 1.00 96.06 321 GLN A CA 1
ATOM 2481 C C . GLN A 1 321 ? 4.272 -11.732 -10.007 1.00 96.06 321 GLN A C 1
ATOM 2483 O O . GLN A 1 321 ? 5.029 -11.618 -9.041 1.00 96.06 321 GLN A O 1
ATOM 2488 N N . GLY A 1 322 ? 4.497 -11.087 -11.157 1.00 97.62 322 GLY A N 1
ATOM 2489 C CA . GLY A 1 322 ? 5.668 -10.223 -11.352 1.00 97.62 322 GLY A CA 1
ATOM 2490 C C . GLY A 1 322 ? 5.714 -9.079 -10.335 1.00 97.62 322 GLY A C 1
ATOM 2491 O O . GLY A 1 322 ? 6.762 -8.761 -9.770 1.00 97.62 322 GLY A O 1
ATOM 2492 N N . THR A 1 323 ? 4.556 -8.502 -10.014 1.00 96.69 323 THR A N 1
ATOM 2493 C CA . THR A 1 323 ? 4.465 -7.436 -9.010 1.00 96.69 323 THR A CA 1
ATOM 2494 C C . THR A 1 323 ? 4.710 -7.956 -7.586 1.00 96.69 323 THR A C 1
ATOM 2496 O O . THR A 1 323 ? 5.347 -7.266 -6.792 1.00 96.69 323 THR A O 1
ATOM 2499 N N . GLU A 1 324 ? 4.276 -9.169 -7.240 1.00 88.31 324 GLU A N 1
ATOM 2500 C CA . GLU A 1 324 ? 4.571 -9.794 -5.942 1.00 88.31 324 GLU A CA 1
ATOM 2501 C C . GLU A 1 324 ? 6.066 -10.085 -5.767 1.00 88.31 324 GLU A C 1
ATOM 2503 O O . GLU A 1 324 ? 6.611 -9.832 -4.686 1.00 88.31 324 GLU A O 1
ATOM 2508 N N . ILE A 1 325 ? 6.746 -10.520 -6.832 1.00 93.62 325 ILE A N 1
ATOM 2509 C CA . ILE A 1 325 ? 8.208 -10.681 -6.853 1.00 93.62 325 ILE A CA 1
ATOM 2510 C C . ILE A 1 325 ? 8.882 -9.332 -6.583 1.00 93.62 325 ILE A C 1
ATOM 2512 O O . ILE A 1 325 ? 9.705 -9.236 -5.672 1.00 93.62 325 ILE A O 1
ATOM 2516 N N . LEU A 1 326 ? 8.479 -8.264 -7.282 1.00 97.69 326 LEU A N 1
ATOM 2517 C CA . LEU A 1 326 ? 8.969 -6.904 -7.023 1.00 97.69 326 LEU A CA 1
ATOM 2518 C C . LEU A 1 326 ? 8.742 -6.479 -5.565 1.00 97.69 326 LEU A C 1
ATOM 2520 O O . LEU A 1 326 ? 9.653 -5.961 -4.918 1.00 97.69 326 LEU A O 1
ATOM 2524 N N . CYS A 1 327 ? 7.549 -6.713 -5.016 1.00 89.25 327 CYS A N 1
ATOM 2525 C CA . CYS A 1 327 ? 7.259 -6.439 -3.610 1.00 89.25 327 CYS A CA 1
ATOM 2526 C C . CYS A 1 327 ? 8.200 -7.205 -2.666 1.00 89.25 327 CYS A C 1
ATOM 2528 O O . CYS A 1 327 ? 8.617 -6.649 -1.646 1.00 89.25 327 CYS A O 1
ATOM 2530 N N . GLY A 1 328 ? 8.527 -8.460 -2.986 1.00 85.44 328 GLY A N 1
ATOM 2531 C CA . GLY A 1 328 ? 9.531 -9.263 -2.285 1.00 85.44 328 GLY A CA 1
ATOM 2532 C C . GLY A 1 328 ? 10.912 -8.610 -2.320 1.00 85.44 328 GLY A C 1
ATOM 2533 O O . GLY A 1 328 ? 11.489 -8.357 -1.264 1.00 85.44 328 GLY A O 1
ATOM 2534 N N . MET A 1 329 ? 11.379 -8.215 -3.507 1.00 96.31 329 MET A N 1
ATOM 2535 C CA . MET A 1 329 ? 12.671 -7.539 -3.683 1.00 96.31 329 MET A CA 1
ATOM 2536 C C . MET A 1 329 ? 12.752 -6.238 -2.885 1.00 96.31 329 MET A C 1
ATOM 2538 O O . MET A 1 329 ? 13.741 -5.991 -2.195 1.00 96.31 329 MET A O 1
ATOM 2542 N N . ILE A 1 330 ? 11.696 -5.419 -2.904 1.00 94.12 330 ILE A N 1
ATOM 2543 C CA . ILE A 1 330 ? 11.662 -4.188 -2.109 1.00 94.12 330 ILE A CA 1
ATOM 2544 C C . ILE A 1 330 ? 11.753 -4.525 -0.616 1.00 94.12 330 ILE A C 1
ATOM 2546 O O . ILE A 1 330 ? 12.545 -3.906 0.089 1.00 94.12 330 ILE A O 1
ATOM 2550 N N . LYS A 1 331 ? 11.009 -5.520 -0.113 1.00 85.25 331 LYS A N 1
ATOM 2551 C CA . LYS A 1 331 ? 11.082 -5.938 1.303 1.00 85.25 331 LYS A CA 1
ATOM 2552 C C . LYS A 1 331 ? 12.480 -6.423 1.696 1.00 85.25 331 LYS A C 1
ATOM 2554 O O . LYS A 1 331 ? 12.949 -6.076 2.782 1.00 85.25 331 LYS A O 1
ATOM 2559 N N . ASP A 1 332 ? 13.161 -7.159 0.826 1.00 89.06 332 ASP A N 1
ATOM 2560 C CA . ASP A 1 332 ? 14.532 -7.611 1.072 1.00 89.06 332 ASP A CA 1
ATOM 2561 C C . ASP A 1 332 ? 15.504 -6.433 1.175 1.00 89.06 332 ASP A C 1
ATOM 2563 O O . ASP A 1 332 ? 16.327 -6.384 2.091 1.00 89.06 332 ASP A O 1
ATOM 2567 N N . ILE A 1 333 ? 15.359 -5.426 0.310 1.00 97.06 333 ILE A N 1
ATOM 2568 C CA . ILE A 1 333 ? 16.148 -4.190 0.381 1.00 97.06 333 ILE A CA 1
ATOM 2569 C C . ILE A 1 333 ? 15.813 -3.372 1.629 1.00 97.06 333 ILE A C 1
ATOM 2571 O O . ILE A 1 333 ? 16.725 -2.868 2.281 1.00 97.06 333 ILE A O 1
ATOM 2575 N N . GLN A 1 334 ? 14.541 -3.293 2.029 1.00 88.94 334 GLN A N 1
ATOM 2576 C CA . GLN A 1 334 ? 14.138 -2.650 3.287 1.00 88.94 334 GLN A CA 1
ATOM 2577 C C . GLN A 1 334 ? 14.801 -3.303 4.503 1.00 88.94 334 GLN A C 1
ATOM 2579 O O . GLN A 1 334 ? 15.189 -2.605 5.438 1.00 88.94 334 GLN A O 1
ATOM 2584 N N . LYS A 1 335 ? 14.931 -4.634 4.494 1.00 83.00 335 LYS A N 1
ATOM 2585 C CA . LYS A 1 335 ? 15.610 -5.390 5.551 1.00 83.00 335 LYS A CA 1
ATOM 2586 C C . LYS A 1 335 ? 17.126 -5.205 5.502 1.00 83.00 335 LYS A C 1
ATOM 2588 O O . LYS A 1 335 ? 17.752 -5.104 6.552 1.00 83.00 335 LYS A O 1
ATOM 2593 N N . LYS A 1 336 ? 17.711 -5.184 4.303 1.00 93.44 336 LYS A N 1
ATOM 2594 C CA . LYS A 1 336 ? 19.161 -5.055 4.097 1.00 93.44 336 LYS A CA 1
ATOM 2595 C C . LYS A 1 336 ? 19.675 -3.650 4.425 1.00 93.44 336 LYS A C 1
ATOM 2597 O O . LYS A 1 336 ? 20.757 -3.524 4.986 1.00 93.44 336 LYS A O 1
ATOM 2602 N N . PHE A 1 337 ? 18.893 -2.618 4.113 1.00 92.00 337 PHE A N 1
ATOM 2603 C CA . PHE A 1 337 ? 19.245 -1.211 4.315 1.00 92.00 337 PHE A CA 1
ATOM 2604 C C . PHE A 1 337 ? 18.140 -0.461 5.078 1.00 92.00 337 PHE A C 1
ATOM 2606 O O . PHE A 1 337 ? 17.460 0.401 4.511 1.00 92.00 337 PHE A O 1
ATOM 2613 N N . PRO A 1 338 ? 17.925 -0.765 6.371 1.00 86.12 338 PRO A N 1
ATOM 2614 C CA . PRO A 1 338 ? 16.865 -0.141 7.167 1.00 86.12 338 PRO A CA 1
ATOM 2615 C C . PRO A 1 338 ? 17.047 1.375 7.355 1.00 86.12 338 PRO A C 1
ATOM 2617 O O . PRO A 1 338 ? 16.074 2.069 7.639 1.00 86.12 338 PRO A O 1
ATOM 2620 N N . GLN A 1 339 ? 18.269 1.884 7.183 1.00 86.19 339 GLN A N 1
ATOM 2621 C CA . GLN A 1 339 ? 18.625 3.302 7.264 1.00 86.19 339 GLN A CA 1
ATOM 2622 C C . GLN A 1 339 ? 18.281 4.107 6.002 1.00 86.19 339 GLN A C 1
ATOM 2624 O O . GLN A 1 339 ? 18.271 5.334 6.053 1.00 86.19 339 GLN A O 1
ATOM 2629 N N . TRP A 1 340 ? 18.032 3.443 4.870 1.00 93.38 340 TRP A N 1
ATOM 2630 C CA . TRP A 1 340 ? 17.607 4.117 3.644 1.00 93.38 340 TRP A CA 1
ATOM 2631 C C . TRP A 1 340 ? 16.178 4.644 3.778 1.00 93.38 340 TRP A C 1
ATOM 2633 O O . TRP A 1 340 ? 15.336 4.051 4.461 1.00 93.38 340 TRP A O 1
ATOM 2643 N N . THR A 1 341 ? 15.879 5.740 3.083 1.00 87.88 341 THR A N 1
ATOM 2644 C CA . THR A 1 341 ? 14.495 6.213 2.958 1.00 87.88 341 THR A CA 1
ATOM 2645 C C . THR A 1 341 ? 13.649 5.190 2.195 1.00 87.88 341 THR A C 1
ATOM 2647 O O . THR A 1 341 ? 14.165 4.285 1.531 1.00 87.88 341 THR A O 1
ATOM 2650 N N . ARG A 1 342 ? 12.319 5.320 2.258 1.00 86.12 342 ARG A N 1
ATOM 2651 C CA . ARG A 1 342 ? 11.430 4.417 1.511 1.00 86.12 342 ARG A CA 1
ATOM 2652 C C . ARG A 1 342 ? 11.629 4.554 0.006 1.00 86.12 342 ARG A C 1
ATOM 2654 O O . ARG A 1 342 ? 11.596 3.550 -0.689 1.00 86.12 342 ARG A O 1
ATOM 2661 N N . GLU A 1 343 ? 11.893 5.759 -0.474 1.00 95.06 343 GLU A N 1
ATOM 2662 C CA . GLU A 1 343 ? 12.186 6.075 -1.872 1.00 95.06 343 GLU A CA 1
ATOM 2663 C C . GLU A 1 343 ? 13.500 5.422 -2.318 1.00 95.06 343 GLU A C 1
ATOM 2665 O O . GLU A 1 343 ? 13.568 4.820 -3.388 1.00 95.06 343 GLU A O 1
ATOM 2670 N N . GLN A 1 344 ? 14.523 5.447 -1.460 1.00 97.31 344 GLN A N 1
ATOM 2671 C CA . GLN A 1 344 ? 15.785 4.765 -1.736 1.00 97.31 344 GLN A CA 1
ATOM 2672 C C . GLN A 1 344 ? 15.612 3.238 -1.766 1.00 97.31 344 GLN A C 1
ATOM 2674 O O . GLN A 1 344 ? 16.141 2.555 -2.644 1.00 97.31 344 GLN A O 1
ATOM 2679 N N . GLN A 1 345 ? 14.824 2.694 -0.833 1.00 97.44 345 GLN A N 1
ATOM 2680 C CA . GLN A 1 345 ? 14.482 1.269 -0.786 1.00 97.44 345 GLN A CA 1
ATOM 2681 C C . GLN A 1 345 ? 13.626 0.842 -1.986 1.00 97.44 345 GLN A C 1
ATOM 2683 O O . GLN A 1 345 ? 13.812 -0.267 -2.483 1.00 97.44 345 GLN A O 1
ATOM 2688 N N . LEU A 1 346 ? 12.740 1.715 -2.485 1.00 97.06 346 LEU A N 1
ATOM 2689 C CA . LEU A 1 346 ? 11.987 1.500 -3.723 1.00 97.06 346 LEU A CA 1
ATOM 2690 C C . LEU A 1 346 ? 12.941 1.268 -4.885 1.00 97.06 346 LEU A C 1
ATOM 2692 O O . LEU A 1 346 ? 12.872 0.239 -5.551 1.00 97.06 346 LEU A O 1
ATOM 2696 N N . LYS A 1 347 ? 13.858 2.220 -5.089 1.00 98.62 347 LYS A N 1
ATOM 2697 C CA . LYS A 1 347 ? 14.830 2.192 -6.182 1.00 98.62 347 LYS A CA 1
ATOM 2698 C C . LYS A 1 347 ? 15.712 0.952 -6.100 1.00 98.62 347 LYS A C 1
ATOM 2700 O O . LYS A 1 347 ? 15.858 0.239 -7.089 1.00 98.62 347 LYS A O 1
ATOM 2705 N N . GLY A 1 348 ? 16.205 0.634 -4.901 1.00 98.50 348 GLY A N 1
ATOM 2706 C CA . GLY A 1 348 ? 16.973 -0.586 -4.663 1.00 98.50 348 GLY A CA 1
ATOM 2707 C C . GLY A 1 348 ? 16.178 -1.856 -4.969 1.00 98.50 348 GLY A C 1
ATOM 2708 O O . GLY A 1 348 ? 16.725 -2.778 -5.562 1.00 98.50 348 GLY A O 1
ATOM 2709 N N . GLY A 1 349 ? 14.890 -1.909 -4.616 1.00 98.25 349 GLY A N 1
ATOM 2710 C CA . GLY A 1 349 ? 14.020 -3.045 -4.929 1.00 98.25 349 GLY A CA 1
ATOM 2711 C C . GLY A 1 349 ? 13.750 -3.210 -6.426 1.00 98.25 349 GLY A C 1
ATOM 2712 O O . GLY A 1 349 ? 13.733 -4.334 -6.917 1.00 98.25 349 GLY A O 1
ATOM 2713 N N . ILE A 1 350 ? 13.616 -2.104 -7.165 1.00 98.69 350 ILE A N 1
ATOM 2714 C CA . ILE A 1 350 ? 13.520 -2.113 -8.634 1.00 98.69 350 ILE A CA 1
ATOM 2715 C C . ILE A 1 350 ? 14.824 -2.641 -9.245 1.00 98.69 350 ILE A C 1
ATOM 2717 O O . ILE A 1 350 ? 14.785 -3.492 -10.124 1.00 98.69 350 ILE A O 1
ATOM 2721 N N . SER A 1 351 ? 15.981 -2.195 -8.752 1.00 98.75 351 SER A N 1
ATOM 2722 C CA . SER A 1 351 ? 17.292 -2.676 -9.216 1.00 98.75 351 SER A CA 1
ATOM 2723 C C . SER A 1 351 ? 17.480 -4.174 -8.918 1.00 98.75 351 SER A C 1
ATOM 2725 O O . SER A 1 351 ? 17.902 -4.958 -9.770 1.00 98.75 351 SER A O 1
ATOM 2727 N N . ALA A 1 352 ? 17.060 -4.606 -7.724 1.00 98.50 352 ALA A N 1
ATOM 2728 C CA . ALA A 1 352 ? 17.072 -6.002 -7.300 1.00 98.50 352 ALA A CA 1
ATOM 2729 C C . ALA A 1 352 ? 16.103 -6.893 -8.090 1.00 98.50 352 ALA A C 1
ATOM 2731 O O . ALA A 1 352 ? 16.329 -8.096 -8.147 1.00 98.50 352 ALA A O 1
ATOM 2732 N N . TYR A 1 353 ? 15.063 -6.342 -8.722 1.00 98.38 353 TYR A N 1
ATOM 2733 C CA . TYR A 1 353 ? 14.205 -7.113 -9.625 1.00 98.38 353 TYR A CA 1
ATOM 2734 C C . TYR A 1 353 ? 15.003 -7.703 -10.796 1.00 98.38 353 TYR A C 1
ATOM 2736 O O . TYR A 1 353 ? 14.776 -8.844 -11.175 1.00 98.38 353 TYR A O 1
ATOM 2744 N N . ASN A 1 354 ? 15.987 -6.957 -11.311 1.00 98.25 354 ASN A N 1
ATOM 2745 C CA . ASN A 1 354 ? 16.842 -7.402 -12.410 1.00 98.25 354 ASN A CA 1
ATOM 2746 C C . ASN A 1 354 ? 18.054 -8.228 -11.944 1.00 98.25 354 ASN A C 1
ATOM 2748 O O . ASN A 1 354 ? 18.369 -9.247 -12.549 1.00 98.25 354 ASN A O 1
ATOM 2752 N N . ALA A 1 355 ? 18.745 -7.800 -10.880 1.00 96.88 355 ALA A N 1
ATOM 2753 C CA . ALA A 1 355 ? 20.040 -8.381 -10.482 1.00 96.88 355 ALA A CA 1
ATOM 2754 C C . ALA A 1 355 ? 20.033 -9.106 -9.120 1.00 96.88 355 ALA A C 1
ATOM 2756 O O . ALA A 1 355 ? 21.065 -9.586 -8.642 1.00 96.88 355 ALA A O 1
ATOM 2757 N N . GLY A 1 356 ? 18.877 -9.184 -8.465 1.00 97.25 356 GLY A N 1
ATOM 2758 C CA . GLY A 1 356 ? 18.708 -9.755 -7.132 1.00 97.25 356 GLY A CA 1
ATOM 2759 C C . GLY A 1 356 ? 19.217 -8.854 -5.987 1.00 97.25 356 GLY A C 1
ATOM 2760 O O . GLY A 1 356 ? 20.100 -8.011 -6.171 1.00 97.25 356 GLY A O 1
ATOM 2761 N N . PRO A 1 357 ? 18.747 -9.058 -4.736 1.00 96.12 357 PRO A N 1
ATOM 2762 C CA . PRO A 1 357 ? 19.120 -8.214 -3.590 1.00 96.12 357 PRO A CA 1
ATOM 2763 C C . PRO A 1 357 ? 20.608 -8.283 -3.212 1.00 96.12 357 PRO A C 1
ATOM 2765 O O . PRO A 1 357 ? 21.139 -7.404 -2.526 1.00 96.12 357 PRO A O 1
ATOM 2768 N N . LYS A 1 358 ? 21.309 -9.343 -3.639 1.00 96.56 358 LYS A N 1
ATOM 2769 C CA . LYS A 1 358 ? 22.755 -9.499 -3.426 1.00 96.56 358 LYS A CA 1
ATOM 2770 C C . LYS A 1 358 ? 23.573 -8.506 -4.251 1.00 96.56 358 LYS A C 1
ATOM 2772 O O . LYS A 1 358 ? 24.631 -8.113 -3.774 1.00 96.56 358 LYS A O 1
ATOM 2777 N N . ASN A 1 359 ? 23.092 -8.057 -5.410 1.00 97.56 359 ASN A N 1
ATOM 2778 C CA . ASN A 1 359 ? 23.801 -7.058 -6.212 1.00 97.56 359 ASN A CA 1
ATOM 2779 C C . ASN A 1 359 ? 23.795 -5.668 -5.551 1.00 97.56 359 ASN A C 1
ATOM 2781 O O . ASN A 1 359 ? 24.740 -4.899 -5.682 1.00 97.56 359 ASN A O 1
ATOM 2785 N N . ILE A 1 360 ? 22.751 -5.357 -4.779 1.00 97.94 360 ILE A N 1
ATOM 2786 C CA . ILE A 1 360 ? 22.536 -4.011 -4.239 1.00 97.94 360 ILE A CA 1
ATOM 2787 C C . ILE A 1 360 ? 23.420 -3.790 -3.012 1.00 97.94 360 ILE A C 1
ATOM 2789 O O . ILE A 1 360 ? 23.096 -4.274 -1.929 1.00 97.94 360 ILE A O 1
ATOM 2793 N N . GLN A 1 361 ? 24.551 -3.101 -3.173 1.00 97.38 361 GLN A N 1
ATOM 2794 C CA . GLN A 1 361 ? 25.541 -2.886 -2.101 1.00 97.38 361 GLN A CA 1
ATOM 2795 C C . GLN A 1 361 ? 25.588 -1.440 -1.583 1.00 97.38 361 GLN A C 1
ATOM 2797 O O . GLN A 1 361 ? 25.854 -1.224 -0.404 1.00 97.38 361 GLN A O 1
ATOM 2802 N N . SER A 1 362 ? 25.293 -0.453 -2.430 1.00 97.62 362 SER A N 1
ATOM 2803 C CA . SER A 1 362 ? 25.173 0.960 -2.050 1.00 97.62 362 SER A CA 1
ATOM 2804 C C . SER A 1 362 ? 24.071 1.641 -2.856 1.00 97.62 362 SER A C 1
ATOM 2806 O O . SER A 1 362 ? 23.584 1.075 -3.835 1.00 97.62 362 SER A O 1
ATOM 2808 N N . TYR A 1 363 ? 23.663 2.844 -2.445 1.00 97.56 363 TYR A N 1
ATOM 2809 C CA . TYR A 1 363 ? 22.563 3.553 -3.093 1.00 97.56 363 TYR A CA 1
ATOM 2810 C C . TYR A 1 363 ? 22.979 4.077 -4.473 1.00 97.56 363 TYR A C 1
ATOM 2812 O O . TYR A 1 363 ? 22.340 3.804 -5.485 1.00 97.56 363 TYR A O 1
ATOM 2820 N N . GLU A 1 364 ? 24.121 4.751 -4.531 1.00 96.75 364 GLU A N 1
ATOM 2821 C CA . GLU A 1 364 ? 24.617 5.479 -5.702 1.00 96.75 364 GLU A CA 1
ATOM 2822 C C . GLU A 1 364 ? 25.063 4.542 -6.830 1.00 96.75 364 GLU A C 1
ATOM 2824 O O . GLU A 1 364 ? 25.103 4.936 -7.992 1.00 96.75 364 GLU A O 1
ATOM 2829 N N . ARG A 1 365 ? 25.418 3.297 -6.491 1.00 96.56 365 ARG A N 1
ATOM 2830 C CA . ARG A 1 365 ? 25.977 2.305 -7.422 1.00 96.56 365 ARG A CA 1
ATOM 2831 C C . ARG A 1 365 ? 25.099 1.064 -7.565 1.00 96.56 365 ARG A C 1
ATOM 2833 O O . ARG A 1 365 ? 25.577 0.063 -8.088 1.00 96.56 365 ARG A O 1
ATOM 2840 N N . MET A 1 366 ? 23.840 1.116 -7.114 1.00 97.31 366 MET A N 1
ATOM 2841 C CA . MET A 1 366 ? 22.947 -0.052 -7.078 1.00 97.31 366 MET A CA 1
ATOM 2842 C C . MET A 1 366 ? 22.750 -0.719 -8.442 1.00 97.31 366 MET A C 1
ATOM 2844 O O . MET A 1 366 ? 22.653 -1.940 -8.510 1.00 97.31 366 MET A O 1
ATOM 2848 N N . ASP A 1 367 ? 22.735 0.082 -9.511 1.00 98.38 367 ASP A N 1
ATOM 2849 C CA . ASP A 1 367 ? 22.509 -0.418 -10.862 1.00 98.38 367 ASP A CA 1
ATOM 2850 C C . ASP A 1 367 ? 23.773 -0.997 -11.501 1.00 98.38 367 ASP A C 1
ATOM 2852 O O . ASP A 1 367 ? 23.654 -1.692 -12.504 1.00 98.38 367 ASP A O 1
ATOM 2856 N N . ILE A 1 368 ? 24.973 -0.800 -10.944 1.00 97.06 368 ILE A N 1
ATOM 2857 C CA . ILE A 1 368 ? 26.171 -1.463 -11.479 1.00 97.06 368 ILE A CA 1
ATOM 2858 C C . ILE A 1 368 ? 26.001 -2.977 -11.309 1.00 97.06 368 ILE A C 1
ATOM 2860 O O . ILE A 1 368 ? 25.799 -3.461 -10.197 1.00 97.06 368 ILE A O 1
ATOM 2864 N N . GLY A 1 369 ? 26.071 -3.718 -12.414 1.00 95.12 369 GLY A N 1
ATOM 2865 C CA . GLY A 1 369 ? 25.786 -5.156 -12.471 1.00 95.12 369 GLY A CA 1
ATOM 2866 C C . GLY A 1 369 ? 24.367 -5.505 -12.933 1.00 95.12 369 GLY A C 1
ATOM 2867 O O . GLY A 1 369 ? 24.116 -6.660 -13.263 1.00 95.12 369 GLY A O 1
ATOM 2868 N N . THR A 1 370 ? 23.458 -4.529 -13.027 1.00 97.50 370 THR A N 1
ATOM 2869 C CA . THR A 1 370 ? 22.179 -4.707 -13.737 1.00 97.50 370 THR A CA 1
ATOM 2870 C C . THR A 1 370 ? 22.386 -4.665 -15.250 1.00 97.50 370 THR A C 1
ATOM 2872 O O . THR A 1 370 ? 23.418 -4.198 -15.745 1.00 97.50 370 THR A O 1
ATOM 2875 N N . THR A 1 371 ? 21.399 -5.121 -16.022 1.00 94.06 371 THR A N 1
ATOM 2876 C CA . THR A 1 371 ? 21.410 -5.004 -17.486 1.00 94.06 371 THR A CA 1
ATOM 2877 C C . THR A 1 371 ? 21.670 -3.552 -17.905 1.00 94.06 371 THR A C 1
ATOM 2879 O O . THR A 1 371 ? 20.865 -2.673 -17.604 1.00 94.06 371 THR A O 1
ATOM 2882 N N . LYS A 1 372 ? 22.787 -3.313 -18.612 1.00 96.62 372 LYS A N 1
ATOM 2883 C CA . LYS A 1 372 ? 23.277 -1.985 -19.057 1.00 96.62 372 LYS A CA 1
ATOM 2884 C C . LYS A 1 372 ? 23.575 -0.983 -17.933 1.00 96.62 372 LYS A C 1
ATOM 2886 O O . LYS A 1 372 ? 23.713 0.212 -18.178 1.00 96.62 372 LYS A O 1
ATOM 2891 N N . ASN A 1 373 ? 23.719 -1.471 -16.704 1.00 98.06 373 ASN A N 1
ATOM 2892 C CA . ASN A 1 373 ? 24.063 -0.689 -15.520 1.00 98.06 373 ASN A CA 1
ATOM 2893 C C . ASN A 1 373 ? 23.121 0.492 -15.211 1.00 98.06 373 ASN A C 1
ATOM 2895 O O . ASN A 1 373 ? 23.559 1.495 -14.644 1.00 98.06 373 ASN A O 1
ATOM 2899 N N . ASP A 1 374 ? 21.845 0.403 -15.595 1.00 98.56 374 ASP A N 1
ATOM 2900 C CA . ASP A 1 374 ? 20.896 1.521 -15.504 1.00 98.56 374 ASP A CA 1
ATOM 2901 C C . ASP A 1 374 ? 19.461 1.115 -15.145 1.00 98.56 374 ASP A C 1
ATOM 2903 O O . ASP A 1 374 ? 18.551 1.935 -15.282 1.00 98.56 374 ASP A O 1
ATOM 2907 N N . TYR A 1 375 ? 19.233 -0.143 -14.755 1.00 98.75 375 TYR A N 1
ATOM 2908 C CA . TYR A 1 375 ? 17.893 -0.724 -14.749 1.00 98.75 375 TYR A CA 1
ATOM 2909 C C . TYR A 1 375 ? 16.897 0.082 -13.904 1.00 98.75 375 TYR A C 1
ATOM 2911 O O . TYR A 1 375 ? 15.860 0.508 -14.416 1.00 98.75 375 TYR A O 1
ATOM 2919 N N . ALA A 1 376 ? 17.206 0.355 -12.632 1.00 98.75 376 ALA A N 1
ATOM 2920 C CA . ALA A 1 376 ? 16.302 1.122 -11.782 1.00 98.75 376 ALA A CA 1
ATOM 2921 C C . ALA A 1 376 ? 16.211 2.589 -12.195 1.00 98.75 376 ALA A C 1
ATOM 2923 O O . ALA A 1 376 ? 15.122 3.160 -12.146 1.00 98.75 376 ALA A O 1
ATOM 2924 N N . ASN A 1 377 ? 17.316 3.211 -12.613 1.00 98.88 377 ASN A N 1
ATOM 2925 C CA . ASN A 1 377 ? 17.290 4.592 -13.090 1.00 98.88 377 ASN A CA 1
ATOM 2926 C C . ASN A 1 377 ? 16.357 4.745 -14.304 1.00 98.88 377 ASN A C 1
ATOM 2928 O O . ASN A 1 377 ? 15.431 5.562 -14.272 1.00 98.88 377 ASN A O 1
ATOM 2932 N N . ASP A 1 378 ? 16.518 3.924 -15.335 1.00 98.88 378 ASP A N 1
ATOM 2933 C CA . ASP A 1 378 ? 15.647 3.952 -16.507 1.00 98.88 378 ASP A CA 1
ATOM 2934 C C . ASP A 1 378 ? 14.185 3.668 -16.134 1.00 98.88 378 ASP A C 1
ATOM 2936 O O . ASP A 1 378 ? 13.305 4.473 -16.444 1.00 98.88 378 ASP A O 1
ATOM 2940 N N . VAL A 1 379 ? 13.916 2.592 -15.384 1.00 98.88 379 VAL A N 1
ATOM 2941 C CA . VAL A 1 379 ? 12.550 2.235 -14.959 1.00 98.88 379 VAL A CA 1
ATOM 2942 C C . VAL A 1 379 ? 11.889 3.368 -14.173 1.00 98.88 379 VAL A C 1
ATOM 2944 O O . VAL A 1 379 ? 10.741 3.703 -14.455 1.00 98.88 379 VAL A O 1
ATOM 2947 N N . VAL A 1 380 ? 12.584 4.009 -13.228 1.00 98.81 380 VAL A N 1
ATOM 2948 C CA . VAL A 1 380 ? 12.021 5.138 -12.465 1.00 98.81 380 VAL A CA 1
ATOM 2949 C C . VAL A 1 380 ? 11.682 6.310 -13.388 1.00 98.81 380 VAL A C 1
ATOM 2951 O O . VAL A 1 380 ? 10.617 6.909 -13.235 1.00 98.81 380 VAL A O 1
ATOM 2954 N N . ALA A 1 381 ? 12.530 6.633 -14.367 1.00 98.88 381 ALA A N 1
ATOM 2955 C CA . ALA A 1 381 ? 12.254 7.712 -15.317 1.00 98.88 381 ALA A CA 1
ATOM 2956 C C . ALA A 1 381 ? 11.027 7.399 -16.194 1.00 98.88 381 ALA A C 1
ATOM 2958 O O . ALA A 1 381 ? 10.120 8.231 -16.305 1.00 98.88 381 ALA A O 1
ATOM 2959 N N . ARG A 1 382 ? 10.930 6.171 -16.723 1.00 98.81 382 ARG A N 1
ATOM 2960 C CA . ARG A 1 382 ? 9.742 5.694 -17.455 1.00 98.81 382 ARG A CA 1
ATOM 2961 C C . ARG A 1 382 ? 8.485 5.736 -16.580 1.00 98.81 382 ARG A C 1
ATOM 2963 O O . ARG A 1 382 ? 7.436 6.201 -17.016 1.00 98.81 382 ARG A O 1
ATOM 2970 N N . ALA A 1 383 ? 8.586 5.317 -15.322 1.00 98.69 383 ALA A N 1
ATOM 2971 C CA . ALA A 1 383 ? 7.469 5.301 -14.380 1.00 98.69 383 ALA A CA 1
ATOM 2972 C C . ALA A 1 383 ? 6.949 6.711 -14.088 1.00 98.69 383 ALA A C 1
ATOM 2974 O O . ALA A 1 383 ? 5.741 6.939 -14.093 1.00 98.69 383 ALA A O 1
ATOM 2975 N N . LYS A 1 384 ? 7.840 7.693 -13.909 1.00 98.56 384 LYS A N 1
ATOM 2976 C CA . LYS A 1 384 ? 7.435 9.098 -13.757 1.00 98.56 384 LYS A CA 1
ATOM 2977 C C . LYS A 1 384 ? 6.714 9.626 -15.000 1.00 98.56 384 LYS A C 1
ATOM 2979 O O . LYS A 1 384 ? 5.758 10.386 -14.853 1.00 98.56 384 LYS A O 1
ATOM 2984 N N . PHE A 1 385 ? 7.122 9.213 -16.202 1.00 98.69 385 PHE A N 1
ATOM 2985 C CA . PHE A 1 385 ? 6.392 9.526 -17.433 1.00 98.69 385 PHE A CA 1
ATOM 2986 C C . PHE A 1 385 ? 4.986 8.915 -17.429 1.00 98.69 385 PHE A C 1
ATOM 2988 O O . PHE A 1 385 ? 4.012 9.650 -17.597 1.00 98.69 385 PHE A O 1
ATOM 2995 N N . TYR A 1 386 ? 4.846 7.612 -17.167 1.00 98.62 386 TYR A N 1
ATOM 2996 C CA . TYR A 1 386 ? 3.531 6.959 -17.121 1.00 98.62 386 TYR A CA 1
ATOM 2997 C C . TYR A 1 386 ? 2.621 7.555 -16.047 1.00 98.62 386 TYR A C 1
ATOM 2999 O O . TYR A 1 386 ? 1.425 7.725 -16.284 1.00 98.62 386 TYR A O 1
ATOM 3007 N N . LYS A 1 387 ? 3.191 7.977 -14.912 1.00 96.94 387 LYS A N 1
ATOM 3008 C CA . LYS A 1 387 ? 2.439 8.622 -13.833 1.00 96.94 387 LYS A CA 1
ATOM 3009 C C . LYS A 1 387 ? 1.753 9.908 -14.283 1.00 96.94 387 LYS A C 1
ATOM 3011 O O . LYS A 1 387 ? 0.615 10.174 -13.908 1.00 96.94 387 LYS A O 1
ATOM 3016 N N . ARG A 1 388 ? 2.436 10.702 -15.112 1.00 97.38 388 ARG A N 1
ATOM 3017 C CA . ARG A 1 388 ? 1.883 11.930 -15.709 1.00 97.38 388 ARG A CA 1
ATOM 3018 C C . ARG A 1 388 ? 0.884 11.651 -16.835 1.00 97.38 388 ARG A C 1
ATOM 3020 O O . ARG A 1 388 ? 0.123 12.543 -17.184 1.00 97.38 388 ARG A O 1
ATOM 3027 N N . ASN A 1 389 ? 0.864 10.427 -17.365 1.00 96.50 389 ASN A N 1
ATOM 3028 C CA . ASN A 1 389 ? 0.032 9.999 -18.491 1.00 96.50 389 ASN A CA 1
ATOM 3029 C C . ASN A 1 389 ? -1.054 8.985 -18.083 1.00 96.50 389 ASN A C 1
ATOM 3031 O O . ASN A 1 389 ? -1.486 8.172 -18.894 1.00 96.50 389 ASN A O 1
ATOM 3035 N N . GLY A 1 390 ? -1.516 9.045 -16.830 1.00 89.25 390 GLY A N 1
ATOM 3036 C CA . GLY A 1 390 ? -2.757 8.393 -16.408 1.00 89.25 390 GLY A CA 1
ATOM 3037 C C . GLY A 1 390 ? -2.622 7.013 -15.766 1.00 89.25 390 GLY A C 1
ATOM 3038 O O . GLY A 1 390 ? -3.662 6.414 -15.485 1.00 89.25 390 GLY A O 1
ATOM 3039 N N . TYR A 1 391 ? -1.406 6.527 -15.493 1.00 91.50 391 TYR A N 1
ATOM 3040 C CA . TYR A 1 391 ? -1.179 5.275 -14.752 1.00 91.50 391 TYR A CA 1
ATOM 3041 C C . TYR A 1 391 ? -1.165 5.445 -13.223 1.00 91.50 391 TYR A C 1
ATOM 3043 O O . TYR A 1 391 ? -0.600 6.429 -12.680 1.00 91.50 391 TYR A O 1
#

pLDDT: mean 91.5, std 15.54, range [25.53, 98.88]

Radius of gyration: 24.42 Å; chains: 1; bounding box: 66×50×80 Å

Sequence (391 aa):
MHLPLIILGLTAFIDISFSQSICYRNINGVDTTGASCQTARSEGLIYCGVPASEKIAEGDLTRMNKYKGIIKSAGRKLCVDPAVIAGIVSRESHAGAALTHDGWDERRNGFGLMQIDRRSYPQLTRPWNSEAHLIQGTQILVKMITAIQRKFPRWTKEQQLKGGISAYNAGPRNVQTYADMDIGTTHNDYANDVVARAQFYKKNGYLSEHYGKLMDVDTTGASIETGKQEGLSYGGVTASEKIAERDLKNLQKYETKIKNVGKKLGVDPALIAAIISRESHGGIVLKDGWGDRGNGFGLMQVDKRHHEIVGTWDSEEHITQGTEILCGMIKDIQKKFPQWTREQQLKGGISAYNAGPKNIQSYERMDIGTTKNDYANDVVARAKFYKRNGY

InterPro domains:
  IPR002152 Glycoside hydrolase, family 23 [PR00749] (210-230)
  IPR002152 Glycoside hydrolase, family 23 [PR00749] (234-255)
  IPR002152 Glycoside hydrolase, family 23 [PR00749] (258-276)
  IPR002152 Glycoside hydrolase, family 23 [PR00749] (277-297)
  IPR002152 Glycoside hydrolase, family 23 [PR00749] (298-316)
  IPR002152 Glycoside hydrolase, family 23 [PR00749] (331-347)
  IPR002152 Glycoside hydrolase, family 23 [PR00749] (348-369)
  IPR002152 Glycoside hydrolase, family 23 [PR00749] (370-390)
  IPR008258 Transglycosylase SLT domain 1 [PF01464] (259-367)
  IPR023346 Lysozyme-like domain superfamily [SSF53955] (23-206)
  IPR023346 Lysozyme-like domain superfamily [SSF53955] (211-391)

Organism: Alligator sinensis (NCBI:txid38654)